Protein 4POW (pdb70)

Foldseek 3Di:
DAEWEEEEAQFFPQQWHADPVRDIHHLLVVLVVLLCVLLNYHYHYDHDFPVCPLVCQQVPVTFKYRYQAFPFDVCVVFFDWADFFFWWFKFKKFFPPDPLQVDDAPAQEQEDAPQDVVSLVNLVVVLVVQQVFEEEEAPPGVQVVCCVPRNVNHHYDYDRGVVVRVVCRVVVVGGMGMGTCLRVQQVCVDPVRVGMDIDYHGYHDDRSHTHRTMTGHHVPPVVSVSSNVSSVVCLVVCNSQVSSCVGRVGGRGD/DAEWEEEEAQFFPQQWHADPVRDIHHLLVVLVVLLCVLLNYHYHYDHDFPVCPLVCQQVPVTFKYRYQAFPFPVVVVFWPWAPFFFWWFKFKKFFPPDPLQVQDAPAQEAEDPDQDVVSLVQLVSSLVVQQVFAEEEAPPGVQVVCCVPSNVNRDYHYDRHVVVVVVCRVVVVGGMGMGTCLRVQQVCVDPVRVRMDTDYHGYDDDRSHTHGGMTGHPVPPVVSVSSNVSSVVCLVVCVSQVSSCVGRVGGRGD

Nearest PDB structures (foldseek):
  5ot8-assembly2_B  TM=1.002E+00  e=4.109E-59  Agrobacterium fabrum str. C58
  4pp0-assembly1_A  TM=9.990E-01  e=2.053E-58  Agrobacterium fabrum str. C58
  5ovz-assembly1_A  TM=9.983E-01  e=8.389E-58  Agrobacterium
  5org-assembly1_B  TM=9.313E-01  e=1.596E-36  Agrobacterium tumefaciens str. B6
  8hqr-assembly2_B  TM=9.471E-01  e=3.245E-32  Candidatus Pelagibacter ubique HTCC1062

Structure (mmCIF, N/CA/C/O backbone):
data_4POW
#
_entry.id   4POW
#
_cell.length_a   114.550
_cell.length_b   114.550
_cell.length_c   37.770
_cell.angle_alpha   90.00
_cell.angle_beta   90.00
_cell.angle_gamma   120.00
#
_symmetry.space_group_name_H-M   'P 32'
#
loop_
_entity.id
_entity.type
_entity.pdbx_description
1 polymer 'Nopaline-binding periplasmic protein'
2 non-polymer 1,2-ETHANEDIOL
3 non-polymer 1-[(1S)-4-carbamimidamido-1-carboxybutyl]-5-oxo-D-proline
4 water water
#
loop_
_atom_site.group_PDB
_atom_site.id
_atom_site.type_symbol
_atom_site.label_atom_id
_atom_site.label_alt_id
_atom_site.label_comp_id
_atom_site.label_asym_id
_atom_site.label_entity_id
_atom_site.label_seq_id
_atom_site.pdbx_PDB_ins_code
_atom_site.Cartn_x
_atom_site.Cartn_y
_atom_site.Cartn_z
_atom_site.occupancy
_atom_site.B_iso_or_equiv
_atom_site.auth_seq_id
_atom_site.auth_comp_id
_atom_site.auth_asym_id
_atom_site.auth_atom_id
_atom_site.pdbx_PDB_model_num
ATOM 1 N N . TYR A 1 4 ? -21.543 33.429 6.944 1.00 46.80 28 TYR A N 1
ATOM 2 C CA . TYR A 1 4 ? -20.367 33.481 7.813 1.00 45.26 28 TYR A CA 1
ATOM 3 C C . TYR A 1 4 ? -19.983 34.899 8.222 1.00 50.03 28 TYR A C 1
ATOM 4 O O . TYR A 1 4 ? -20.007 35.814 7.386 1.00 51.28 28 TYR A O 1
ATOM 13 N N . LYS A 1 5 ? -19.614 35.078 9.510 1.00 43.43 29 LYS A N 1
ATOM 14 C CA . LYS A 1 5 ? -19.194 36.382 10.016 1.00 42.48 29 LYS A CA 1
ATOM 15 C C . LYS A 1 5 ? -17.743 36.349 10.483 1.00 39.91 29 LYS A C 1
ATOM 16 O O . LYS A 1 5 ? -16.984 37.272 10.176 1.00 37.37 29 LYS A O 1
ATOM 22 N N . SER A 1 6 ? -17.365 35.296 11.247 1.00 34.48 30 SER A N 1
ATOM 23 C CA . SER A 1 6 ? -16.015 35.150 11.794 1.00 32.86 30 SER A CA 1
ATOM 24 C C . SER A 1 6 ? -15.587 33.696 11.829 1.00 33.36 30 SER A C 1
ATOM 25 O O . SER A 1 6 ? -16.386 32.809 12.140 1.00 33.72 30 SER A O 1
ATOM 28 N N . ILE A 1 7 ? -14.318 33.439 11.497 1.00 26.99 31 ILE A N 1
ATOM 29 C CA . ILE A 1 7 ? -13.817 32.074 11.559 1.00 25.10 31 ILE A CA 1
ATOM 30 C C . ILE A 1 7 ? -12.439 32.067 12.220 1.00 27.01 31 ILE A C 1
ATOM 31 O O . ILE A 1 7 ? -11.773 33.099 12.304 1.00 25.31 31 ILE A O 1
ATOM 36 N N . THR A 1 8 ? -12.006 30.891 12.636 1.00 23.02 32 THR A N 1
ATOM 37 C CA . THR A 1 8 ? -10.684 30.691 13.182 1.00 21.69 32 THR A CA 1
ATOM 38 C C . THR A 1 8 ? -9.960 29.757 12.193 1.00 22.33 32 THR A C 1
ATOM 39 O O . THR A 1 8 ? -10.529 28.743 11.773 1.00 20.94 32 THR A O 1
ATOM 43 N N . ILE A 1 9 ? -8.741 30.143 11.802 1.00 19.92 33 ILE A N 1
ATOM 44 C CA . ILE A 1 9 ? -7.916 29.359 10.885 1.00 18.12 33 ILE A CA 1
ATOM 45 C C . ILE A 1 9 ? -6.728 28.856 11.664 1.00 21.13 33 ILE A C 1
ATOM 46 O O . ILE A 1 9 ? -6.000 29.654 12.278 1.00 20.65 33 ILE A O 1
ATOM 51 N N . ALA A 1 10 ? -6.502 27.556 11.625 1.00 18.53 34 ALA A N 1
ATOM 52 C CA . ALA A 1 10 ? -5.340 26.988 12.288 1.00 18.84 34 ALA A CA 1
ATOM 53 C C . ALA A 1 10 ? -4.178 26.939 11.332 1.00 20.20 34 ALA A C 1
ATOM 54 O O . ALA A 1 10 ? -4.329 26.634 10.145 1.00 18.56 34 ALA A O 1
ATOM 56 N N . THR A 1 11 ? -3.003 27.172 11.872 1.00 18.31 35 THR A N 1
ATOM 57 C CA . THR A 1 11 ? -1.749 26.962 11.151 1.00 18.21 35 THR A CA 1
ATOM 58 C C . THR A 1 11 ? -0.769 26.321 12.110 1.00 21.79 35 THR A C 1
ATOM 59 O O . THR A 1 11 ? -1.001 26.297 13.315 1.00 22.81 35 THR A O 1
ATOM 63 N N . GLU A 1 12 ? 0.336 25.792 11.586 1.00 18.64 36 GLU A N 1
ATOM 64 C CA . GLU A 1 12 ? 1.298 25.128 12.462 1.00 18.65 36 GLU A CA 1
ATOM 65 C C . GLU A 1 12 ? 2.277 26.117 13.113 1.00 22.17 36 GLU A C 1
ATOM 66 O O . GLU A 1 12 ? 2.472 26.101 14.336 1.00 22.91 36 GLU A O 1
ATOM 72 N N . GLY A 1 13 ? 2.947 26.904 12.288 1.00 19.98 37 GLY A N 1
ATOM 73 C CA . GLY A 1 13 ? 3.918 27.862 12.800 1.00 19.27 37 GLY A CA 1
ATOM 74 C C . GLY A 1 13 ? 5.352 27.364 12.790 1.00 22.38 37 GLY A C 1
ATOM 75 O O . GLY A 1 13 ? 6.231 28.012 13.363 1.00 21.46 37 GLY A O 1
ATOM 76 N N . SER A 1 14 ? 5.606 26.216 12.149 1.00 19.74 38 SER A N 1
ATOM 77 C CA . SER A 1 14 ? 6.962 25.663 12.067 1.00 19.75 38 SER A CA 1
ATOM 78 C C . SER A 1 14 ? 7.305 25.224 10.652 1.00 21.63 38 SER A C 1
ATOM 79 O O . SER A 1 14 ? 7.995 24.217 10.469 1.00 20.61 38 SER A O 1
ATOM 82 N N . TYR A 1 15 ? 6.877 26.002 9.636 1.00 17.76 39 TYR A N 1
ATOM 83 C CA . TYR A 1 15 ? 7.121 25.605 8.255 1.00 17.16 39 TYR A CA 1
ATOM 84 C C . TYR A 1 15 ? 7.324 26.845 7.400 1.00 17.47 39 TYR A C 1
ATOM 85 O O . TYR A 1 15 ? 6.460 27.208 6.597 1.00 18.37 39 TYR A O 1
ATOM 94 N N . ALA A 1 16 ? 8.464 27.511 7.588 1.00 16.11 40 ALA A N 1
ATOM 95 C CA . ALA A 1 16 ? 8.758 28.701 6.795 1.00 16.75 40 ALA A CA 1
ATOM 96 C C . ALA A 1 16 ? 8.977 28.351 5.323 1.00 19.54 40 ALA A C 1
ATOM 97 O O . ALA A 1 16 ? 9.556 27.295 5.027 1.00 20.27 40 ALA A O 1
ATOM 99 N N . PRO A 1 17 ? 8.612 29.223 4.373 1.00 17.29 41 PRO A N 1
ATOM 100 C CA . PRO A 1 17 ? 8.013 30.561 4.567 1.00 16.76 41 PRO A CA 1
ATOM 101 C C . PRO A 1 17 ? 6.486 30.520 4.509 1.00 17.25 41 PRO A C 1
ATOM 102 O O . PRO A 1 17 ? 5.869 31.568 4.373 1.00 18.43 41 PRO A O 1
ATOM 106 N N . TYR A 1 18 ? 5.864 29.317 4.612 1.00 16.10 42 TYR A N 1
ATOM 107 C CA . TYR A 1 18 ? 4.401 29.263 4.602 1.00 15.53 42 TYR A CA 1
ATOM 108 C C . TYR A 1 18 ? 3.818 29.790 5.911 1.00 17.79 42 TYR A C 1
ATOM 109 O O . TYR A 1 18 ? 2.882 30.590 5.907 1.00 16.86 42 TYR A O 1
ATOM 118 N N . ASN A 1 19 ? 4.294 29.262 7.034 1.00 17.23 43 ASN A N 1
ATOM 119 C CA . ASN A 1 19 ? 3.765 29.662 8.335 1.00 17.06 43 ASN A CA 1
ATOM 120 C C . ASN A 1 19 ? 4.843 29.438 9.372 1.00 19.84 43 ASN A C 1
ATOM 121 O O . ASN A 1 19 ? 5.362 28.332 9.519 1.00 19.49 43 ASN A O 1
ATOM 126 N N . PHE A 1 20 ? 5.178 30.481 10.085 1.00 18.63 44 PHE A N 1
ATOM 127 C CA . PHE A 1 20 ? 6.228 30.409 11.087 1.00 18.60 44 PHE A CA 1
ATOM 128 C C . PHE A 1 20 ? 6.109 31.613 12.004 1.00 22.30 44 PHE A C 1
ATOM 129 O O . PHE A 1 20 ? 5.127 32.359 11.914 1.00 20.59 44 PHE A O 1
ATOM 137 N N . LYS A 1 21 ? 7.059 31.784 12.914 1.00 21.89 45 LYS A N 1
ATOM 138 C CA . LYS A 1 21 ? 6.938 32.879 13.875 1.00 21.79 45 LYS A CA 1
ATOM 139 C C . LYS A 1 21 ? 7.987 33.937 13.657 1.00 24.74 45 LYS A C 1
ATOM 140 O O . LYS A 1 21 ? 9.160 33.607 13.430 1.00 25.93 45 LYS A O 1
ATOM 146 N N . ASP A 1 22 ? 7.577 35.193 13.768 1.00 22.17 46 ASP A N 1
ATOM 147 C CA . ASP A 1 22 ? 8.527 36.303 13.656 1.00 21.64 46 ASP A CA 1
ATOM 148 C C . ASP A 1 22 ? 9.256 36.516 14.974 1.00 27.28 46 ASP A C 1
ATOM 149 O O . ASP A 1 22 ? 9.054 35.764 15.923 1.00 26.30 46 ASP A O 1
ATOM 154 N N . ALA A 1 23 ? 10.120 37.534 15.028 1.00 25.74 47 ALA A N 1
ATOM 155 C CA . ALA A 1 23 ? 10.913 37.824 16.234 1.00 27.61 47 ALA A CA 1
ATOM 156 C C . ALA A 1 23 ? 10.070 38.099 17.476 1.00 32.18 47 ALA A C 1
ATOM 157 O O . ALA A 1 23 ? 10.542 37.846 18.591 1.00 33.57 47 ALA A O 1
ATOM 159 N N . GLY A 1 24 ? 8.853 38.600 17.271 1.00 28.60 48 GLY A N 1
ATOM 160 C CA . GLY A 1 24 ? 7.915 38.918 18.351 1.00 29.45 48 GLY A CA 1
ATOM 161 C C . GLY A 1 24 ? 6.992 37.759 18.700 1.00 31.22 48 GLY A C 1
ATOM 162 O O . GLY A 1 24 ? 6.115 37.912 19.555 1.00 31.73 48 GLY A O 1
ATOM 163 N N . GLY A 1 25 ? 7.186 36.619 18.041 1.00 26.67 49 GLY A N 1
ATOM 164 C CA . GLY A 1 25 ? 6.381 35.416 18.263 1.00 26.29 49 GLY A CA 1
ATOM 165 C C . GLY A 1 25 ? 5.050 35.400 17.533 1.00 29.35 49 GLY A C 1
ATOM 166 O O . GLY A 1 25 ? 4.203 34.555 17.828 1.00 30.52 49 GLY A O 1
ATOM 167 N N . LYS A 1 26 ? 4.830 36.353 16.604 1.00 24.60 50 LYS A N 1
ATOM 168 C CA . LYS A 1 26 ? 3.583 36.455 15.841 1.00 23.00 50 LYS A CA 1
ATOM 169 C C . LYS A 1 26 ? 3.644 35.506 14.651 1.00 23.17 50 LYS A C 1
ATOM 170 O O . LYS A 1 26 ? 4.702 35.333 14.044 1.00 22.78 50 LYS A O 1
ATOM 176 N N . LEU A 1 27 ? 2.500 34.904 14.293 1.00 21.53 51 LEU A N 1
ATOM 177 C CA . LEU A 1 27 ? 2.445 34.022 13.133 1.00 19.89 51 LEU A CA 1
ATOM 178 C C . LEU A 1 27 ? 2.521 34.858 11.870 1.00 21.46 51 LEU A C 1
ATOM 179 O O . LEU A 1 27 ? 1.802 35.861 11.723 1.00 22.94 51 LEU A O 1
ATOM 184 N N . ILE A 1 28 ? 3.459 34.474 10.993 1.00 19.14 52 ILE A N 1
ATOM 185 C CA . ILE A 1 28 ? 3.720 35.162 9.723 1.00 18.56 52 ILE A CA 1
ATOM 186 C C . ILE A 1 28 ? 3.915 34.108 8.623 1.00 18.37 52 ILE A C 1
ATOM 187 O O . ILE A 1 28 ? 4.092 32.907 8.903 1.00 18.35 52 ILE A O 1
ATOM 192 N N . GLY A 1 29 ? 3.928 34.590 7.385 1.00 18.19 53 GLY A N 1
ATOM 193 C CA . GLY A 1 29 ? 4.221 33.729 6.250 1.00 17.14 53 GLY A CA 1
ATOM 194 C C . GLY A 1 29 ? 3.201 33.830 5.147 1.00 17.69 53 GLY A C 1
ATOM 195 O O . GLY A 1 29 ? 2.173 34.514 5.284 1.00 18.75 53 GLY A O 1
ATOM 196 N N . PHE A 1 30 ? 3.474 33.133 4.059 1.00 16.80 54 PHE A N 1
ATOM 197 C CA . PHE A 1 30 ? 2.583 33.123 2.906 1.00 17.06 54 PHE A CA 1
ATOM 198 C C . PHE A 1 30 ? 1.142 32.708 3.290 1.00 19.02 54 PHE A C 1
ATOM 199 O O . PHE A 1 30 ? 0.193 33.309 2.794 1.00 19.75 54 PHE A O 1
ATOM 207 N N . ASP A 1 31 ? 0.991 31.654 4.116 1.00 16.83 55 ASP A N 1
ATOM 208 C CA . ASP A 1 31 ? -0.364 31.197 4.485 1.00 15.73 55 ASP A CA 1
ATOM 209 C C . ASP A 1 31 ? -1.121 32.266 5.269 1.00 19.43 55 ASP A C 1
ATOM 210 O O . ASP A 1 31 ? -2.338 32.411 5.116 1.00 20.08 55 ASP A O 1
ATOM 215 N N . ILE A 1 32 ? -0.399 33.014 6.128 1.00 17.74 56 ILE A N 1
ATOM 216 C CA . ILE A 1 32 ? -1.020 34.067 6.944 1.00 17.91 56 ILE A CA 1
ATOM 217 C C . ILE A 1 32 ? -1.417 35.243 6.035 1.00 19.69 56 ILE A C 1
ATOM 218 O O . ILE A 1 32 ? -2.559 35.704 6.080 1.00 19.93 56 ILE A O 1
ATOM 223 N N . ASP A 1 33 ? -0.489 35.704 5.163 1.00 18.04 57 ASP A N 1
ATOM 224 C CA . ASP A 1 33 ? -0.812 36.805 4.256 1.00 18.80 57 ASP A CA 1
ATOM 225 C C . ASP A 1 33 ? -1.925 36.433 3.289 1.00 21.15 57 ASP A C 1
ATOM 226 O O . ASP A 1 33 ? -2.816 37.259 3.037 1.00 22.58 57 ASP A O 1
ATOM 231 N N . LEU A 1 34 ? -1.888 35.192 2.761 1.00 19.25 58 LEU A N 1
ATOM 232 C CA . LEU A 1 34 ? -2.934 34.786 1.839 1.00 18.22 58 LEU A CA 1
ATOM 233 C C . LEU A 1 34 ? -4.266 34.663 2.581 1.00 21.44 58 LEU A C 1
ATOM 234 O O . LEU A 1 34 ? -5.275 35.157 2.074 1.00 21.64 58 LEU A O 1
ATOM 239 N N . GLY A 1 35 ? -4.269 33.993 3.743 1.00 19.87 59 GLY A N 1
ATOM 240 C CA . GLY A 1 35 ? -5.489 33.849 4.535 1.00 19.53 59 GLY A CA 1
ATOM 241 C C . GLY A 1 35 ? -6.145 35.176 4.842 1.00 24.55 59 GLY A C 1
ATOM 242 O O . GLY A 1 35 ? -7.364 35.331 4.653 1.00 24.82 59 GLY A O 1
ATOM 243 N N . ASN A 1 36 ? -5.340 36.156 5.254 1.00 20.95 60 ASN A N 1
ATOM 244 C CA . ASN A 1 36 ? -5.887 37.481 5.536 1.00 20.97 60 ASN A CA 1
ATOM 245 C C . ASN A 1 36 ? -6.483 38.114 4.283 1.00 25.12 60 ASN A C 1
ATOM 246 O O . ASN A 1 36 ? -7.547 38.736 4.373 1.00 26.02 60 ASN A O 1
ATOM 251 N N . ASP A 1 37 ? -5.829 37.934 3.109 1.00 22.91 61 ASP A N 1
ATOM 252 C CA . ASP A 1 37 ? -6.352 38.471 1.846 1.00 23.14 61 ASP A CA 1
ATOM 253 C C . ASP A 1 37 ? -7.681 37.777 1.484 1.00 25.67 61 ASP A C 1
ATOM 254 O O . ASP A 1 37 ? -8.642 38.447 1.089 1.00 25.76 61 ASP A O 1
ATOM 259 N N . LEU A 1 38 ? -7.738 36.440 1.631 1.00 21.91 62 LEU A N 1
ATOM 260 C CA . LEU A 1 38 ? -8.966 35.689 1.307 1.00 21.12 62 LEU A CA 1
ATOM 261 C C . LEU A 1 38 ? -10.113 36.093 2.212 1.00 24.34 62 LEU A C 1
ATOM 262 O O . LEU A 1 38 ? -11.242 36.248 1.739 1.00 24.89 62 LEU A O 1
ATOM 267 N N . CYS A 1 39 ? -9.837 36.284 3.502 1.00 24.11 63 CYS A N 1
ATOM 268 C CA . CYS A 1 39 ? -10.900 36.657 4.442 1.00 25.11 63 CYS A CA 1
ATOM 269 C C . CYS A 1 39 ? -11.475 38.011 4.100 1.00 28.85 63 CYS A C 1
ATOM 270 O O . CYS A 1 39 ? -12.677 38.193 4.217 1.00 28.05 63 CYS A O 1
ATOM 273 N N . LYS A 1 40 ? -10.625 38.946 3.659 1.00 25.34 64 LYS A N 1
ATOM 274 C CA . LYS A 1 40 ? -11.072 40.283 3.240 1.00 24.93 64 LYS A CA 1
ATOM 275 C C . LYS A 1 40 ? -12.018 40.137 2.035 1.00 29.18 64 LYS A C 1
ATOM 276 O O . LYS A 1 40 ? -13.069 40.797 2.001 1.00 28.94 64 LYS A O 1
ATOM 282 N N . ARG A 1 41 ? -11.683 39.242 1.077 1.00 25.87 65 ARG A N 1
ATOM 283 C CA . ARG A 1 41 ? -12.494 38.976 -0.115 1.00 26.14 65 ARG A CA 1
ATOM 284 C C . ARG A 1 41 ? -13.824 38.328 0.233 1.00 31.24 65 ARG A C 1
ATOM 285 O O . ARG A 1 41 ? -14.844 38.628 -0.402 1.00 31.10 65 ARG A O 1
ATOM 293 N N . MET A 1 42 ? -13.818 37.462 1.252 1.00 27.57 66 MET A N 1
ATOM 294 C CA . MET A 1 42 ? -15.021 36.749 1.685 1.00 27.36 66 MET A CA 1
ATOM 295 C C . MET A 1 42 ? -15.903 37.584 2.611 1.00 32.31 66 MET A C 1
ATOM 296 O O . MET A 1 42 ? -17.039 37.181 2.873 1.00 32.69 66 MET A O 1
ATOM 301 N N . ASN A 1 43 ? -15.366 38.710 3.134 1.00 29.44 67 ASN A N 1
ATOM 302 C CA . ASN A 1 43 ? -16.010 39.591 4.119 1.00 30.79 67 ASN A CA 1
ATOM 303 C C . ASN A 1 43 ? -16.255 38.830 5.444 1.00 34.75 67 ASN A C 1
ATOM 304 O O . ASN A 1 43 ? -17.346 38.858 6.023 1.00 34.97 67 ASN A O 1
ATOM 309 N N . ILE A 1 44 ? -15.217 38.140 5.903 1.00 31.60 68 ILE A N 1
ATOM 310 C CA . ILE A 1 44 ? -15.234 37.353 7.127 1.00 31.70 68 ILE A CA 1
ATOM 311 C C . ILE A 1 44 ? -14.081 37.852 7.963 1.00 35.24 68 ILE A C 1
ATOM 312 O O . ILE A 1 44 ? -12.998 38.115 7.432 1.00 35.86 68 ILE A O 1
ATOM 317 N N . GLU A 1 45 ? -14.285 37.947 9.267 1.00 29.21 69 GLU A N 1
ATOM 318 C CA . GLU A 1 45 ? -13.213 38.284 10.178 1.00 29.31 69 GLU A CA 1
ATOM 319 C C . GLU A 1 45 ? -12.474 36.957 10.455 1.00 31.28 69 GLU A C 1
ATOM 320 O O . GLU A 1 45 ? -13.127 35.968 10.791 1.00 29.94 69 GLU A O 1
ATOM 326 N N . CYS A 1 46 ? -11.152 36.914 10.300 1.00 28.84 70 CYS A N 1
ATOM 327 C CA A CYS A 1 46 ? -10.441 35.673 10.650 0.50 27.93 70 CYS A CA 1
ATOM 328 C CA B CYS A 1 46 ? -10.429 35.692 10.647 0.50 28.95 70 CYS A CA 1
ATOM 329 C C . CYS A 1 46 ? -9.356 35.906 11.682 1.00 31.73 70 CYS A C 1
ATOM 330 O O . CYS A 1 46 ? -8.811 37.015 11.790 1.00 32.43 70 CYS A O 1
ATOM 335 N N . LYS A 1 47 ? -9.109 34.881 12.485 1.00 25.04 71 LYS A N 1
ATOM 336 C CA . LYS A 1 47 ? -8.115 34.859 13.534 1.00 25.49 71 LYS A CA 1
ATOM 337 C C . LYS A 1 47 ? -7.298 33.620 13.245 1.00 26.86 71 LYS A C 1
ATOM 338 O O . LYS A 1 47 ? -7.870 32.559 12.980 1.00 25.83 71 LYS A O 1
ATOM 344 N N . PHE A 1 48 ? -5.986 33.745 13.247 1.00 24.83 72 PHE A N 1
ATOM 345 C CA . PHE A 1 48 ? -5.113 32.593 13.062 1.00 23.68 72 PHE A CA 1
ATOM 346 C C . PHE A 1 48 ? -4.725 32.076 14.423 1.00 29.27 72 PHE A C 1
ATOM 347 O O . PHE A 1 48 ? -4.385 32.877 15.301 1.00 31.18 72 PHE A O 1
ATOM 355 N N . VAL A 1 49 ? -4.694 30.744 14.588 1.00 23.40 73 VAL A N 1
ATOM 356 C CA . VAL A 1 49 ? -4.287 30.120 15.832 1.00 22.81 73 VAL A CA 1
ATOM 357 C C . VAL A 1 49 ? -3.208 29.080 15.514 1.00 25.35 73 VAL A C 1
ATOM 358 O O . VAL A 1 49 ? -3.217 28.488 14.431 1.00 24.33 73 VAL A O 1
ATOM 362 N N . GLU A 1 50 ? -2.308 28.862 16.455 1.00 22.83 74 GLU A N 1
ATOM 363 C CA . GLU A 1 50 ? -1.239 27.887 16.287 1.00 21.41 74 GLU A CA 1
ATOM 364 C C . GLU A 1 50 ? -1.766 26.522 16.733 1.00 22.63 74 GLU A C 1
ATOM 365 O O . GLU A 1 50 ? -2.469 26.414 17.751 1.00 24.41 74 GLU A O 1
ATOM 371 N N . GLN A 1 51 ? -1.415 25.487 15.957 1.00 18.69 75 GLN A N 1
ATOM 372 C CA . GLN A 1 51 ? -1.777 24.115 16.262 1.00 19.01 75 GLN A CA 1
ATOM 373 C C . GLN A 1 51 ? -0.682 23.184 15.799 1.00 20.60 75 GLN A C 1
ATOM 374 O O . GLN A 1 51 ? -0.280 23.232 14.624 1.00 21.75 75 GLN A O 1
ATOM 380 N N . ALA A 1 52 ? -0.214 22.321 16.714 1.00 20.41 76 ALA A N 1
ATOM 381 C CA . ALA A 1 52 ? 0.798 21.334 16.337 1.00 20.04 76 ALA A CA 1
ATOM 382 C C . ALA A 1 52 ? 0.273 20.436 15.213 1.00 22.64 76 ALA A C 1
ATOM 383 O O . ALA A 1 52 ? -0.920 20.123 15.149 1.00 22.33 76 ALA A O 1
ATOM 385 N N . TRP A 1 53 ? 1.175 20.043 14.326 1.00 20.73 77 TRP A N 1
ATOM 386 C CA . TRP A 1 53 ? 0.827 19.241 13.161 1.00 19.07 77 TRP A CA 1
ATOM 387 C C . TRP A 1 53 ? 0.061 17.956 13.496 1.00 20.78 77 TRP A C 1
ATOM 388 O O . TRP A 1 53 ? -0.918 17.662 12.820 1.00 19.81 77 TRP A O 1
ATOM 399 N N . ASP A 1 54 ? 0.466 17.193 14.542 1.00 20.63 78 ASP A N 1
ATOM 400 C CA . ASP A 1 54 ? -0.217 15.922 14.808 1.00 22.86 78 ASP A CA 1
ATOM 401 C C . ASP A 1 54 ? -1.745 15.971 14.944 1.00 28.57 78 ASP A C 1
ATOM 402 O O . ASP A 1 54 ? -2.457 15.106 14.419 1.00 33.22 78 ASP A O 1
ATOM 407 N N . GLY A 1 55 ? -2.233 16.945 15.643 1.00 25.56 79 GLY A N 1
ATOM 408 C CA . GLY A 1 55 ? -3.672 17.027 15.878 1.00 24.14 79 GLY A CA 1
ATOM 409 C C . GLY A 1 55 ? -4.384 18.014 14.993 1.00 22.51 79 GLY A C 1
ATOM 410 O O . GLY A 1 55 ? -5.544 18.323 15.264 1.00 21.46 79 GLY A O 1
ATOM 411 N N . ILE A 1 56 ? -3.710 18.546 13.944 1.00 18.87 80 ILE A N 1
ATOM 412 C CA . ILE A 1 56 ? -4.323 19.625 13.169 1.00 16.98 80 ILE A CA 1
ATOM 413 C C . ILE A 1 56 ? -5.616 19.207 12.449 1.00 18.39 80 ILE A C 1
ATOM 414 O O . ILE A 1 56 ? -6.565 19.987 12.390 1.00 19.47 80 ILE A O 1
ATOM 419 N N . ILE A 1 57 ? -5.640 17.990 11.901 1.00 17.22 81 ILE A N 1
ATOM 420 C CA . ILE A 1 57 ? -6.844 17.534 11.224 1.00 16.62 81 ILE A CA 1
ATOM 421 C C . ILE A 1 57 ? -7.942 17.147 12.242 1.00 18.41 81 ILE A C 1
ATOM 422 O O . ILE A 1 57 ? -9.051 17.668 12.140 1.00 17.97 81 ILE A O 1
ATOM 427 N N . PRO A 1 58 ? -7.682 16.307 13.260 1.00 17.12 82 PRO A N 1
ATOM 428 C CA . PRO A 1 58 ? -8.762 15.988 14.228 1.00 18.30 82 PRO A CA 1
ATOM 429 C C . PRO A 1 58 ? -9.300 17.198 14.987 1.00 20.06 82 PRO A C 1
ATOM 430 O O . PRO A 1 58 ? -10.472 17.185 15.338 1.00 21.16 82 PRO A O 1
ATOM 434 N N . SER A 1 59 ? -8.488 18.264 15.222 1.00 18.53 83 SER A N 1
ATOM 435 C CA . SER A 1 59 ? -9.000 19.440 15.901 1.00 18.72 83 SER A CA 1
ATOM 436 C C . SER A 1 59 ? -9.922 20.216 14.969 1.00 20.38 83 SER A C 1
ATOM 437 O O . SER A 1 59 ? -10.871 20.819 15.442 1.00 21.28 83 SER A O 1
ATOM 440 N N . LEU A 1 60 ? -9.681 20.123 13.643 1.00 18.18 84 LEU A N 1
ATOM 441 C CA . LEU A 1 60 ? -10.604 20.764 12.696 1.00 17.95 84 LEU A CA 1
ATOM 442 C C . LEU A 1 60 ? -11.941 19.995 12.725 1.00 18.11 84 LEU A C 1
ATOM 443 O O . LEU A 1 60 ? -12.997 20.590 12.870 1.00 20.21 84 LEU A O 1
ATOM 448 N N . THR A 1 61 ? -11.894 18.654 12.556 1.00 17.37 85 THR A N 1
ATOM 449 C CA . THR A 1 61 ? -13.140 17.875 12.529 1.00 17.46 85 THR A CA 1
ATOM 450 C C . THR A 1 61 ? -13.877 17.891 13.872 1.00 19.89 85 THR A C 1
ATOM 451 O O . THR A 1 61 ? -15.105 17.747 13.893 1.00 22.54 85 THR A O 1
ATOM 455 N N . ALA A 1 62 ? -13.128 18.102 14.995 1.00 18.01 86 ALA A N 1
ATOM 456 C CA . ALA A 1 62 ? -13.742 18.242 16.331 1.00 19.41 86 ALA A CA 1
ATOM 457 C C . ALA A 1 62 ? -14.344 19.651 16.561 1.00 23.06 86 ALA A C 1
ATOM 458 O O . ALA A 1 62 ? -14.958 19.888 17.602 1.00 24.98 86 ALA A O 1
ATOM 460 N N . GLY A 1 63 ? -14.138 20.570 15.615 1.00 20.80 87 GLY A N 1
ATOM 461 C CA . GLY A 1 63 ? -14.710 21.914 15.667 1.00 21.97 87 GLY A CA 1
ATOM 462 C C . GLY A 1 63 ? -13.979 22.925 16.529 1.00 25.86 87 GLY A C 1
ATOM 463 O O . GLY A 1 63 ? -14.583 23.929 16.937 1.00 28.17 87 GLY A O 1
ATOM 464 N N . ARG A 1 64 ? -12.670 22.727 16.751 1.00 22.45 88 ARG A N 1
ATOM 465 C CA . ARG A 1 64 ? -11.849 23.663 17.534 1.00 22.83 88 ARG A CA 1
ATOM 466 C C . ARG A 1 64 ? -11.555 24.941 16.748 1.00 26.76 88 ARG A C 1
ATOM 467 O O . ARG A 1 64 ? -11.237 25.979 17.331 1.00 26.93 88 ARG A O 1
ATOM 475 N N . TYR A 1 65 ? -11.662 24.846 15.420 1.00 23.02 89 TYR A N 1
ATOM 476 C CA . TYR A 1 65 ? -11.476 25.953 14.474 1.00 22.69 89 TYR A CA 1
ATOM 477 C C . TYR A 1 65 ? -12.149 25.571 13.162 1.00 24.52 89 TYR A C 1
ATOM 478 O O . TYR A 1 65 ? -12.652 24.454 13.039 1.00 22.70 89 TYR A O 1
ATOM 487 N N . ASP A 1 66 ? -12.216 26.505 12.204 1.00 21.25 90 ASP A N 1
ATOM 488 C CA . ASP A 1 66 ? -12.988 26.319 10.976 1.00 21.75 90 ASP A CA 1
ATOM 489 C C . ASP A 1 66 ? -12.242 25.949 9.721 1.00 20.76 90 ASP A C 1
ATOM 490 O O . ASP A 1 66 ? -12.857 25.473 8.765 1.00 21.50 90 ASP A O 1
ATOM 495 N N . ALA A 1 67 ? -10.937 26.183 9.680 1.00 19.24 91 ALA A N 1
ATOM 496 C CA . ALA A 1 67 ? -10.159 25.881 8.478 1.00 19.24 91 ALA A CA 1
ATOM 497 C C . ALA A 1 67 ? -8.701 25.703 8.842 1.00 19.94 91 ALA A C 1
ATOM 498 O O . ALA A 1 67 ? -8.287 26.113 9.928 1.00 19.21 91 ALA A O 1
ATOM 500 N N . ILE A 1 68 ? -7.933 25.079 7.943 1.00 17.03 92 ILE A N 1
ATOM 501 C CA . ILE A 1 68 ? -6.503 24.889 8.128 1.00 16.18 92 ILE A CA 1
ATOM 502 C C . ILE A 1 68 ? -5.785 25.541 6.954 1.00 17.30 92 ILE A C 1
ATOM 503 O O . ILE A 1 68 ? -6.090 25.240 5.806 1.00 16.85 92 ILE A O 1
ATOM 508 N N . MET A 1 69 ? -4.798 26.406 7.239 1.00 16.42 93 MET A N 1
ATOM 509 C CA . MET A 1 69 ? -3.907 26.910 6.188 1.00 15.84 93 MET A CA 1
ATOM 510 C C . MET A 1 69 ? -2.534 26.706 6.763 1.00 18.94 93 MET A C 1
ATOM 511 O O . MET A 1 69 ? -2.097 27.483 7.627 1.00 18.62 93 MET A O 1
ATOM 516 N N . ALA A 1 70 ? -1.887 25.606 6.379 1.00 16.13 94 ALA A N 1
ATOM 517 C CA . ALA A 1 70 ? -0.640 25.199 7.030 1.00 17.14 94 ALA A CA 1
ATOM 518 C C . ALA A 1 70 ? 0.213 24.378 6.092 1.00 16.40 94 ALA A C 1
ATOM 519 O O . ALA A 1 70 ? 0.736 23.309 6.466 1.00 16.53 94 ALA A O 1
ATOM 521 N N . ALA A 1 71 ? 0.388 24.890 4.867 1.00 15.69 95 ALA A N 1
ATOM 522 C CA . ALA A 1 71 ? 1.186 24.205 3.819 1.00 15.38 95 ALA A CA 1
ATOM 523 C C . ALA A 1 71 ? 0.691 22.785 3.633 1.00 18.14 95 ALA A C 1
ATOM 524 O O . ALA A 1 71 ? 1.495 21.877 3.473 1.00 19.02 95 ALA A O 1
ATOM 526 N N . MET A 1 72 ? -0.625 22.579 3.694 1.00 14.47 96 MET A N 1
ATOM 527 C CA . MET A 1 72 ? -1.199 21.257 3.625 1.00 13.86 96 MET A CA 1
ATOM 528 C C . MET A 1 72 ? -1.489 20.797 2.204 1.00 15.97 96 MET A C 1
ATOM 529 O O . MET A 1 72 ? -2.334 21.366 1.500 1.00 15.69 96 MET A O 1
ATOM 534 N N . GLY A 1 73 ? -0.798 19.735 1.802 1.00 14.90 97 GLY A N 1
ATOM 535 C CA . GLY A 1 73 ? -1.043 19.169 0.478 1.00 14.33 97 GLY A CA 1
ATOM 536 C C . GLY A 1 73 ? -2.431 18.558 0.379 1.00 17.35 97 GLY A C 1
ATOM 537 O O . GLY A 1 73 ? -2.951 17.970 1.347 1.00 16.70 97 GLY A O 1
ATOM 538 N N . ILE A 1 74 ? -3.067 18.741 -0.803 1.00 16.31 98 ILE A N 1
ATOM 539 C CA . ILE A 1 74 ? -4.397 18.172 -1.044 1.00 16.53 98 ILE A CA 1
ATOM 540 C C . ILE A 1 74 ? -4.141 16.760 -1.481 1.00 23.14 98 ILE A C 1
ATOM 541 O O . ILE A 1 74 ? -3.805 16.521 -2.635 1.00 24.76 98 ILE A O 1
ATOM 546 N N . GLN A 1 75 ? -4.215 15.852 -0.574 1.00 22.59 99 GLN A N 1
ATOM 547 C CA . GLN A 1 75 ? -3.822 14.496 -0.882 1.00 23.69 99 GLN A CA 1
ATOM 548 C C . GLN A 1 75 ? -4.902 13.527 -0.629 1.00 21.48 99 GLN A C 1
ATOM 549 O O . GLN A 1 75 ? -5.753 13.741 0.235 1.00 19.44 99 GLN A O 1
ATOM 555 N N . PRO A 1 76 ? -4.891 12.417 -1.376 1.00 18.84 100 PRO A N 1
ATOM 556 C CA . PRO A 1 76 ? -6.005 11.479 -1.266 1.00 18.53 100 PRO A CA 1
ATOM 557 C C . PRO A 1 76 ? -6.279 10.968 0.138 1.00 19.79 100 PRO A C 1
ATOM 558 O O . PRO A 1 76 ? -7.436 10.815 0.519 1.00 19.57 100 PRO A O 1
ATOM 562 N N . ALA A 1 77 ? -5.223 10.722 0.929 1.00 17.32 101 ALA A N 1
ATOM 563 C CA . ALA A 1 77 ? -5.465 10.172 2.278 1.00 18.48 101 ALA A CA 1
ATOM 564 C C . ALA A 1 77 ? -6.219 11.188 3.148 1.00 19.02 101 ALA A C 1
ATOM 565 O O . ALA A 1 77 ? -7.173 10.828 3.846 1.00 19.24 101 ALA A O 1
ATOM 567 N N . ARG A 1 78 ? -5.831 12.465 3.056 1.00 16.02 102 ARG A N 1
ATOM 568 C CA . ARG A 1 78 ? -6.529 13.480 3.841 1.00 15.74 102 ARG A CA 1
ATOM 569 C C . ARG A 1 78 ? -7.923 13.739 3.325 1.00 16.60 102 ARG A C 1
ATOM 570 O O . ARG A 1 78 ? -8.794 14.116 4.110 1.00 16.63 102 ARG A O 1
ATOM 578 N N . GLU A 1 79 ? -8.150 13.552 2.000 1.00 16.41 103 GLU A N 1
ATOM 579 C CA . GLU A 1 79 ? -9.487 13.745 1.423 1.00 17.08 103 GLU A CA 1
ATOM 580 C C . GLU A 1 79 ? -10.506 12.733 1.966 1.00 19.38 103 GLU A C 1
ATOM 581 O O . GLU A 1 79 ? -11.714 12.938 1.826 1.00 21.79 103 GLU A O 1
ATOM 587 N N . LYS A 1 80 ? -10.038 11.638 2.602 1.00 17.75 104 LYS A N 1
ATOM 588 C CA . LYS A 1 80 ? -10.962 10.687 3.222 1.00 18.30 104 LYS A CA 1
ATOM 589 C C . LYS A 1 80 ? -11.549 11.287 4.510 1.00 19.89 104 LYS A C 1
ATOM 590 O O . LYS A 1 80 ? -12.603 10.844 4.957 1.00 20.86 104 LYS A O 1
ATOM 596 N N . VAL A 1 81 ? -10.863 12.307 5.083 1.00 17.23 105 VAL A N 1
ATOM 597 C CA . VAL A 1 81 ? -11.212 12.873 6.398 1.00 16.42 105 VAL A CA 1
ATOM 598 C C . VAL A 1 81 ? -11.808 14.273 6.294 1.00 18.33 105 VAL A C 1
ATOM 599 O O . VAL A 1 81 ? -12.758 14.596 7.029 1.00 20.17 105 VAL A O 1
ATOM 603 N N . ILE A 1 82 ? -11.221 15.121 5.444 1.00 15.54 106 ILE A N 1
ATOM 604 C CA . ILE A 1 82 ? -11.684 16.505 5.330 1.00 14.71 106 ILE A CA 1
ATOM 605 C C . ILE A 1 82 ? -11.804 16.893 3.863 1.00 18.92 106 ILE A C 1
ATOM 606 O O . ILE A 1 82 ? -11.369 16.141 2.970 1.00 18.68 106 ILE A O 1
ATOM 611 N N . ALA A 1 83 ? -12.362 18.089 3.634 1.00 18.05 107 ALA A N 1
ATOM 612 C CA . ALA A 1 83 ? -12.450 18.659 2.299 1.00 18.57 107 ALA A CA 1
ATOM 613 C C . ALA A 1 83 ? -11.324 19.670 2.122 1.00 18.64 107 ALA A C 1
ATOM 614 O O . ALA A 1 83 ? -10.697 20.103 3.101 1.00 17.82 107 ALA A O 1
ATOM 616 N N . PHE A 1 84 ? -11.079 20.067 0.865 1.00 17.46 108 PHE A N 1
ATOM 617 C CA . PHE A 1 84 ? -10.103 21.097 0.599 1.00 15.56 108 PHE A CA 1
ATOM 618 C C . PHE A 1 84 ? -10.674 22.099 -0.350 1.00 19.45 108 PHE A C 1
ATOM 619 O O . PHE A 1 84 ? -11.468 21.757 -1.241 1.00 19.98 108 PHE A O 1
ATOM 627 N N . SER A 1 85 ? -10.167 23.321 -0.234 1.00 18.06 109 SER A N 1
ATOM 628 C CA . SER A 1 85 ? -10.430 24.319 -1.237 1.00 19.01 109 SER A CA 1
ATOM 629 C C . SER A 1 85 ? -9.677 23.875 -2.518 1.00 19.76 109 SER A C 1
ATOM 630 O O . SER A 1 85 ? -8.848 22.954 -2.509 1.00 19.63 109 SER A O 1
ATOM 633 N N . ARG A 1 86 ? -9.943 24.586 -3.615 1.00 21.30 110 ARG A N 1
ATOM 634 C CA . ARG A 1 86 ? -9.136 24.361 -4.797 1.00 21.00 110 ARG A CA 1
ATOM 635 C C . ARG A 1 86 ? -7.676 24.823 -4.410 1.00 21.11 110 ARG A C 1
ATOM 636 O O . ARG A 1 86 ? -7.482 25.583 -3.451 1.00 21.23 110 ARG A O 1
ATOM 644 N N . PRO A 1 87 ? -6.660 24.346 -5.120 1.00 19.59 111 PRO A N 1
ATOM 645 C CA . PRO A 1 87 ? -5.283 24.708 -4.732 1.00 17.82 111 PRO A CA 1
ATOM 646 C C . PRO A 1 87 ? -4.997 26.200 -4.757 1.00 19.11 111 PRO A C 1
ATOM 647 O O . PRO A 1 87 ? -5.425 26.885 -5.674 1.00 20.06 111 PRO A O 1
ATOM 651 N N . TYR A 1 88 ? -4.170 26.667 -3.808 1.00 17.85 112 TYR A N 1
ATOM 652 C CA . TYR A 1 88 ? -3.701 28.040 -3.852 1.00 17.97 112 TYR A CA 1
ATOM 653 C C . TYR A 1 88 ? -2.210 28.108 -4.192 1.00 19.30 112 TYR A C 1
ATOM 654 O O . TYR A 1 88 ? -1.660 29.200 -4.370 1.00 20.06 112 TYR A O 1
ATOM 663 N N . LEU A 1 89 ? -1.550 26.946 -4.264 1.00 17.44 113 LEU A N 1
ATOM 664 C CA . LEU A 1 89 ? -0.145 26.872 -4.661 1.00 16.55 113 LEU A CA 1
ATOM 665 C C . LEU A 1 89 ? 0.077 25.496 -5.261 1.00 20.06 113 LEU A C 1
ATOM 666 O O . LEU A 1 89 ? -0.648 24.556 -4.913 1.00 18.35 113 LEU A O 1
ATOM 671 N N . LEU A 1 90 ? 1.037 25.390 -6.195 1.00 17.88 114 LEU A N 1
ATOM 672 C CA . LEU A 1 90 ? 1.380 24.090 -6.793 1.00 18.26 114 LEU A CA 1
ATOM 673 C C . LEU A 1 90 ? 2.871 23.899 -6.592 1.00 19.65 114 LEU A C 1
ATOM 674 O O . LEU A 1 90 ? 3.649 24.850 -6.758 1.00 20.04 114 LEU A O 1
ATOM 679 N N . THR A 1 91 ? 3.274 22.672 -6.240 1.00 17.94 115 THR A N 1
ATOM 680 C CA . THR A 1 91 ? 4.702 22.422 -6.077 1.00 17.48 115 THR A CA 1
ATOM 681 C C . THR A 1 91 ? 5.015 20.946 -6.250 1.00 18.42 115 THR A C 1
ATOM 682 O O . THR A 1 91 ? 4.289 20.098 -5.719 1.00 20.90 115 THR A O 1
ATOM 686 N N . PRO A 1 92 ? 6.143 20.640 -6.910 1.00 17.35 116 PRO A N 1
ATOM 687 C CA . PRO A 1 92 ? 6.617 19.264 -6.894 1.00 17.12 116 PRO A CA 1
ATOM 688 C C . PRO A 1 92 ? 7.396 19.002 -5.597 1.00 18.90 116 PRO A C 1
ATOM 689 O O . PRO A 1 92 ? 7.703 19.928 -4.803 1.00 17.62 116 PRO A O 1
ATOM 693 N N . MET A 1 93 ? 7.790 17.750 -5.426 1.00 15.30 117 MET A N 1
ATOM 694 C CA . MET A 1 93 ? 8.521 17.279 -4.255 1.00 15.52 117 MET A CA 1
ATOM 695 C C . MET A 1 93 ? 9.891 16.835 -4.685 1.00 18.29 117 MET A C 1
ATOM 696 O O . MET A 1 93 ? 10.041 16.260 -5.766 1.00 19.34 117 MET A O 1
ATOM 701 N N . THR A 1 94 ? 10.906 17.096 -3.861 1.00 14.40 118 THR A N 1
ATOM 702 C CA . THR A 1 94 ? 12.249 16.675 -4.246 1.00 13.65 118 THR A CA 1
ATOM 703 C C . THR A 1 94 ? 13.088 16.394 -2.996 1.00 16.32 118 THR A C 1
ATOM 704 O O . THR A 1 94 ? 12.614 16.577 -1.872 1.00 16.75 118 THR A O 1
ATOM 708 N N . PHE A 1 95 ? 14.325 15.957 -3.208 1.00 15.58 119 PHE A N 1
ATOM 709 C CA . PHE A 1 95 ? 15.171 15.566 -2.086 1.00 14.51 119 PHE A CA 1
ATOM 710 C C . PHE A 1 95 ? 16.117 16.656 -1.645 1.00 16.27 119 PHE A C 1
ATOM 711 O O . PHE A 1 95 ? 16.393 17.624 -2.375 1.00 16.28 119 PHE A O 1
ATOM 719 N N . LEU A 1 96 ? 16.655 16.492 -0.414 1.00 15.11 120 LEU A N 1
ATOM 720 C CA . LEU A 1 96 ? 17.561 17.479 0.182 1.00 15.78 120 LEU A CA 1
ATOM 721 C C . LEU A 1 96 ? 18.737 16.740 0.789 1.00 17.57 120 LEU A C 1
ATOM 722 O O . LEU A 1 96 ? 18.547 15.752 1.474 1.00 16.01 120 LEU A O 1
ATOM 727 N N . THR A 1 97 ? 19.957 17.262 0.595 1.00 16.30 121 THR A N 1
ATOM 728 C CA . THR A 1 97 ? 21.125 16.682 1.254 1.00 16.46 121 THR A CA 1
ATOM 729 C C . THR A 1 97 ? 22.113 17.818 1.539 1.00 19.07 121 THR A C 1
ATOM 730 O O . THR A 1 97 ? 21.765 18.985 1.389 1.00 18.27 121 THR A O 1
ATOM 734 N N . THR A 1 98 ? 23.336 17.454 1.931 1.00 18.17 122 THR A N 1
ATOM 735 C CA . THR A 1 98 ? 24.383 18.435 2.183 1.00 18.85 122 THR A CA 1
ATOM 736 C C . THR A 1 98 ? 25.155 18.669 0.897 1.00 23.11 122 THR A C 1
ATOM 737 O O . THR A 1 98 ? 25.214 17.804 0.025 1.00 22.58 122 THR A O 1
ATOM 741 N N . ALA A 1 99 ? 25.757 19.856 0.776 1.00 23.18 123 ALA A N 1
ATOM 742 C CA . ALA A 1 99 ? 26.467 20.247 -0.441 1.00 25.08 123 ALA A CA 1
ATOM 743 C C . ALA A 1 99 ? 27.692 19.375 -0.745 1.00 29.35 123 ALA A C 1
ATOM 744 O O . ALA A 1 99 ? 28.107 19.311 -1.904 1.00 31.17 123 ALA A O 1
ATOM 746 N N . ASP A 1 100 ? 28.245 18.695 0.269 1.00 26.67 124 ASP A N 1
ATOM 747 C CA . ASP A 1 100 ? 29.392 17.804 0.076 1.00 28.33 124 ASP A CA 1
ATOM 748 C C . ASP A 1 100 ? 28.964 16.332 -0.101 1.00 30.35 124 ASP A C 1
ATOM 749 O O . ASP A 1 100 ? 29.807 15.432 -0.118 1.00 31.38 124 ASP A O 1
ATOM 754 N N . SER A 1 101 ? 27.655 16.071 -0.199 1.00 24.89 125 SER A N 1
ATOM 755 C CA . SER A 1 101 ? 27.218 14.693 -0.292 1.00 23.74 125 SER A CA 1
ATOM 756 C C . SER A 1 101 ? 27.547 14.016 -1.628 1.00 25.94 125 SER A C 1
ATOM 757 O O . SER A 1 101 ? 27.213 14.562 -2.685 1.00 25.18 125 SER A O 1
ATOM 760 N N . PRO A 1 102 ? 28.003 12.743 -1.580 1.00 26.03 126 PRO A N 1
ATOM 761 C CA . PRO A 1 102 ? 28.185 11.975 -2.828 1.00 26.86 126 PRO A CA 1
ATOM 762 C C . PRO A 1 102 ? 26.850 11.732 -3.534 1.00 29.45 126 PRO A C 1
ATOM 763 O O . PRO A 1 102 ? 26.848 11.401 -4.708 1.00 30.73 126 PRO A O 1
ATOM 767 N N . LEU A 1 103 ? 25.708 11.929 -2.825 1.00 24.10 127 LEU A N 1
ATOM 768 C CA . LEU A 1 103 ? 24.390 11.736 -3.428 1.00 23.66 127 LEU A CA 1
ATOM 769 C C . LEU A 1 103 ? 24.181 12.718 -4.579 1.00 27.03 127 LEU A C 1
ATOM 770 O O . LEU A 1 103 ? 23.422 12.419 -5.498 1.00 28.60 127 LEU A O 1
ATOM 775 N N . LEU A 1 104 ? 24.825 13.901 -4.515 1.00 24.63 128 LEU A N 1
ATOM 776 C CA . LEU A 1 104 ? 24.705 14.947 -5.545 1.00 24.57 128 LEU A CA 1
ATOM 777 C C . LEU A 1 104 ? 25.199 14.555 -6.930 1.00 31.11 128 LEU A C 1
ATOM 778 O O . LEU A 1 104 ? 24.772 15.163 -7.921 1.00 33.54 128 LEU A O 1
ATOM 783 N N . LYS A 1 105 ? 26.078 13.560 -6.992 1.00 28.39 129 LYS A N 1
ATOM 784 C CA . LYS A 1 105 ? 26.644 13.132 -8.268 1.00 30.09 129 LYS A CA 1
ATOM 785 C C . LYS A 1 105 ? 25.708 12.188 -9.023 1.00 32.61 129 LYS A C 1
ATOM 786 O O . LYS A 1 105 ? 25.997 11.851 -10.163 1.00 32.37 129 LYS A O 1
ATOM 792 N N . THR A 1 106 ? 24.603 11.736 -8.378 1.00 27.95 130 THR A N 1
ATOM 793 C CA . THR A 1 106 ? 23.676 10.786 -8.992 1.00 27.62 130 THR A CA 1
ATOM 794 C C . THR A 1 106 ? 23.022 11.418 -10.166 1.00 27.63 130 THR A C 1
ATOM 795 O O . THR A 1 106 ? 22.487 12.526 -10.090 1.00 27.70 130 THR A O 1
ATOM 799 N N . GLN A 1 107 ? 23.046 10.677 -11.281 1.00 24.07 131 GLN A N 1
ATOM 800 C CA . GLN A 1 107 ? 22.382 11.126 -12.493 1.00 23.53 131 GLN A CA 1
ATOM 801 C C . GLN A 1 107 ? 20.869 11.087 -12.258 1.00 23.30 131 GLN A C 1
ATOM 802 O O . GLN A 1 107 ? 20.340 10.115 -11.706 1.00 24.74 131 GLN A O 1
ATOM 808 N N . VAL A 1 108 ? 20.178 12.127 -12.700 1.00 20.44 132 VAL A N 1
ATOM 809 C CA . VAL A 1 108 ? 18.722 12.167 -12.642 1.00 20.14 132 VAL A CA 1
ATOM 810 C C . VAL A 1 108 ? 18.257 11.876 -14.065 1.00 23.50 132 VAL A C 1
ATOM 811 O O . VAL A 1 108 ? 18.506 12.694 -14.955 1.00 25.82 132 VAL A O 1
ATOM 815 N N . ALA A 1 109 ? 17.642 10.725 -14.294 1.00 20.30 133 ALA A N 1
ATOM 816 C CA . ALA A 1 109 ? 17.197 10.351 -15.639 1.00 20.98 133 ALA A CA 1
ATOM 817 C C . ALA A 1 109 ? 15.842 10.982 -15.977 1.00 22.86 133 ALA A C 1
ATOM 818 O O . ALA A 1 109 ? 15.549 11.216 -17.161 1.00 25.20 133 ALA A O 1
ATOM 820 N N . ILE A 1 110 ? 15.004 11.217 -14.945 1.00 19.73 134 ILE A N 1
ATOM 821 C CA . ILE A 1 110 ? 13.674 11.784 -15.126 1.00 19.37 134 ILE A CA 1
ATOM 822 C C . ILE A 1 110 ? 13.590 13.024 -14.256 1.00 20.80 134 ILE A C 1
ATOM 823 O O . ILE A 1 110 ? 13.420 12.913 -13.037 1.00 20.74 134 ILE A O 1
ATOM 828 N N . GLU A 1 111 ? 13.688 14.207 -14.891 1.00 19.34 135 GLU A N 1
ATOM 829 C CA . GLU A 1 111 ? 13.686 15.477 -14.137 1.00 18.70 135 GLU A CA 1
ATOM 830 C C . GLU A 1 111 ? 12.340 15.720 -13.463 1.00 19.51 135 GLU A C 1
ATOM 831 O O . GLU A 1 111 ? 12.320 16.151 -12.307 1.00 19.50 135 GLU A O 1
ATOM 837 N N . ASN A 1 112 ? 11.241 15.493 -14.196 1.00 17.53 136 ASN A N 1
ATOM 838 C CA . ASN A 1 112 ? 9.883 15.701 -13.687 1.00 17.12 136 ASN A CA 1
ATOM 839 C C . ASN A 1 112 ? 9.192 14.351 -13.712 1.00 20.88 136 ASN A C 1
ATOM 840 O O . ASN A 1 112 ? 8.932 13.791 -14.791 1.00 21.42 136 ASN A O 1
ATOM 845 N N . LEU A 1 113 ? 8.953 13.814 -12.521 1.00 18.82 137 LEU A N 1
ATOM 846 C CA . LEU A 1 113 ? 8.473 12.456 -12.337 1.00 19.39 137 LEU A CA 1
ATOM 847 C C . LEU A 1 113 ? 7.043 12.397 -11.793 1.00 19.95 137 LEU A C 1
ATOM 848 O O . LEU A 1 113 ? 6.855 12.500 -10.590 1.00 19.05 137 LEU A O 1
ATOM 853 N N . PRO A 1 114 ? 6.024 12.259 -12.666 1.00 19.21 138 PRO A N 1
ATOM 854 C CA . PRO A 1 114 ? 4.633 12.185 -12.176 1.00 19.88 138 PRO A CA 1
ATOM 855 C C . PRO A 1 114 ? 4.346 10.777 -11.656 1.00 24.95 138 PRO A C 1
ATOM 856 O O . PRO A 1 114 ? 4.758 9.782 -12.266 1.00 26.13 138 PRO A O 1
ATOM 860 N N . LEU A 1 115 ? 3.623 10.676 -10.541 1.00 19.01 139 LEU A N 1
ATOM 861 C CA . LEU A 1 115 ? 3.414 9.407 -9.900 1.00 19.11 139 LEU A CA 1
ATOM 862 C C . LEU A 1 115 ? 1.987 8.879 -10.021 1.00 23.14 139 LEU A C 1
ATOM 863 O O . LEU A 1 115 ? 1.704 7.829 -9.452 1.00 24.23 139 LEU A O 1
ATOM 868 N N . ASP A 1 116 ? 1.103 9.596 -10.728 1.00 22.37 140 ASP A N 1
ATOM 869 C CA . ASP A 1 116 ? -0.287 9.090 -10.851 1.00 24.49 140 ASP A CA 1
ATOM 870 C C . ASP A 1 116 ? -0.401 7.708 -11.504 1.00 29.17 140 ASP A C 1
ATOM 871 O O . ASP A 1 116 ? -1.227 6.911 -11.025 1.00 28.31 140 ASP A O 1
ATOM 876 N N . ASN A 1 117 ? 0.455 7.376 -12.531 1.00 26.41 141 ASN A N 1
ATOM 877 C CA . ASN A 1 117 ? 0.428 6.102 -13.286 1.00 28.09 141 ASN A CA 1
ATOM 878 C C . ASN A 1 117 ? 1.854 5.609 -13.605 1.00 31.89 141 ASN A C 1
ATOM 879 O O . ASN A 1 117 ? 2.330 5.709 -14.755 1.00 31.73 141 ASN A O 1
ATOM 884 N N . ILE A 1 118 ? 2.530 5.075 -12.584 1.00 25.38 142 ILE A N 1
ATOM 885 C CA . ILE A 1 118 ? 3.962 4.734 -12.679 1.00 24.63 142 ILE A CA 1
ATOM 886 C C . ILE A 1 118 ? 4.287 3.710 -13.752 1.00 26.75 142 ILE A C 1
ATOM 887 O O . ILE A 1 118 ? 3.864 2.565 -13.660 1.00 27.97 142 ILE A O 1
ATOM 892 N N . THR A 1 119 ? 5.034 4.133 -14.778 1.00 24.22 143 THR A N 1
ATOM 893 C CA . THR A 1 119 ? 5.452 3.280 -15.883 1.00 23.34 143 THR A CA 1
ATOM 894 C C . THR A 1 119 ? 6.679 2.435 -15.476 1.00 27.12 143 THR A C 1
ATOM 895 O O . THR A 1 119 ? 7.347 2.849 -14.515 1.00 23.96 143 THR A O 1
ATOM 899 N N . PRO A 1 120 ? 7.079 1.365 -16.207 1.00 24.73 144 PRO A N 1
ATOM 900 C CA . PRO A 1 120 ? 8.308 0.641 -15.843 1.00 24.29 144 PRO A CA 1
ATOM 901 C C . PRO A 1 120 ? 9.516 1.582 -15.842 1.00 24.88 144 PRO A C 1
ATOM 902 O O . PRO A 1 120 ? 10.369 1.460 -14.976 1.00 25.18 144 PRO A O 1
ATOM 906 N N . GLU A 1 121 ? 9.559 2.562 -16.764 1.00 21.58 145 GLU A N 1
ATOM 907 C CA . GLU A 1 121 ? 10.676 3.509 -16.814 1.00 20.32 145 GLU A CA 1
ATOM 908 C C . GLU A 1 121 ? 10.742 4.359 -15.525 1.00 23.04 145 GLU A C 1
ATOM 909 O O . GLU A 1 121 ? 11.823 4.576 -14.964 1.00 21.93 145 GLU A O 1
ATOM 915 N N . GLN A 1 122 ? 9.584 4.869 -15.084 1.00 21.14 146 GLN A N 1
ATOM 916 C CA . GLN A 1 122 ? 9.491 5.683 -13.869 1.00 19.68 146 GLN A CA 1
ATOM 917 C C . GLN A 1 122 ? 9.789 4.830 -12.639 1.00 21.07 146 GLN A C 1
ATOM 918 O O . GLN A 1 122 ? 10.484 5.303 -11.741 1.00 19.24 146 GLN A O 1
ATOM 924 N N . LYS A 1 123 ? 9.325 3.569 -12.621 1.00 18.64 147 LYS A N 1
ATOM 925 C CA . LYS A 1 123 ? 9.614 2.666 -11.505 1.00 18.52 147 LYS A CA 1
ATOM 926 C C . LYS A 1 123 ? 11.125 2.412 -11.471 1.00 20.16 147 LYS A C 1
ATOM 927 O O . LYS A 1 123 ? 11.696 2.362 -10.388 1.00 21.39 147 LYS A O 1
ATOM 933 N N . ALA A 1 124 ? 11.767 2.268 -12.627 1.00 19.28 148 ALA A N 1
ATOM 934 C CA . ALA A 1 124 ? 13.216 2.019 -12.667 1.00 18.37 148 ALA A CA 1
ATOM 935 C C . ALA A 1 124 ? 13.967 3.200 -12.031 1.00 20.16 148 ALA A C 1
ATOM 936 O O . ALA A 1 124 ? 14.962 2.985 -11.329 1.00 19.53 148 ALA A O 1
ATOM 938 N N . GLU A 1 125 ? 13.504 4.442 -12.295 1.00 18.11 149 GLU A N 1
ATOM 939 C CA . GLU A 1 125 ? 14.129 5.633 -11.717 1.00 18.25 149 GLU A CA 1
ATOM 940 C C . GLU A 1 125 ? 13.902 5.661 -10.203 1.00 19.81 149 GLU A C 1
ATOM 941 O O . GLU A 1 125 ? 14.865 5.900 -9.457 1.00 20.45 149 GLU A O 1
ATOM 947 N N . LEU A 1 126 ? 12.675 5.352 -9.740 1.00 18.68 150 LEU A N 1
ATOM 948 C CA . LEU A 1 126 ? 12.443 5.314 -8.291 1.00 18.83 150 LEU A CA 1
ATOM 949 C C . LEU A 1 126 ? 13.265 4.222 -7.642 1.00 21.89 150 LEU A C 1
ATOM 950 O O . LEU A 1 126 ? 13.835 4.442 -6.575 1.00 20.39 150 LEU A O 1
ATOM 955 N N . ASP A 1 127 ? 13.400 3.068 -8.315 1.00 19.52 151 ASP A N 1
ATOM 956 C CA . ASP A 1 127 ? 14.163 1.958 -7.747 1.00 18.38 151 ASP A CA 1
ATOM 957 C C . ASP A 1 127 ? 15.656 2.297 -7.681 1.00 20.82 151 ASP A C 1
ATOM 958 O O . ASP A 1 127 ? 16.346 1.847 -6.766 1.00 21.50 151 ASP A O 1
ATOM 963 N N . LYS A 1 128 ? 16.156 3.043 -8.672 1.00 18.18 152 LYS A N 1
ATOM 964 C CA . LYS A 1 128 ? 17.563 3.458 -8.680 1.00 17.37 152 LYS A CA 1
ATOM 965 C C . LYS A 1 128 ? 17.819 4.333 -7.451 1.00 19.75 152 LYS A C 1
ATOM 966 O O . LYS A 1 128 ? 18.773 4.068 -6.705 1.00 20.44 152 LYS A O 1
ATOM 972 N N . PHE A 1 129 ? 16.953 5.333 -7.222 1.00 17.89 153 PHE A N 1
ATOM 973 C CA . PHE A 1 129 ? 17.151 6.185 -6.048 1.00 17.13 153 PHE A CA 1
ATOM 974 C C . PHE A 1 129 ? 16.966 5.409 -4.760 1.00 19.11 153 PHE A C 1
ATOM 975 O O . PHE A 1 129 ? 17.736 5.640 -3.827 1.00 19.38 153 PHE A O 1
ATOM 983 N N . THR A 1 130 ? 16.032 4.443 -4.716 1.00 17.97 154 THR A N 1
ATOM 984 C CA . THR A 1 130 ? 15.881 3.617 -3.506 1.00 17.63 154 THR A CA 1
ATOM 985 C C . THR A 1 130 ? 17.199 2.894 -3.210 1.00 21.56 154 THR A C 1
ATOM 986 O O . THR A 1 130 ? 17.623 2.844 -2.063 1.00 20.88 154 THR A O 1
ATOM 990 N N . LYS A 1 131 ? 17.853 2.329 -4.229 1.00 19.12 155 LYS A N 1
ATOM 991 C CA . LYS A 1 131 ? 19.099 1.584 -4.046 1.00 19.49 155 LYS A CA 1
ATOM 992 C C . LYS A 1 131 ? 20.242 2.476 -3.586 1.00 23.46 155 LYS A C 1
ATOM 993 O O . LYS A 1 131 ? 21.011 2.092 -2.703 1.00 24.09 155 LYS A O 1
ATOM 999 N N . ILE A 1 132 ? 20.329 3.686 -4.160 1.00 20.58 156 ILE A N 1
ATOM 1000 C CA . ILE A 1 132 ? 21.351 4.647 -3.757 1.00 20.44 156 ILE A CA 1
ATOM 1001 C C . ILE A 1 132 ? 21.095 5.056 -2.284 1.00 23.43 156 ILE A C 1
ATOM 1002 O O . ILE A 1 132 ? 22.064 5.252 -1.535 1.00 26.10 156 ILE A O 1
ATOM 1007 N N . PHE A 1 133 ? 19.821 5.211 -1.897 1.00 20.50 157 PHE A N 1
ATOM 1008 C CA . PHE A 1 133 ? 19.413 5.625 -0.533 1.00 20.56 157 PHE A CA 1
ATOM 1009 C C . PHE A 1 133 ? 19.506 4.526 0.516 1.00 26.86 157 PHE A C 1
ATOM 1010 O O . PHE A 1 133 ? 19.467 4.816 1.709 1.00 25.83 157 PHE A O 1
ATOM 1018 N N . GLU A 1 134 ? 19.521 3.270 0.096 1.00 27.24 158 GLU A N 1
ATOM 1019 C CA . GLU A 1 134 ? 19.670 2.183 1.075 1.00 27.98 158 GLU A CA 1
ATOM 1020 C C . GLU A 1 134 ? 21.051 2.415 1.778 1.00 35.73 158 GLU A C 1
ATOM 1021 O O . GLU A 1 134 ? 22.023 2.770 1.121 1.00 38.66 158 GLU A O 1
ATOM 1027 N N . GLY A 1 135 ? 21.080 2.438 3.103 1.00 34.71 159 GLY A N 1
ATOM 1028 C CA . GLY A 1 135 ? 22.317 2.801 3.809 1.00 35.45 159 GLY A CA 1
ATOM 1029 C C . GLY A 1 135 ? 22.412 4.272 4.217 1.00 39.14 159 GLY A C 1
ATOM 1030 O O . GLY A 1 135 ? 23.091 4.605 5.206 1.00 42.11 159 GLY A O 1
ATOM 1031 N N . VAL A 1 136 ? 21.762 5.178 3.447 1.00 27.94 160 VAL A N 1
ATOM 1032 C CA . VAL A 1 136 ? 21.699 6.618 3.756 1.00 26.12 160 VAL A CA 1
ATOM 1033 C C . VAL A 1 136 ? 20.595 6.806 4.825 1.00 27.46 160 VAL A C 1
ATOM 1034 O O . VAL A 1 136 ? 19.527 6.209 4.699 1.00 27.83 160 VAL A O 1
ATOM 1038 N N . LYS A 1 137 ? 20.837 7.653 5.848 1.00 20.75 161 LYS A N 1
ATOM 1039 C CA . LYS A 1 137 ? 19.847 7.850 6.890 1.00 19.43 161 LYS A CA 1
ATOM 1040 C C . LYS A 1 137 ? 18.954 9.015 6.490 1.00 22.20 161 LYS A C 1
ATOM 1041 O O . LYS A 1 137 ? 19.429 10.155 6.349 1.00 22.44 161 LYS A O 1
ATOM 1047 N N . PHE A 1 138 ? 17.660 8.766 6.340 1.00 19.80 162 PHE A N 1
ATOM 1048 C CA . PHE A 1 138 ? 16.742 9.856 6.001 1.00 18.65 162 PHE A CA 1
ATOM 1049 C C . PHE A 1 138 ? 16.034 10.336 7.220 1.00 19.62 162 PHE A C 1
ATOM 1050 O O . PHE A 1 138 ? 15.788 9.557 8.148 1.00 19.90 162 PHE A O 1
ATOM 1058 N N . GLY A 1 139 ? 15.644 11.606 7.190 1.00 17.46 163 GLY A N 1
ATOM 1059 C CA . GLY A 1 139 ? 14.811 12.188 8.229 1.00 18.00 163 GLY A CA 1
ATOM 1060 C C . GLY A 1 139 ? 13.652 12.888 7.547 1.00 20.47 163 GLY A C 1
ATOM 1061 O O . GLY A 1 139 ? 13.835 13.485 6.485 1.00 20.78 163 GLY A O 1
ATOM 1062 N N . VAL A 1 140 ? 12.447 12.727 8.087 1.00 16.96 164 VAL A N 1
ATOM 1063 C CA . VAL A 1 140 ? 11.281 13.421 7.543 1.00 17.26 164 VAL A CA 1
ATOM 1064 C C . VAL A 1 140 ? 10.414 13.925 8.682 1.00 18.35 164 VAL A C 1
ATOM 1065 O O . VAL A 1 140 ? 10.452 13.381 9.780 1.00 18.99 164 VAL A O 1
ATOM 1069 N N . GLN A 1 141 ? 9.576 14.923 8.398 1.00 16.18 165 GLN A N 1
ATOM 1070 C CA . GLN A 1 141 ? 8.610 15.357 9.389 1.00 15.54 165 GLN A CA 1
ATOM 1071 C C . GLN A 1 141 ? 7.515 14.289 9.482 1.00 19.16 165 GLN A C 1
ATOM 1072 O O . GLN A 1 141 ? 6.969 13.838 8.466 1.00 17.21 165 GLN A O 1
ATOM 1078 N N . ALA A 1 142 ? 7.184 13.886 10.710 1.00 17.90 166 ALA A N 1
ATOM 1079 C CA . ALA A 1 142 ? 6.115 12.898 10.947 1.00 17.88 166 ALA A CA 1
ATOM 1080 C C . ALA A 1 142 ? 4.755 13.405 10.473 1.00 18.32 166 ALA A C 1
ATOM 1081 O O . ALA A 1 142 ? 4.467 14.603 10.552 1.00 18.41 166 ALA A O 1
ATOM 1083 N N . GLY A 1 143 ? 3.923 12.490 9.970 1.00 18.77 167 GLY A N 1
ATOM 1084 C CA . GLY A 1 143 ? 2.564 12.848 9.580 1.00 17.92 167 GLY A CA 1
ATOM 1085 C C . GLY A 1 143 ? 2.418 13.622 8.291 1.00 19.65 167 GLY A C 1
ATOM 1086 O O . GLY A 1 143 ? 1.384 14.246 8.038 1.00 20.00 167 GLY A O 1
ATOM 1087 N N . THR A 1 144 ? 3.451 13.567 7.442 1.00 17.08 168 THR A N 1
ATOM 1088 C CA . THR A 1 144 ? 3.434 14.301 6.175 1.00 15.20 168 THR A CA 1
ATOM 1089 C C . THR A 1 144 ? 3.452 13.346 4.987 1.00 17.73 168 THR A C 1
ATOM 1090 O O . THR A 1 144 ? 3.745 12.138 5.135 1.00 17.26 168 THR A O 1
ATOM 1094 N N . SER A 1 145 ? 3.262 13.923 3.785 1.00 15.70 169 SER A N 1
ATOM 1095 C CA . SER A 1 145 ? 3.390 13.151 2.552 1.00 15.31 169 SER A CA 1
ATOM 1096 C C . SER A 1 145 ? 4.848 12.701 2.357 1.00 16.59 169 SER A C 1
ATOM 1097 O O . SER A 1 145 ? 5.102 11.707 1.671 1.00 18.06 169 SER A O 1
ATOM 1100 N N . HIS A 1 146 ? 5.795 13.425 2.983 1.00 16.99 170 HIS A N 1
ATOM 1101 C CA . HIS A 1 146 ? 7.223 13.079 2.910 1.00 15.77 170 HIS A CA 1
ATOM 1102 C C . HIS A 1 146 ? 7.400 11.715 3.571 1.00 17.95 170 HIS A C 1
ATOM 1103 O O . HIS A 1 146 ? 8.023 10.808 2.984 1.00 18.66 170 HIS A O 1
ATOM 1110 N N . GLU A 1 147 ? 6.823 11.556 4.789 1.00 15.94 171 GLU A N 1
ATOM 1111 C CA . GLU A 1 147 ? 6.894 10.265 5.497 1.00 14.67 171 GLU A CA 1
ATOM 1112 C C . GLU A 1 147 ? 6.157 9.182 4.693 1.00 18.63 171 GLU A C 1
ATOM 1113 O O . GLU A 1 147 ? 6.664 8.055 4.554 1.00 17.67 171 GLU A O 1
ATOM 1119 N N . ALA A 1 148 ? 4.948 9.512 4.184 1.00 17.18 172 ALA A N 1
ATOM 1120 C CA . ALA A 1 148 ? 4.136 8.543 3.457 1.00 17.29 172 ALA A CA 1
ATOM 1121 C C . ALA A 1 148 ? 4.868 8.039 2.222 1.00 18.62 172 ALA A C 1
ATOM 1122 O O . ALA A 1 148 ? 4.887 6.838 1.972 1.00 19.33 172 ALA A O 1
ATOM 1124 N N . PHE A 1 149 ? 5.525 8.953 1.481 1.00 16.06 173 PHE A N 1
ATOM 1125 C CA . PHE A 1 149 ? 6.259 8.558 0.295 1.00 15.83 173 PHE A CA 1
ATOM 1126 C C . PHE A 1 149 ? 7.385 7.587 0.670 1.00 19.16 173 PHE A C 1
ATOM 1127 O O . PHE A 1 149 ? 7.548 6.559 0.020 1.00 18.23 173 PHE A O 1
ATOM 1135 N N . MET A 1 150 ? 8.180 7.918 1.698 1.00 15.83 174 MET A N 1
ATOM 1136 C CA . MET A 1 150 ? 9.289 7.021 2.060 1.00 15.93 174 MET A CA 1
ATOM 1137 C C . MET A 1 150 ? 8.786 5.668 2.513 1.00 19.53 174 MET A C 1
ATOM 1138 O O . MET A 1 150 ? 9.323 4.645 2.078 1.00 19.87 174 MET A O 1
ATOM 1143 N N . LYS A 1 151 ? 7.720 5.648 3.335 1.00 18.25 175 LYS A N 1
ATOM 1144 C CA . LYS A 1 151 ? 7.190 4.370 3.846 1.00 20.12 175 LYS A CA 1
ATOM 1145 C C . LYS A 1 151 ? 6.566 3.529 2.759 1.00 22.97 175 LYS A C 1
ATOM 1146 O O . LYS A 1 151 ? 6.727 2.304 2.785 1.00 24.75 175 LYS A O 1
ATOM 1152 N N . GLN A 1 152 ? 5.862 4.155 1.798 1.00 19.70 176 GLN A N 1
ATOM 1153 C CA . GLN A 1 152 ? 5.161 3.436 0.738 1.00 20.84 176 GLN A CA 1
ATOM 1154 C C . GLN A 1 152 ? 6.009 3.122 -0.479 1.00 23.93 176 GLN A C 1
ATOM 1155 O O . GLN A 1 152 ? 5.895 2.021 -1.052 1.00 25.50 176 GLN A O 1
ATOM 1161 N N . MET A 1 153 ? 6.859 4.081 -0.889 1.00 19.85 177 MET A N 1
ATOM 1162 C CA . MET A 1 153 ? 7.645 3.935 -2.104 1.00 20.35 177 MET A CA 1
ATOM 1163 C C . MET A 1 153 ? 9.088 3.525 -1.901 1.00 21.53 177 MET A C 1
ATOM 1164 O O . MET A 1 153 ? 9.699 3.033 -2.835 1.00 22.41 177 MET A O 1
ATOM 1169 N N . MET A 1 154 ? 9.668 3.795 -0.714 1.00 18.51 178 MET A N 1
ATOM 1170 C CA . MET A 1 154 ? 11.073 3.455 -0.429 1.00 16.84 178 MET A CA 1
ATOM 1171 C C . MET A 1 154 ? 11.182 2.796 0.950 1.00 18.38 178 MET A C 1
ATOM 1172 O O . MET A 1 154 ? 11.982 3.225 1.805 1.00 18.63 178 MET A O 1
ATOM 1177 N N . PRO A 1 155 ? 10.387 1.719 1.186 1.00 18.73 179 PRO A N 1
ATOM 1178 C CA . PRO A 1 155 ? 10.377 1.097 2.507 1.00 19.86 179 PRO A CA 1
ATOM 1179 C C . PRO A 1 155 ? 11.710 0.578 3.004 1.00 22.38 179 PRO A C 1
ATOM 1180 O O . PRO A 1 155 ? 11.921 0.538 4.217 1.00 23.49 179 PRO A O 1
ATOM 1184 N N . SER A 1 156 ? 12.620 0.206 2.089 1.00 19.24 180 SER A N 1
ATOM 1185 C CA . SER A 1 156 ? 13.920 -0.328 2.480 1.00 19.16 180 SER A CA 1
ATOM 1186 C C . SER A 1 156 ? 14.888 0.751 2.997 1.00 21.29 180 SER A C 1
ATOM 1187 O O . SER A 1 156 ? 15.978 0.401 3.450 1.00 24.11 180 SER A O 1
ATOM 1190 N N . VAL A 1 157 ? 14.544 2.055 2.835 1.00 17.08 181 VAL A N 1
ATOM 1191 C CA . VAL A 1 157 ? 15.433 3.126 3.270 1.00 16.51 181 VAL A CA 1
ATOM 1192 C C . VAL A 1 157 ? 15.183 3.420 4.751 1.00 19.96 181 VAL A C 1
ATOM 1193 O O . VAL A 1 157 ? 14.023 3.518 5.163 1.00 20.20 181 VAL A O 1
ATOM 1197 N N . GLN A 1 158 ? 16.273 3.551 5.532 1.00 19.44 182 GLN A N 1
ATOM 1198 C CA . GLN A 1 158 ? 16.145 3.855 6.957 1.00 20.55 182 GLN A CA 1
ATOM 1199 C C . GLN A 1 158 ? 15.599 5.276 7.106 1.00 23.17 182 GLN A C 1
ATOM 1200 O O . GLN A 1 158 ? 16.111 6.236 6.478 1.00 22.41 182 GLN A O 1
ATOM 1206 N N . ILE A 1 159 ? 14.515 5.405 7.895 1.00 22.21 183 ILE A N 1
ATOM 1207 C CA . ILE A 1 159 ? 13.904 6.707 8.112 1.00 22.89 183 ILE A CA 1
ATOM 1208 C C . ILE A 1 159 ? 13.706 7.006 9.580 1.00 23.99 183 ILE A C 1
ATOM 1209 O O . ILE A 1 159 ? 13.431 6.096 10.373 1.00 24.70 183 ILE A O 1
ATOM 1214 N N . SER A 1 160 ? 13.901 8.261 9.925 1.00 19.32 184 SER A N 1
ATOM 1215 C CA . SER A 1 160 ? 13.639 8.769 11.263 1.00 19.66 184 SER A CA 1
ATOM 1216 C C . SER A 1 160 ? 12.583 9.843 11.077 1.00 22.44 184 SER A C 1
ATOM 1217 O O . SER A 1 160 ? 12.705 10.663 10.149 1.00 22.28 184 SER A O 1
ATOM 1220 N N . THR A 1 161 ? 11.566 9.873 11.962 1.00 19.59 185 THR A N 1
ATOM 1221 C CA . THR A 1 161 ? 10.525 10.901 11.864 1.00 18.53 185 THR A CA 1
ATOM 1222 C C . THR A 1 161 ? 10.682 11.925 12.977 1.00 20.20 185 THR A C 1
ATOM 1223 O O . THR A 1 161 ? 11.133 11.619 14.084 1.00 21.13 185 THR A O 1
ATOM 1227 N N . TYR A 1 162 ? 10.337 13.172 12.635 1.00 18.27 186 TYR A N 1
ATOM 1228 C CA . TYR A 1 162 ? 10.518 14.318 13.501 1.00 18.69 186 TYR A CA 1
ATOM 1229 C C . TYR A 1 162 ? 9.243 15.092 13.714 1.00 19.92 186 TYR A C 1
ATOM 1230 O O . TYR A 1 162 ? 8.362 15.135 12.845 1.00 19.58 186 TYR A O 1
ATOM 1239 N N . ASP A 1 163 ? 9.173 15.774 14.872 1.00 18.57 187 ASP A N 1
ATOM 1240 C CA A ASP A 1 163 ? 7.989 16.564 15.180 0.50 19.39 187 ASP A CA 1
ATOM 1241 C CA B ASP A 1 163 ? 7.992 16.565 15.181 0.50 18.71 187 ASP A CA 1
ATOM 1242 C C . ASP A 1 163 ? 7.816 17.720 14.177 1.00 20.60 187 ASP A C 1
ATOM 1243 O O . ASP A 1 163 ? 6.702 17.966 13.708 1.00 20.90 187 ASP A O 1
ATOM 1252 N N . THR A 1 164 ? 8.924 18.390 13.817 1.00 18.48 188 THR A N 1
ATOM 1253 C CA . THR A 1 164 ? 8.850 19.519 12.881 1.00 17.26 188 THR A CA 1
ATOM 1254 C C . THR A 1 164 ? 9.903 19.409 11.802 1.00 19.29 188 THR A C 1
ATOM 1255 O O . THR A 1 164 ? 10.950 18.787 12.018 1.00 19.44 188 THR A O 1
ATOM 1259 N N . ILE A 1 165 ? 9.684 20.096 10.683 1.00 18.56 189 ILE A N 1
ATOM 1260 C CA . ILE A 1 165 ? 10.701 20.135 9.628 1.00 18.17 189 ILE A CA 1
ATOM 1261 C C . ILE A 1 165 ? 11.950 20.884 10.128 1.00 18.51 189 ILE A C 1
ATOM 1262 O O . ILE A 1 165 ? 13.057 20.624 9.659 1.00 18.37 189 ILE A O 1
ATOM 1267 N N . ASP A 1 166 ? 11.775 21.804 11.093 1.00 18.81 190 ASP A N 1
ATOM 1268 C CA . ASP A 1 166 ? 12.918 22.535 11.632 1.00 18.18 190 ASP A CA 1
ATOM 1269 C C . ASP A 1 166 ? 13.893 21.577 12.301 1.00 20.13 190 ASP A C 1
ATOM 1270 O O . ASP A 1 166 ? 15.106 21.713 12.133 1.00 21.40 190 ASP A O 1
ATOM 1275 N N . ASN A 1 167 ? 13.359 20.560 12.980 1.00 18.78 191 ASN A N 1
ATOM 1276 C CA . ASN A 1 167 ? 14.232 19.563 13.617 1.00 19.33 191 ASN A CA 1
ATOM 1277 C C . ASN A 1 167 ? 14.914 18.656 12.582 1.00 20.12 191 ASN A C 1
ATOM 1278 O O . ASN A 1 167 ? 16.068 18.240 12.787 1.00 21.31 191 ASN A O 1
ATOM 1283 N N . VAL A 1 168 ? 14.230 18.396 11.450 1.00 17.14 192 VAL A N 1
ATOM 1284 C CA . VAL A 1 168 ? 14.839 17.638 10.365 1.00 16.74 192 VAL A CA 1
ATOM 1285 C C . VAL A 1 168 ? 16.063 18.425 9.847 1.00 18.61 192 VAL A C 1
ATOM 1286 O O . VAL A 1 168 ? 17.145 17.865 9.722 1.00 18.83 192 VAL A O 1
ATOM 1290 N N . VAL A 1 169 ? 15.883 19.721 9.526 1.00 17.24 193 VAL A N 1
ATOM 1291 C CA . VAL A 1 169 ? 16.988 20.516 9.001 1.00 17.83 193 VAL A CA 1
ATOM 1292 C C . VAL A 1 169 ? 18.137 20.614 10.006 1.00 21.11 193 VAL A C 1
ATOM 1293 O O . VAL A 1 169 ? 19.293 20.479 9.599 1.00 21.70 193 VAL A O 1
ATOM 1297 N N . MET A 1 170 ? 17.812 20.784 11.306 1.00 18.75 194 MET A N 1
ATOM 1298 C CA A MET A 1 170 ? 18.803 20.817 12.399 0.50 20.11 194 MET A CA 1
ATOM 1299 C CA B MET A 1 170 ? 18.835 20.833 12.358 0.50 20.54 194 MET A CA 1
ATOM 1300 C C . MET A 1 170 ? 19.668 19.540 12.350 1.00 24.70 194 MET A C 1
ATOM 1301 O O . MET A 1 170 ? 20.901 19.605 12.365 1.00 25.35 194 MET A O 1
ATOM 1310 N N . ASP A 1 171 ? 19.002 18.363 12.279 1.00 21.70 195 ASP A N 1
ATOM 1311 C CA . ASP A 1 171 ? 19.730 17.098 12.260 1.00 21.83 195 ASP A CA 1
ATOM 1312 C C . ASP A 1 171 ? 20.518 16.847 10.954 1.00 22.94 195 ASP A C 1
ATOM 1313 O O . ASP A 1 171 ? 21.559 16.201 10.994 1.00 23.62 195 ASP A O 1
ATOM 1318 N N . LEU A 1 172 ? 20.059 17.382 9.818 1.00 18.75 196 LEU A N 1
ATOM 1319 C CA . LEU A 1 172 ? 20.799 17.255 8.573 1.00 19.12 196 LEU A CA 1
ATOM 1320 C C . LEU A 1 172 ? 22.067 18.116 8.665 1.00 23.96 196 LEU A C 1
ATOM 1321 O O . LEU A 1 172 ? 23.150 17.649 8.319 1.00 24.08 196 LEU A O 1
ATOM 1326 N N . LYS A 1 173 ? 21.923 19.359 9.178 1.00 22.13 197 LYS A N 1
ATOM 1327 C CA . LYS A 1 173 ? 23.066 20.261 9.356 1.00 23.89 197 LYS A CA 1
ATOM 1328 C C . LYS A 1 173 ? 24.083 19.635 10.307 1.00 30.02 197 LYS A C 1
ATOM 1329 O O . LYS A 1 173 ? 25.292 19.736 10.055 1.00 31.00 197 LYS A O 1
ATOM 1335 N N . ALA A 1 174 ? 23.598 18.947 11.383 1.00 26.74 198 ALA A N 1
ATOM 1336 C CA . ALA A 1 174 ? 24.438 18.305 12.413 1.00 28.25 198 ALA A CA 1
ATOM 1337 C C . ALA A 1 174 ? 25.065 16.972 11.997 1.00 31.43 198 ALA A C 1
ATOM 1338 O O . ALA A 1 174 ? 25.951 16.460 12.708 1.00 33.17 198 ALA A O 1
ATOM 1340 N N . GLY A 1 175 ? 24.605 16.419 10.877 1.00 26.92 199 GLY A N 1
ATOM 1341 C CA . GLY A 1 175 ? 25.082 15.145 10.355 1.00 27.16 199 GLY A CA 1
ATOM 1342 C C . GLY A 1 175 ? 24.463 13.920 11.009 1.00 28.02 199 GLY A C 1
ATOM 1343 O O . GLY A 1 175 ? 24.984 12.815 10.833 1.00 28.06 199 GLY A O 1
ATOM 1344 N N . ARG A 1 176 ? 23.325 14.100 11.740 1.00 24.14 200 ARG A N 1
ATOM 1345 C CA . ARG A 1 176 ? 22.611 12.970 12.391 1.00 23.24 200 ARG A CA 1
ATOM 1346 C C . ARG A 1 176 ? 21.765 12.207 11.383 1.00 26.11 200 ARG A C 1
ATOM 1347 O O . ARG A 1 176 ? 21.452 11.023 11.588 1.00 26.29 200 ARG A O 1
ATOM 1355 N N . ILE A 1 177 ? 21.363 12.902 10.296 1.00 20.79 201 ILE A N 1
ATOM 1356 C CA . ILE A 1 177 ? 20.714 12.292 9.133 1.00 18.80 201 ILE A CA 1
ATOM 1357 C C . ILE A 1 177 ? 21.486 12.771 7.900 1.00 22.31 201 ILE A C 1
ATOM 1358 O O . ILE A 1 177 ? 22.238 13.755 7.994 1.00 22.10 201 ILE A O 1
ATOM 1363 N N . ASP A 1 178 ? 21.308 12.061 6.761 1.00 19.08 202 ASP A N 1
ATOM 1364 C CA . ASP A 1 178 ? 22.034 12.338 5.522 1.00 19.47 202 ASP A CA 1
ATOM 1365 C C . ASP A 1 178 ? 21.206 13.003 4.452 1.00 21.04 202 ASP A C 1
ATOM 1366 O O . ASP A 1 178 ? 21.778 13.595 3.525 1.00 21.63 202 ASP A O 1
ATOM 1371 N N . ALA A 1 179 ? 19.879 12.851 4.530 1.00 17.68 203 ALA A N 1
ATOM 1372 C CA . ALA A 1 179 ? 19.013 13.424 3.490 1.00 16.49 203 ALA A CA 1
ATOM 1373 C C . ALA A 1 179 ? 17.594 13.537 3.996 1.00 19.20 203 ALA A C 1
ATOM 1374 O O . ALA A 1 179 ? 17.246 12.984 5.045 1.00 18.75 203 ALA A O 1
ATOM 1376 N N . SER A 1 180 ? 16.788 14.297 3.271 1.00 15.20 204 SER A N 1
ATOM 1377 C CA . SER A 1 180 ? 15.355 14.430 3.555 1.00 14.67 204 SER A CA 1
ATOM 1378 C C . SER A 1 180 ? 14.611 14.601 2.213 1.00 15.85 204 SER A C 1
ATOM 1379 O O . SER A 1 180 ? 15.205 14.520 1.120 1.00 15.81 204 SER A O 1
ATOM 1382 N N . LEU A 1 181 ? 13.306 14.870 2.328 1.00 15.91 205 LEU A N 1
ATOM 1383 C CA . LEU A 1 181 ? 12.403 15.021 1.194 1.00 16.13 205 LEU A CA 1
ATOM 1384 C C . LEU A 1 181 ? 11.398 16.070 1.628 1.00 17.10 205 LEU A C 1
ATOM 1385 O O . LEU A 1 181 ? 10.930 16.030 2.770 1.00 17.90 205 LEU A O 1
ATOM 1390 N N . ALA A 1 182 ? 11.080 16.999 0.741 1.00 14.75 206 ALA A N 1
ATOM 1391 C CA . ALA A 1 182 ? 10.054 18.011 0.983 1.00 15.05 206 ALA A CA 1
ATOM 1392 C C . ALA A 1 182 ? 9.672 18.688 -0.322 1.00 18.10 206 ALA A C 1
ATOM 1393 O O . ALA A 1 182 ? 10.249 18.392 -1.373 1.00 18.41 206 ALA A O 1
ATOM 1395 N N . SER A 1 183 ? 8.708 19.625 -0.287 1.00 15.43 207 SER A N 1
ATOM 1396 C CA . SER A 1 183 ? 8.396 20.275 -1.546 1.00 15.86 207 SER A CA 1
ATOM 1397 C C . SER A 1 183 ? 9.487 21.235 -1.994 1.00 17.46 207 SER A C 1
ATOM 1398 O O . SER A 1 183 ? 10.242 21.794 -1.163 1.00 16.54 207 SER A O 1
ATOM 1401 N N . VAL A 1 184 ? 9.541 21.493 -3.320 1.00 15.17 208 VAL A N 1
ATOM 1402 C CA . VAL A 1 184 ? 10.428 22.522 -3.837 1.00 15.90 208 VAL A CA 1
ATOM 1403 C C . VAL A 1 184 ? 10.039 23.868 -3.192 1.00 17.08 208 VAL A C 1
ATOM 1404 O O . VAL A 1 184 ? 10.913 24.696 -2.929 1.00 16.72 208 VAL A O 1
ATOM 1408 N N . SER A 1 185 ? 8.721 24.096 -2.930 1.00 16.04 209 SER A N 1
ATOM 1409 C CA . SER A 1 185 ? 8.322 25.369 -2.332 1.00 16.89 209 SER A CA 1
ATOM 1410 C C . SER A 1 185 ? 8.945 25.584 -0.938 1.00 17.75 209 SER A C 1
ATOM 1411 O O . SER A 1 185 ? 9.233 26.724 -0.565 1.00 19.49 209 SER A O 1
ATOM 1414 N N . PHE A 1 186 ? 9.233 24.496 -0.208 1.00 15.56 210 PHE A N 1
ATOM 1415 C CA . PHE A 1 186 ? 9.922 24.645 1.086 1.00 15.14 210 PHE A CA 1
ATOM 1416 C C . PHE A 1 186 ? 11.461 24.677 0.857 1.00 16.60 210 PHE A C 1
ATOM 1417 O O . PHE A 1 186 ? 12.190 25.457 1.479 1.00 16.79 210 PHE A O 1
ATOM 1425 N N . LEU A 1 187 ? 11.972 23.784 -0.008 1.00 15.24 211 LEU A N 1
ATOM 1426 C CA . LEU A 1 187 ? 13.405 23.626 -0.179 1.00 15.12 211 LEU A CA 1
ATOM 1427 C C . LEU A 1 187 ? 14.113 24.715 -0.945 1.00 18.18 211 LEU A C 1
ATOM 1428 O O . LEU A 1 187 ? 15.297 24.963 -0.669 1.00 17.24 211 LEU A O 1
ATOM 1433 N N . LYS A 1 188 ? 13.428 25.344 -1.921 1.00 16.27 212 LYS A N 1
ATOM 1434 C CA . LYS A 1 188 ? 14.081 26.421 -2.688 1.00 16.59 212 LYS A CA 1
ATOM 1435 C C . LYS A 1 188 ? 14.384 27.609 -1.774 1.00 18.53 212 LYS A C 1
ATOM 1436 O O . LYS A 1 188 ? 15.551 28.005 -1.664 1.00 19.45 212 LYS A O 1
ATOM 1442 N N . PRO A 1 189 ? 13.406 28.177 -1.035 1.00 16.35 213 PRO A N 1
ATOM 1443 C CA . PRO A 1 189 ? 13.766 29.284 -0.135 1.00 17.01 213 PRO A CA 1
ATOM 1444 C C . PRO A 1 189 ? 14.756 28.858 0.937 1.00 20.37 213 PRO A C 1
ATOM 1445 O O . PRO A 1 189 ? 15.637 29.651 1.265 1.00 20.82 213 PRO A O 1
ATOM 1449 N N . LEU A 1 190 ? 14.680 27.607 1.423 1.00 18.00 214 LEU A N 1
ATOM 1450 C CA . LEU A 1 190 ? 15.646 27.140 2.438 1.00 17.02 214 LEU A CA 1
ATOM 1451 C C . LEU A 1 190 ? 17.078 27.171 1.864 1.00 18.53 214 LEU A C 1
ATOM 1452 O O . LEU A 1 190 ? 17.986 27.708 2.492 1.00 19.83 214 LEU A O 1
ATOM 1457 N N . THR A 1 191 ? 17.268 26.582 0.680 1.00 17.40 215 THR A N 1
ATOM 1458 C CA . THR A 1 191 ? 18.600 26.493 0.086 1.00 17.97 215 THR A CA 1
ATOM 1459 C C . THR A 1 191 ? 19.081 27.772 -0.538 1.00 21.52 215 THR A C 1
ATOM 1460 O O . THR A 1 191 ? 20.287 27.908 -0.770 1.00 22.72 215 THR A O 1
ATOM 1464 N N . ASP A 1 192 ? 18.167 28.722 -0.818 1.00 20.22 216 ASP A N 1
ATOM 1465 C CA . ASP A 1 192 ? 18.586 30.019 -1.374 1.00 20.81 216 ASP A CA 1
ATOM 1466 C C . ASP A 1 192 ? 19.210 30.903 -0.303 1.00 24.66 216 ASP A C 1
ATOM 1467 O O . ASP A 1 192 ? 19.898 31.878 -0.639 1.00 25.58 216 ASP A O 1
ATOM 1472 N N . LYS A 1 193 ? 18.942 30.610 0.992 1.00 22.18 217 LYS A N 1
ATOM 1473 C CA . LYS A 1 193 ? 19.522 31.441 2.052 1.00 22.85 217 LYS A CA 1
ATOM 1474 C C . LYS A 1 193 ? 21.027 31.238 2.071 1.00 23.76 217 LYS A C 1
ATOM 1475 O O . LYS A 1 193 ? 21.493 30.098 2.024 1.00 22.96 217 LYS A O 1
ATOM 1481 N N . PRO A 1 194 ? 21.827 32.320 2.206 1.00 22.90 218 PRO A N 1
ATOM 1482 C CA . PRO A 1 194 ? 23.287 32.133 2.324 1.00 22.59 218 PRO A CA 1
ATOM 1483 C C . PRO A 1 194 ? 23.643 31.314 3.565 1.00 25.68 218 PRO A C 1
ATOM 1484 O O . PRO A 1 194 ? 24.652 30.626 3.566 1.00 25.73 218 PRO A O 1
ATOM 1488 N N . ASP A 1 195 ? 22.739 31.303 4.568 1.00 23.39 219 ASP A N 1
ATOM 1489 C CA . ASP A 1 195 ? 22.862 30.509 5.795 1.00 24.44 219 ASP A CA 1
ATOM 1490 C C . ASP A 1 195 ? 22.997 29.007 5.450 1.00 24.96 219 ASP A C 1
ATOM 1491 O O . ASP A 1 195 ? 23.599 28.236 6.213 1.00 25.83 219 ASP A O 1
ATOM 1496 N N . ASN A 1 196 ? 22.376 28.603 4.342 1.00 21.97 220 ASN A N 1
ATOM 1497 C CA . ASN A 1 196 ? 22.276 27.201 3.922 1.00 20.86 220 ASN A CA 1
ATOM 1498 C C . ASN A 1 196 ? 23.021 26.851 2.656 1.00 23.84 220 ASN A C 1
ATOM 1499 O O . ASN A 1 196 ? 22.599 25.944 1.931 1.00 23.80 220 ASN A O 1
ATOM 1504 N N . LYS A 1 197 ? 24.180 27.521 2.407 1.00 24.13 221 LYS A N 1
ATOM 1505 C CA . LYS A 1 197 ? 25.002 27.216 1.236 1.00 25.57 221 LYS A CA 1
ATOM 1506 C C . LYS A 1 197 ? 25.522 25.768 1.296 1.00 27.94 221 LYS A C 1
ATOM 1507 O O . LYS A 1 197 ? 25.883 25.206 0.271 1.00 30.07 221 LYS A O 1
ATOM 1513 N N . ASP A 1 198 ? 25.496 25.169 2.496 1.00 24.16 222 ASP A N 1
ATOM 1514 C CA . ASP A 1 198 ? 25.928 23.799 2.761 1.00 25.07 222 ASP A CA 1
ATOM 1515 C C . ASP A 1 198 ? 24.805 22.777 2.535 1.00 25.56 222 ASP A C 1
ATOM 1516 O O . ASP A 1 198 ? 25.024 21.588 2.771 1.00 24.54 222 ASP A O 1
ATOM 1521 N N . LEU A 1 199 ? 23.613 23.234 2.090 1.00 20.00 223 LEU A N 1
ATOM 1522 C CA . LEU A 1 199 ? 22.487 22.334 1.777 1.00 19.51 223 LEU A CA 1
ATOM 1523 C C . LEU A 1 199 ? 22.155 22.418 0.303 1.00 22.68 223 LEU A C 1
ATOM 1524 O O . LEU A 1 199 ? 22.252 23.491 -0.287 1.00 23.32 22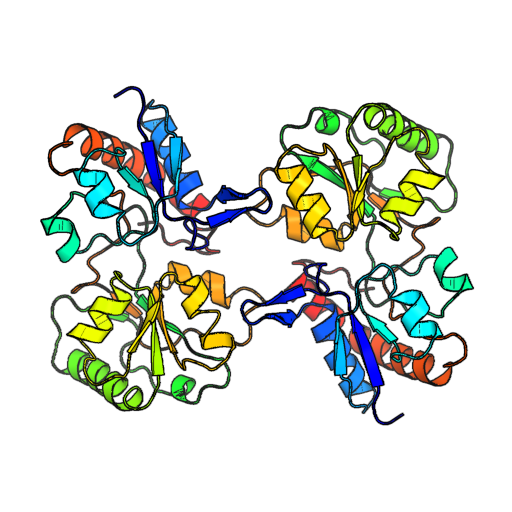3 LEU A O 1
ATOM 1529 N N . LYS A 1 200 ? 21.718 21.307 -0.296 1.00 19.69 224 LYS A N 1
ATOM 1530 C CA . LYS A 1 200 ? 21.394 21.329 -1.720 1.00 19.57 224 LYS A CA 1
ATOM 1531 C C . LYS A 1 200 ? 20.218 20.414 -2.043 1.00 20.05 224 LYS A C 1
ATOM 1532 O O . LYS A 1 200 ? 20.137 19.318 -1.477 1.00 20.07 224 LYS A O 1
ATOM 1538 N N . MET A 1 201 ? 19.329 20.881 -2.934 1.00 17.66 225 MET A N 1
ATOM 1539 C CA A MET A 1 201 ? 18.198 20.102 -3.474 0.50 17.02 225 MET A CA 1
ATOM 1540 C CA B MET A 1 201 ? 18.207 20.075 -3.430 0.50 16.60 225 MET A CA 1
ATOM 1541 C C . MET A 1 201 ? 18.753 19.168 -4.512 1.00 20.15 225 MET A C 1
ATOM 1542 O O . MET A 1 201 ? 19.705 19.539 -5.216 1.00 21.24 225 MET A O 1
ATOM 1551 N N . PHE A 1 202 ? 18.147 17.972 -4.681 1.00 16.95 226 PHE A N 1
ATOM 1552 C CA . PHE A 1 202 ? 18.637 17.089 -5.748 1.00 16.66 226 PHE A CA 1
ATOM 1553 C C . PHE A 1 202 ? 17.580 16.043 -6.048 1.00 18.74 226 PHE A C 1
ATOM 1554 O O . PHE A 1 202 ? 16.669 15.822 -5.250 1.00 16.35 226 PHE A O 1
ATOM 1562 N N . GLY A 1 203 ? 17.780 15.351 -7.160 1.00 18.51 227 GLY A N 1
ATOM 1563 C CA . GLY A 1 203 ? 16.904 14.243 -7.532 1.00 17.88 227 GLY A CA 1
ATOM 1564 C C . GLY A 1 203 ? 15.748 14.647 -8.411 1.00 19.17 227 GLY A C 1
ATOM 1565 O O . GLY A 1 203 ? 15.612 15.797 -8.824 1.00 19.03 227 GLY A O 1
ATOM 1566 N N . PRO A 1 204 ? 14.891 13.660 -8.742 1.00 17.37 228 PRO A N 1
ATOM 1567 C CA . PRO A 1 204 ? 13.694 13.968 -9.528 1.00 17.72 228 PRO A CA 1
ATOM 1568 C C . PRO A 1 204 ? 12.762 14.925 -8.783 1.00 19.31 228 PRO A C 1
ATOM 1569 O O . PRO A 1 204 ? 12.794 14.968 -7.544 1.00 18.62 228 PRO A O 1
ATOM 1573 N N . ARG A 1 205 ? 11.968 15.698 -9.538 1.00 17.11 229 ARG A N 1
ATOM 1574 C CA . ARG A 1 205 ? 10.932 16.575 -8.983 1.00 15.76 229 ARG A CA 1
ATOM 1575 C C . ARG A 1 205 ? 9.640 15.781 -9.196 1.00 17.91 229 ARG A C 1
ATOM 1576 O O . ARG A 1 205 ? 9.194 15.586 -10.338 1.00 20.26 229 ARG A O 1
ATOM 1584 N N . MET A 1 206 ? 9.042 15.315 -8.112 1.00 15.86 230 MET A N 1
ATOM 1585 C CA . MET A 1 206 ? 7.899 14.407 -8.212 1.00 14.74 230 MET A CA 1
ATOM 1586 C C . MET A 1 206 ? 6.569 15.093 -7.970 1.00 17.10 230 MET A C 1
ATOM 1587 O O . MET A 1 206 ? 6.495 16.032 -7.191 1.00 17.49 230 MET A O 1
ATOM 1592 N N . THR A 1 207 ? 5.526 14.607 -8.638 1.00 17.53 231 THR A N 1
ATOM 1593 C CA . THR A 1 207 ? 4.177 15.135 -8.453 1.00 16.70 231 THR A CA 1
ATOM 1594 C C . THR A 1 207 ? 3.190 13.981 -8.441 1.00 19.53 231 THR A C 1
ATOM 1595 O O . THR A 1 207 ? 3.496 12.893 -8.920 1.00 18.64 231 THR A O 1
ATOM 1599 N N . GLY A 1 208 ? 2.006 14.220 -7.893 1.00 17.42 232 GLY A N 1
ATOM 1600 C CA . 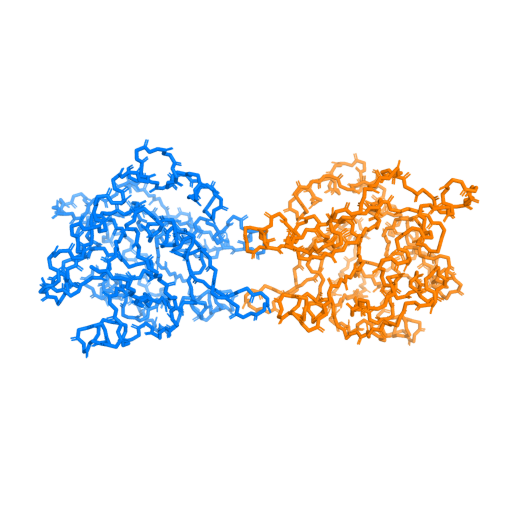GLY A 1 208 ? 0.932 13.230 -7.981 1.00 17.58 232 GLY A CA 1
ATOM 1601 C C . GLY A 1 208 ? 1.077 12.021 -7.079 1.00 19.31 232 GLY A C 1
ATOM 1602 O O . GLY A 1 208 ? 1.815 12.034 -6.079 1.00 18.34 232 GLY A O 1
ATOM 1603 N N . GLY A 1 209 ? 0.325 10.990 -7.419 1.00 19.07 233 GLY A N 1
ATOM 1604 C CA . GLY A 1 209 ? 0.328 9.812 -6.569 1.00 19.66 233 GLY A CA 1
ATOM 1605 C C . GLY A 1 209 ? -0.183 10.195 -5.198 1.00 19.94 233 GLY A C 1
ATOM 1606 O O . GLY A 1 209 ? -1.092 11.027 -5.068 1.00 20.23 233 GLY A O 1
ATOM 1607 N N . LEU A 1 210 ? 0.475 9.664 -4.168 1.00 17.76 234 LEU A N 1
ATOM 1608 C CA . LEU A 1 210 ? 0.059 9.939 -2.796 1.00 18.40 234 LEU A CA 1
ATOM 1609 C C . LEU A 1 210 ? 0.201 11.412 -2.418 1.00 20.83 234 LEU A C 1
ATOM 1610 O O . LEU A 1 210 ? -0.451 11.845 -1.462 1.00 20.87 234 LEU A O 1
ATOM 1615 N N . PHE A 1 211 ? 1.012 12.191 -3.179 1.00 17.27 235 PHE A N 1
ATOM 1616 C CA . PHE A 1 211 ? 1.172 13.608 -2.894 1.00 16.92 235 PHE A CA 1
ATOM 1617 C C . PHE A 1 211 ? -0.053 14.411 -3.247 1.00 21.52 235 PHE A C 1
ATOM 1618 O O . PHE A 1 211 ? -0.223 15.521 -2.702 1.00 22.79 235 PHE A O 1
ATOM 1626 N N . GLY A 1 212 ? -0.891 13.877 -4.136 1.00 18.31 236 GLY A N 1
ATOM 1627 C CA . GLY A 1 212 ? -2.051 14.615 -4.613 1.00 19.50 236 GLY A CA 1
ATOM 1628 C C . GLY A 1 212 ? -1.589 15.769 -5.487 1.00 22.93 236 GLY A C 1
ATOM 1629 O O . GLY A 1 212 ? -0.560 15.668 -6.161 1.00 21.59 236 GLY A O 1
ATOM 1630 N N . LYS A 1 213 ? -2.334 16.874 -5.474 1.00 19.72 237 LYS A N 1
ATOM 1631 C CA . LYS A 1 213 ? -1.982 18.019 -6.300 1.00 19.03 237 LYS A CA 1
ATOM 1632 C C . LYS A 1 213 ? -2.387 19.276 -5.588 1.00 19.87 237 LYS A C 1
ATOM 1633 O O . LYS A 1 213 ? -3.567 19.458 -5.279 1.00 20.46 237 LYS A O 1
ATOM 1639 N N . GLY A 1 214 ? -1.402 20.130 -5.381 1.00 19.23 238 GLY A N 1
ATOM 1640 C CA . GLY A 1 214 ? -1.627 21.454 -4.817 1.00 18.51 238 GLY A CA 1
ATOM 1641 C C . GLY A 1 214 ? -1.621 21.503 -3.303 1.00 17.56 238 GLY A C 1
ATOM 1642 O O . GLY A 1 214 ? -1.641 20.474 -2.620 1.00 17.75 238 GLY A O 1
ATOM 1643 N N . VAL A 1 215 ? -1.605 22.731 -2.799 1.00 15.71 239 VAL A N 1
ATOM 1644 C CA . VAL A 1 215 ? -1.713 23.043 -1.390 1.00 15.33 239 VAL A CA 1
ATOM 1645 C C . VAL A 1 215 ? -3.065 23.731 -1.254 1.00 17.47 239 VAL A C 1
ATOM 1646 O O . VAL A 1 215 ? -3.393 24.597 -2.077 1.00 18.01 239 VAL A O 1
ATOM 1650 N N . GLY A 1 216 ? -3.852 23.331 -0.257 1.00 16.03 240 GLY A N 1
ATOM 1651 C CA . GLY A 1 216 ? -5.195 23.881 -0.129 1.00 16.05 240 GLY A CA 1
ATOM 1652 C C . GLY A 1 216 ? -5.597 24.178 1.290 1.00 17.83 240 GLY A C 1
ATOM 1653 O O . GLY A 1 216 ? -4.901 23.780 2.240 1.00 17.69 240 GLY A O 1
ATOM 1654 N N . VAL A 1 217 ? -6.741 24.881 1.427 1.00 15.73 241 VAL A N 1
ATOM 1655 C CA . VAL A 1 217 ? -7.304 25.162 2.746 1.00 16.34 241 VAL A CA 1
ATOM 1656 C C . VAL A 1 217 ? -8.090 23.908 3.163 1.00 18.29 241 VAL A C 1
ATOM 1657 O O . VAL A 1 217 ? -8.979 23.453 2.424 1.00 17.79 241 VAL A O 1
ATOM 1661 N N . GLY A 1 218 ? -7.797 23.372 4.340 1.00 17.19 242 GLY A N 1
ATOM 1662 C CA . GLY A 1 218 ? -8.529 22.212 4.861 1.00 16.30 242 GLY A CA 1
ATOM 1663 C C . GLY A 1 218 ? -9.806 22.700 5.527 1.00 18.16 242 GLY A C 1
ATOM 1664 O O . GLY A 1 218 ? -9.769 23.661 6.301 1.00 18.54 242 GLY A O 1
ATOM 1665 N N . ILE A 1 219 ? -10.945 22.075 5.186 1.00 16.78 243 ILE A N 1
ATOM 1666 C CA . ILE A 1 219 ? -12.261 22.488 5.698 1.00 17.54 243 ILE A CA 1
ATOM 1667 C C . ILE A 1 219 ? -13.066 21.234 6.025 1.00 18.53 243 ILE A C 1
ATOM 1668 O O . ILE A 1 219 ? -12.870 20.212 5.364 1.00 18.44 243 ILE A O 1
ATOM 1673 N N . ARG A 1 220 ? -13.971 21.296 7.025 1.00 18.47 244 ARG A N 1
ATOM 1674 C CA . ARG A 1 220 ? -14.778 20.099 7.308 1.00 18.11 244 ARG A CA 1
ATOM 1675 C C . ARG A 1 220 ? -15.622 19.772 6.084 1.00 20.25 244 ARG A C 1
ATOM 1676 O O . ARG A 1 220 ? -16.111 20.686 5.409 1.00 19.59 244 ARG A O 1
ATOM 1684 N N . LYS A 1 221 ? -15.861 18.472 5.832 1.00 18.88 245 LYS A N 1
ATOM 1685 C CA . LYS A 1 221 ? -16.653 18.051 4.678 1.00 18.93 245 LYS A CA 1
ATOM 1686 C C . LYS A 1 221 ? -18.065 18.632 4.660 1.00 24.52 245 LYS A C 1
ATOM 1687 O O . LYS A 1 221 ? -18.585 18.931 3.578 1.00 25.80 245 LYS A O 1
ATOM 1693 N N . GLU A 1 222 ? -18.683 18.782 5.836 1.00 22.40 246 GLU A N 1
ATOM 1694 C CA . GLU A 1 222 ? -20.060 19.286 5.929 1.00 24.56 246 GLU A CA 1
ATOM 1695 C C . GLU A 1 222 ? -20.164 20.788 5.618 1.00 30.28 246 GLU A C 1
ATOM 1696 O O . GLU A 1 222 ? -21.260 21.274 5.318 1.00 32.86 246 GLU A O 1
ATOM 1702 N N . ASP A 1 223 ? -19.037 21.519 5.699 1.00 24.90 247 ASP A N 1
ATOM 1703 C CA . ASP A 1 223 ? -19.012 22.968 5.470 1.00 24.59 247 ASP A CA 1
ATOM 1704 C C . ASP A 1 223 ? -18.859 23.319 3.986 1.00 27.86 247 ASP A C 1
ATOM 1705 O O . ASP A 1 223 ? -17.894 23.977 3.576 1.00 26.49 247 ASP A O 1
ATOM 1710 N N . ALA A 1 224 ? -19.845 22.892 3.178 1.00 27.78 248 ALA A N 1
ATOM 1711 C CA . ALA A 1 224 ? -19.823 23.125 1.734 1.00 28.30 248 ALA A CA 1
ATOM 1712 C C . ALA A 1 224 ? -19.845 24.610 1.378 1.00 29.27 248 ALA A C 1
ATOM 1713 O O . ALA A 1 224 ? -19.138 25.007 0.451 1.00 27.71 248 ALA A O 1
ATOM 1715 N N . ASP A 1 225 ? -20.617 25.425 2.132 1.00 28.17 249 ASP A N 1
ATOM 1716 C CA . ASP A 1 225 ? -20.713 26.866 1.881 1.00 28.96 249 ASP A CA 1
ATOM 1717 C C . ASP A 1 225 ? -19.375 27.553 2.159 1.00 29.86 249 ASP A C 1
ATOM 1718 O O . ASP A 1 225 ? -18.974 28.427 1.377 1.00 29.71 249 ASP A O 1
ATOM 1723 N N . LEU A 1 226 ? -18.677 27.153 3.249 1.00 25.05 250 LEU A N 1
ATOM 1724 C CA . LEU A 1 226 ? -17.371 27.741 3.553 1.00 23.48 250 LEU A CA 1
ATOM 1725 C C . LEU A 1 226 ? -16.353 27.394 2.467 1.00 24.81 250 LEU A C 1
ATOM 1726 O O . LEU A 1 226 ? -15.581 28.266 2.062 1.00 24.49 250 LEU A O 1
ATOM 1731 N N . LYS A 1 227 ? -16.378 26.141 1.953 1.00 20.89 251 LYS A N 1
ATOM 1732 C CA . LYS A 1 227 ? -15.494 25.752 0.846 1.00 20.16 251 LYS A CA 1
ATOM 1733 C C . LYS A 1 227 ? -15.797 26.604 -0.403 1.00 24.79 251 LYS A C 1
ATOM 1734 O O . LYS A 1 227 ? -14.870 27.055 -1.075 1.00 23.75 251 LYS A O 1
ATOM 1740 N N . ALA A 1 228 ? -17.090 26.827 -0.702 1.00 25.09 252 ALA A N 1
ATOM 1741 C CA . ALA A 1 228 ? -17.460 27.629 -1.869 1.00 25.01 252 ALA A CA 1
ATOM 1742 C C . ALA A 1 228 ? -16.963 29.077 -1.724 1.00 27.39 252 ALA A C 1
ATOM 1743 O O . ALA A 1 228 ? -16.482 29.659 -2.706 1.00 26.90 252 ALA A O 1
ATOM 1745 N N . LEU A 1 229 ? -17.014 29.626 -0.488 1.00 24.55 253 LEU A N 1
ATOM 1746 C CA . LEU A 1 229 ? -16.541 30.980 -0.212 1.00 25.27 253 LEU A CA 1
ATOM 1747 C C . LEU A 1 229 ? -15.028 31.045 -0.420 1.00 26.52 253 LEU A C 1
ATOM 1748 O O . LEU A 1 229 ? -14.546 31.978 -1.062 1.00 26.55 253 LEU A O 1
ATOM 1753 N N . PHE A 1 230 ? -14.282 30.056 0.109 1.00 22.01 254 PHE A N 1
ATOM 1754 C CA . PHE A 1 230 ? -12.828 30.038 -0.084 1.00 19.88 254 PHE A CA 1
ATOM 1755 C C . PHE A 1 230 ? -12.463 29.869 -1.564 1.00 23.15 254 PHE A C 1
ATOM 1756 O O . PHE A 1 230 ? -11.546 30.534 -2.038 1.00 23.71 254 PHE A O 1
ATOM 1764 N N . ASP A 1 231 ? -13.149 28.951 -2.290 1.00 22.91 255 ASP A N 1
ATOM 1765 C CA . ASP A 1 231 ? -12.859 28.691 -3.707 1.00 23.15 255 ASP A CA 1
ATOM 1766 C C . ASP A 1 231 ? -13.040 29.940 -4.552 1.00 25.56 255 ASP A C 1
ATOM 1767 O O . ASP A 1 231 ? -12.207 30.213 -5.407 1.00 25.87 255 ASP A O 1
ATOM 1772 N N . LYS A 1 232 ? -14.103 30.709 -4.289 1.00 24.25 256 LYS A N 1
ATOM 1773 C CA . LYS A 1 232 ? -14.369 31.951 -5.024 1.00 25.08 256 LYS A CA 1
ATOM 1774 C C . LYS A 1 232 ? -13.236 32.971 -4.751 1.00 27.76 256 LYS A C 1
ATOM 1775 O O . LYS A 1 232 ? -12.719 33.600 -5.695 1.00 26.53 256 LYS A O 1
ATOM 1781 N N . ALA A 1 233 ? -12.851 33.113 -3.467 1.00 23.36 257 ALA A N 1
ATOM 1782 C CA . ALA A 1 233 ? -11.807 34.059 -3.048 1.00 22.51 257 ALA A CA 1
ATOM 1783 C C . ALA A 1 233 ? -10.451 33.666 -3.623 1.00 23.65 257 ALA A C 1
ATOM 1784 O O . ALA A 1 233 ? -9.713 34.537 -4.095 1.00 23.19 257 ALA A O 1
ATOM 1786 N N . ILE A 1 234 ? -10.123 32.361 -3.600 1.00 20.89 258 ILE A N 1
ATOM 1787 C CA . ILE A 1 234 ? -8.842 31.891 -4.145 1.00 19.25 258 ILE A CA 1
ATOM 1788 C C . ILE A 1 234 ? -8.814 32.129 -5.660 1.00 23.29 258 ILE A C 1
ATOM 1789 O O . ILE A 1 234 ? -7.806 32.611 -6.177 1.00 21.83 258 ILE A O 1
ATOM 1794 N N . ASP A 1 235 ? -9.908 31.789 -6.374 1.00 22.42 259 ASP A N 1
ATOM 1795 C CA . ASP A 1 235 ? -9.958 32.035 -7.818 1.00 22.68 259 ASP A CA 1
ATOM 1796 C C . ASP A 1 235 ? -9.673 33.518 -8.111 1.00 25.23 259 ASP A C 1
ATOM 1797 O O . ASP A 1 235 ? -8.903 33.828 -9.019 1.00 24.78 259 ASP A O 1
ATOM 1802 N N . ALA A 1 236 ? -10.270 34.428 -7.313 1.00 23.79 260 ALA A N 1
ATOM 1803 C CA . ALA A 1 236 ? -10.089 35.879 -7.508 1.00 23.08 260 ALA A CA 1
ATOM 1804 C C . ALA A 1 236 ? -8.654 36.326 -7.191 1.00 25.38 260 ALA A C 1
ATOM 1805 O O . ALA A 1 236 ? -8.100 37.172 -7.907 1.00 25.77 260 ALA A O 1
ATOM 1807 N N . ALA A 1 237 ? -8.047 35.744 -6.134 1.00 22.07 261 ALA A N 1
ATOM 1808 C CA . ALA A 1 237 ? -6.680 36.091 -5.738 1.00 21.19 261 ALA A CA 1
ATOM 1809 C C . ALA A 1 237 ? -5.667 35.568 -6.746 1.00 23.62 261 ALA A C 1
ATOM 1810 O O . ALA A 1 237 ? -4.619 36.193 -6.932 1.00 22.90 261 ALA A O 1
ATOM 1812 N N . ILE A 1 238 ? -5.978 34.439 -7.410 1.00 21.40 262 ILE A N 1
ATOM 1813 C CA . ILE A 1 238 ? -5.072 33.939 -8.456 1.00 21.88 262 ILE A CA 1
ATOM 1814 C C . ILE A 1 238 ? -5.214 34.869 -9.680 1.00 25.03 262 ILE A C 1
ATOM 1815 O O . ILE A 1 238 ? -4.213 35.350 -10.226 1.00 23.47 262 ILE A O 1
ATOM 1820 N N . ALA A 1 239 ? -6.468 35.113 -10.100 1.00 23.57 263 ALA A N 1
ATOM 1821 C CA . ALA A 1 239 ? -6.775 35.903 -11.291 1.00 24.79 263 ALA A CA 1
ATOM 1822 C C . ALA A 1 239 ? -6.156 37.291 -11.274 1.00 28.31 263 ALA A C 1
ATOM 1823 O O . ALA A 1 239 ? -5.658 37.737 -12.302 1.00 28.24 263 ALA A O 1
ATOM 1825 N N . ASP A 1 240 ? -6.182 37.971 -10.111 1.00 24.02 264 ASP A N 1
ATOM 1826 C CA . ASP A 1 240 ? -5.670 39.335 -10.051 1.00 24.51 264 ASP A CA 1
ATOM 1827 C C . ASP A 1 240 ? -4.171 39.460 -9.785 1.00 24.78 264 ASP A C 1
ATOM 1828 O O . ASP A 1 240 ? -3.686 40.580 -9.637 1.00 25.60 264 ASP A O 1
ATOM 1833 N N . GLY A 1 241 ? -3.470 38.315 -9.705 1.00 23.03 265 GLY A N 1
ATOM 1834 C CA . GLY A 1 241 ? -2.033 38.304 -9.475 1.00 22.87 265 GLY A CA 1
ATOM 1835 C C . GLY A 1 241 ? -1.589 38.367 -8.023 1.00 23.94 265 GLY A C 1
ATOM 1836 O O . GLY A 1 241 ? -0.375 38.434 -7.768 1.00 24.20 265 GLY A O 1
ATOM 1837 N N . THR A 1 242 ? -2.551 38.358 -7.056 1.00 21.45 266 THR A N 1
ATOM 1838 C CA . THR A 1 242 ? -2.234 38.393 -5.617 1.00 20.98 266 THR A CA 1
ATOM 1839 C C . THR A 1 242 ? -1.425 37.171 -5.198 1.00 22.98 266 THR A C 1
ATOM 1840 O O . THR A 1 242 ? -0.421 37.312 -4.498 1.00 22.47 266 THR A O 1
ATOM 1844 N N . VAL A 1 243 ? -1.871 35.963 -5.593 1.00 19.85 267 VAL A N 1
ATOM 1845 C CA . VAL A 1 243 ? -1.123 34.757 -5.209 1.00 18.29 267 VAL A CA 1
ATOM 1846 C C . VAL A 1 243 ? 0.302 34.806 -5.776 1.00 22.48 267 VAL A C 1
ATOM 1847 O O . VAL A 1 243 ? 1.254 34.525 -5.051 1.00 21.89 267 VAL A O 1
ATOM 1851 N N . GLN A 1 244 ? 0.453 35.214 -7.039 1.00 20.42 268 GLN A N 1
ATOM 1852 C CA . GLN A 1 244 ? 1.776 35.335 -7.653 1.00 21.21 268 GLN A CA 1
ATOM 1853 C C . GLN A 1 244 ? 2.654 36.327 -6.867 1.00 22.69 268 GLN A C 1
ATOM 1854 O O . GLN A 1 244 ? 3.815 36.034 -6.580 1.00 21.85 268 GLN A O 1
ATOM 1860 N N . LYS A 1 245 ? 2.092 37.481 -6.503 1.00 21.22 269 LYS A N 1
ATOM 1861 C CA . LYS A 1 245 ? 2.804 38.519 -5.746 1.00 21.71 269 LYS A CA 1
ATOM 1862 C C . LYS A 1 245 ? 3.280 37.953 -4.395 1.00 22.35 269 LYS A C 1
ATOM 1863 O O . LYS A 1 245 ? 4.457 38.084 -4.050 1.00 22.72 269 LYS A O 1
ATOM 1869 N N . LEU A 1 246 ? 2.369 37.324 -3.642 1.00 19.97 270 LEU A N 1
ATOM 1870 C CA . LEU A 1 246 ? 2.738 36.746 -2.340 1.00 19.99 270 LEU A CA 1
ATOM 1871 C C . LEU A 1 246 ? 3.725 35.602 -2.485 1.00 22.47 270 LEU A C 1
ATOM 1872 O O . LEU A 1 246 ? 4.627 35.456 -1.644 1.00 21.49 270 LEU A O 1
ATOM 1877 N N . SER A 1 247 ? 3.577 34.800 -3.554 1.00 18.73 271 SER A N 1
ATOM 1878 C CA . SER A 1 247 ? 4.504 33.686 -3.781 1.00 17.91 271 SER A CA 1
ATOM 1879 C C . SER A 1 247 ? 5.910 34.248 -4.005 1.00 20.65 271 SER A C 1
ATOM 1880 O O . SER A 1 247 ? 6.864 33.766 -3.405 1.00 19.16 271 SER A O 1
ATOM 1883 N N . GLN A 1 248 ? 6.039 35.289 -4.837 1.00 19.52 272 GLN A N 1
ATOM 1884 C CA A GLN A 1 248 ? 7.361 35.850 -5.070 0.50 19.96 272 GLN A CA 1
ATOM 1885 C CA B GLN A 1 248 ? 7.341 35.907 -5.081 0.50 19.65 272 GLN A CA 1
ATOM 1886 C C . GLN A 1 248 ? 7.938 36.448 -3.788 1.00 22.42 272 GLN A C 1
ATOM 1887 O O . GLN A 1 248 ? 9.134 36.288 -3.530 1.00 22.71 272 GLN A O 1
ATOM 1898 N N . GLN A 1 249 ? 7.095 37.092 -2.973 1.00 20.63 273 GLN A N 1
ATOM 1899 C CA . GLN A 1 249 ? 7.555 37.707 -1.726 1.00 21.78 273 GLN A CA 1
ATOM 1900 C C . GLN A 1 249 ? 8.131 36.697 -0.761 1.00 23.90 273 GLN A C 1
ATOM 1901 O O . GLN A 1 249 ? 9.182 36.940 -0.163 1.00 25.28 273 GLN A O 1
ATOM 1907 N N . TRP A 1 250 ? 7.415 35.586 -0.565 1.00 19.81 274 TRP A N 1
ATOM 1908 C CA . TRP A 1 250 ? 7.786 34.615 0.438 1.00 18.53 274 TRP A CA 1
ATOM 1909 C C . TRP A 1 250 ? 8.706 33.523 -0.053 1.00 21.63 274 TRP A C 1
ATOM 1910 O O . TRP A 1 250 ? 9.564 33.049 0.715 1.00 21.29 274 TRP A O 1
ATOM 1921 N N . PHE A 1 251 ? 8.475 33.035 -1.303 1.00 18.08 275 PHE A N 1
ATOM 1922 C CA . PHE A 1 251 ? 9.254 31.908 -1.840 1.00 16.88 275 PHE A CA 1
ATOM 1923 C C . PHE A 1 251 ? 10.394 32.324 -2.765 1.00 21.96 275 PHE A C 1
ATOM 1924 O O . PHE A 1 251 ? 11.270 31.498 -3.015 1.00 22.55 275 PHE A O 1
ATOM 1932 N N . GLY A 1 252 ? 10.352 33.532 -3.302 1.00 19.95 276 GLY A N 1
ATOM 1933 C CA . GLY A 1 252 ? 11.393 33.996 -4.228 1.00 20.22 276 GLY A CA 1
ATOM 1934 C C . GLY A 1 252 ? 11.156 33.529 -5.655 1.00 23.88 276 GLY A C 1
ATOM 1935 O O . GLY A 1 252 ? 12.035 33.651 -6.513 1.00 24.04 276 GLY A O 1
ATOM 1936 N N . TYR A 1 253 ? 9.985 32.915 -5.903 1.00 20.71 277 TYR A N 1
ATOM 1937 C CA . TYR A 1 253 ? 9.569 32.468 -7.228 1.00 19.79 277 TYR A CA 1
ATOM 1938 C C . TYR A 1 253 ? 8.065 32.329 -7.260 1.00 21.75 277 TYR A C 1
ATOM 1939 O O . TYR A 1 253 ? 7.406 32.419 -6.217 1.00 20.99 277 TYR A O 1
ATOM 1948 N N . ASP A 1 254 ? 7.517 32.111 -8.457 1.00 21.62 278 ASP A N 1
ATOM 1949 C CA . ASP A 1 254 ? 6.087 32.017 -8.634 1.00 21.22 278 ASP A CA 1
ATOM 1950 C C . ASP A 1 254 ? 5.614 30.582 -8.649 1.00 22.90 278 ASP A C 1
ATOM 1951 O O . ASP A 1 254 ? 5.825 29.857 -9.642 1.00 22.39 278 ASP A O 1
ATOM 1956 N N . ALA A 1 255 ? 4.945 30.173 -7.552 1.00 19.81 279 ALA A N 1
ATOM 1957 C CA . ALA A 1 255 ? 4.394 28.820 -7.459 1.00 19.50 279 ALA A CA 1
ATOM 1958 C C . ALA A 1 255 ? 2.843 28.852 -7.536 1.00 20.96 279 ALA A C 1
ATOM 1959 O O . ALA A 1 255 ? 2.163 27.860 -7.250 1.00 20.31 279 ALA A O 1
ATOM 1961 N N . SER A 1 256 ? 2.271 30.000 -7.974 1.00 20.52 280 SER A N 1
ATOM 1962 C CA . SER A 1 256 ? 0.828 30.117 -8.065 1.00 20.45 280 SER A CA 1
ATOM 1963 C C . SER A 1 256 ? 0.247 29.203 -9.140 1.00 23.54 280 SER A C 1
ATOM 1964 O O . SER A 1 256 ? 0.909 28.955 -10.161 1.00 25.95 280 SER A O 1
ATOM 1967 N N . PRO A 1 257 ? -0.985 28.693 -8.930 1.00 22.16 281 PRO A N 1
ATOM 1968 C CA . PRO A 1 257 ? -1.618 27.810 -9.932 1.00 28.31 281 PRO A CA 1
ATOM 1969 C C . PRO A 1 257 ? -1.972 28.552 -11.212 1.00 40.29 281 PRO A C 1
ATOM 1970 O O . PRO A 1 257 ? -2.124 29.757 -11.149 1.00 30.96 281 PRO A O 1
ATOM 1974 N N . TYR B 1 4 ? 53.257 34.835 11.997 1.00 53.95 28 TYR B N 1
ATOM 1975 C CA . TYR B 1 4 ? 52.013 34.241 12.477 1.00 52.26 28 TYR B CA 1
ATOM 1976 C C . TYR B 1 4 ? 51.707 32.897 11.816 1.00 56.04 28 TYR B C 1
ATOM 1977 O O . TYR B 1 4 ? 51.909 32.737 10.609 1.00 55.57 28 TYR B O 1
ATOM 1986 N N . LYS B 1 5 ? 51.217 31.934 12.609 1.00 52.36 29 LYS B N 1
ATOM 1987 C CA . LYS B 1 5 ? 50.840 30.611 12.110 1.00 52.61 29 LYS B CA 1
ATOM 1988 C C . LYS B 1 5 ? 49.341 30.346 12.300 1.00 53.79 29 LYS B C 1
ATOM 1989 O O . LYS B 1 5 ? 48.685 29.850 11.383 1.00 52.24 29 LYS B O 1
ATOM 1995 N N . SER B 1 6 ? 48.810 30.681 13.491 1.00 49.58 30 SER B N 1
ATOM 1996 C CA . SER B 1 6 ? 47.416 30.456 13.853 1.00 48.30 30 SER B CA 1
ATOM 1997 C C . SER B 1 6 ? 46.889 31.546 14.774 1.00 49.31 30 SER B C 1
ATOM 1998 O O . SER B 1 6 ? 47.591 31.984 15.689 1.00 49.55 30 SER B O 1
ATOM 2001 N N . ILE B 1 7 ? 45.655 31.989 14.534 1.00 42.61 31 ILE B N 1
ATOM 2002 C CA . ILE B 1 7 ? 45.043 33.003 15.396 1.00 40.95 31 ILE B CA 1
ATOM 2003 C C . ILE B 1 7 ? 43.623 32.600 15.746 1.00 41.65 31 ILE B C 1
ATOM 2004 O O . ILE B 1 7 ? 43.015 31.763 15.068 1.00 40.69 31 ILE B O 1
ATOM 2009 N N . THR B 1 8 ? 43.079 33.236 16.778 1.00 35.33 32 THR B N 1
ATOM 2010 C CA . THR B 1 8 ? 41.703 33.051 17.176 1.00 33.98 32 THR B CA 1
ATOM 2011 C C . THR B 1 8 ? 41.007 34.392 16.939 1.00 35.17 32 THR B C 1
ATOM 2012 O O . THR B 1 8 ? 41.540 35.439 17.317 1.00 34.85 32 THR B O 1
ATOM 2016 N N . ILE B 1 9 ? 39.854 34.351 16.260 1.00 30.52 33 ILE B N 1
ATOM 2017 C CA . ILE B 1 9 ? 39.059 35.542 15.970 1.00 28.41 33 ILE B CA 1
ATOM 2018 C C . ILE B 1 9 ? 37.773 35.428 16.740 1.00 31.97 33 ILE B C 1
ATOM 2019 O O . ILE B 1 9 ? 37.061 34.434 16.600 1.00 32.16 33 ILE B O 1
ATOM 2024 N N . ALA B 1 10 ? 37.456 36.449 17.533 1.00 27.50 34 ALA B N 1
ATOM 2025 C CA . ALA B 1 10 ? 36.205 36.432 18.263 1.00 26.84 34 ALA B CA 1
ATOM 2026 C C . ALA B 1 10 ? 35.124 37.080 17.447 1.00 28.96 34 ALA B C 1
ATOM 2027 O O . ALA B 1 10 ? 35.352 38.096 16.771 1.00 27.89 34 ALA B O 1
ATOM 2029 N N . THR B 1 11 ? 33.922 36.515 17.553 1.00 25.65 35 THR B N 1
ATOM 2030 C CA . THR B 1 11 ? 32.727 37.113 16.969 1.00 24.42 35 THR B CA 1
ATOM 2031 C C . THR B 1 11 ? 31.611 36.969 17.990 1.00 29.19 35 THR B C 1
ATOM 2032 O O . THR B 1 11 ? 31.740 36.188 18.939 1.00 30.73 35 THR B O 1
ATOM 2036 N N . GLU B 1 12 ? 30.518 37.690 17.801 1.00 26.20 36 GLU B N 1
ATOM 2037 C CA . GLU B 1 12 ? 29.428 37.627 18.765 1.00 26.95 36 GLU B CA 1
ATOM 2038 C C . GLU B 1 12 ? 28.459 36.474 18.481 1.00 31.08 36 GLU B C 1
ATOM 2039 O O . GLU B 1 12 ? 28.152 35.684 19.381 1.00 32.84 36 GLU B O 1
ATOM 2045 N N . GLY B 1 13 ? 27.927 36.430 17.268 1.00 26.89 37 GLY B N 1
ATOM 2046 C CA . GLY B 1 13 ? 26.975 35.395 16.877 1.00 27.12 37 GLY B CA 1
ATOM 2047 C C . GLY B 1 13 ? 25.521 35.796 17.032 1.00 31.08 37 GLY B C 1
ATOM 2048 O O . GLY B 1 13 ? 24.630 34.948 16.914 1.00 31.04 37 GLY B O 1
ATOM 2049 N N . SER B 1 14 ? 25.255 37.090 17.279 1.00 25.94 38 SER B N 1
ATOM 2050 C CA . SER B 1 14 ? 23.886 37.582 17.447 1.00 24.39 38 SER B CA 1
ATOM 2051 C C . SER B 1 14 ? 23.660 38.859 16.648 1.00 27.55 38 SER B C 1
ATOM 2052 O O . SER B 1 14 ? 22.930 39.744 17.096 1.00 26.73 38 SER B O 1
ATOM 2055 N N . TYR B 1 15 ? 24.238 38.949 15.446 1.00 24.09 39 TYR B N 1
ATOM 2056 C CA . TYR B 1 15 ? 24.115 40.164 14.657 1.00 22.46 39 TYR B CA 1
ATOM 2057 C C . TYR B 1 15 ? 24.062 39.823 13.174 1.00 26.01 39 TYR B C 1
ATOM 2058 O O . TYR B 1 15 ? 25.021 40.059 12.438 1.00 23.57 39 TYR B O 1
ATOM 2067 N N . ALA B 1 16 ? 22.946 39.240 12.740 1.00 24.44 40 ALA B N 1
ATOM 2068 C CA . ALA B 1 16 ? 22.792 38.886 11.333 1.00 23.15 40 ALA B CA 1
ATOM 2069 C C . ALA B 1 16 ? 22.718 40.130 10.452 1.00 24.08 40 ALA B C 1
ATOM 2070 O O . ALA B 1 16 ? 22.151 41.137 10.876 1.00 24.11 40 ALA B O 1
ATOM 2072 N N . PRO B 1 17 ? 23.220 40.073 9.205 1.00 21.23 41 PRO B N 1
ATOM 2073 C CA . PRO B 1 17 ? 23.878 38.926 8.541 1.00 21.88 41 PRO B CA 1
ATOM 2074 C C . PRO B 1 17 ? 25.395 38.955 8.696 1.00 24.98 41 PRO B C 1
ATOM 2075 O O . PRO B 1 17 ? 26.078 38.229 7.974 1.00 25.16 41 PRO B O 1
ATOM 2079 N N . TYR B 1 18 ? 25.932 39.763 9.648 1.00 22.36 42 TYR B N 1
ATOM 2080 C CA . TYR B 1 18 ? 27.382 39.790 9.845 1.00 21.92 42 TYR B CA 1
ATOM 2081 C C . TYR B 1 18 ? 27.853 38.504 10.536 1.00 24.84 42 TYR B C 1
ATOM 2082 O O . TYR B 1 18 ? 28.822 37.885 10.115 1.00 22.85 42 TYR B O 1
ATOM 2091 N N . ASN B 1 19 ? 27.240 38.177 11.673 1.00 23.74 43 ASN B N 1
ATOM 2092 C CA . ASN B 1 19 ? 27.662 37.005 12.434 1.00 24.31 43 ASN B CA 1
ATOM 2093 C C . ASN B 1 19 ? 26.477 36.511 13.218 1.00 26.78 43 ASN B C 1
ATOM 2094 O O . ASN B 1 19 ? 25.887 37.246 14.000 1.00 26.18 43 ASN B O 1
ATOM 2099 N N . PHE B 1 20 ? 26.099 35.268 12.978 1.00 23.88 44 PHE B N 1
ATOM 2100 C CA . PHE B 1 20 ? 24.943 34.692 13.641 1.00 24.35 44 PHE B CA 1
ATOM 2101 C C . PHE B 1 20 ? 25.030 33.186 13.547 1.00 27.08 44 PHE B C 1
ATOM 2102 O O . PHE B 1 20 ? 26.059 32.679 13.128 1.00 25.97 44 PHE B O 1
ATOM 2110 N N . LYS B 1 21 ? 23.987 32.475 13.971 1.00 25.48 45 LYS B N 1
ATOM 2111 C CA . LYS B 1 21 ? 24.027 31.029 13.994 1.00 26.98 45 LYS B CA 1
ATOM 2112 C C . LYS B 1 21 ? 23.065 30.414 13.012 1.00 29.97 45 LYS B C 1
ATOM 2113 O O . LYS B 1 21 ? 21.914 30.857 12.909 1.00 30.68 45 LYS B O 1
ATOM 2119 N N . ASP B 1 22 ? 23.518 29.364 12.313 1.00 25.91 46 ASP B N 1
ATOM 2120 C CA . ASP B 1 22 ? 22.647 28.629 11.398 1.00 24.98 46 ASP B CA 1
ATOM 2121 C C . ASP B 1 22 ? 21.777 27.634 12.169 1.00 30.40 46 ASP B C 1
ATOM 2122 O O . ASP B 1 22 ? 21.831 27.592 13.402 1.00 30.52 46 ASP B O 1
ATOM 2127 N N . ALA B 1 23 ? 20.973 26.832 11.450 1.00 27.68 47 ALA B N 1
ATOM 2128 C CA . ALA B 1 23 ? 20.068 25.858 12.071 1.00 30.61 47 ALA B CA 1
ATOM 2129 C C . ALA B 1 23 ? 20.796 24.806 12.923 1.00 37.68 47 ALA B C 1
ATOM 2130 O O . ALA B 1 23 ? 20.195 24.225 13.837 1.00 40.26 47 ALA B O 1
ATOM 2132 N N . GLY B 1 24 ? 22.055 24.537 12.590 1.00 33.24 48 GLY B N 1
ATOM 2133 C CA . GLY B 1 24 ? 22.877 23.578 13.324 1.00 34.72 48 GLY B CA 1
ATOM 2134 C C . GLY B 1 24 ? 23.680 24.212 14.453 1.00 37.01 48 GLY B C 1
ATOM 2135 O O . GLY B 1 24 ? 24.436 23.520 15.139 1.00 37.87 48 GLY B O 1
ATOM 2136 N N . GLY B 1 25 ? 23.515 25.514 14.649 1.00 32.40 49 GLY B N 1
ATOM 2137 C CA . GLY B 1 25 ? 24.215 26.264 15.689 1.00 31.79 49 GLY B CA 1
ATOM 2138 C C . GLY B 1 25 ? 25.624 26.691 15.309 1.00 34.79 49 GLY B C 1
ATOM 2139 O O . GLY B 1 25 ? 26.382 27.144 16.175 1.00 34.16 49 GLY B O 1
ATOM 2140 N N . LYS B 1 26 ? 25.986 26.560 14.019 1.00 28.97 50 LYS B N 1
ATOM 2141 C CA . LYS B 1 26 ? 27.309 26.941 13.514 1.00 27.65 50 LYS B CA 1
ATOM 2142 C C . LYS B 1 26 ? 27.356 28.438 13.255 1.00 31.18 50 LYS B C 1
ATOM 2143 O O . LYS B 1 26 ? 26.368 29.009 12.771 1.00 29.82 50 LYS B O 1
ATOM 2149 N N . LEU B 1 27 ? 28.513 29.087 13.539 1.00 27.49 51 LEU B N 1
ATOM 2150 C CA . LEU B 1 27 ? 28.665 30.517 13.253 1.00 26.87 51 LEU B CA 1
ATOM 2151 C C . LEU B 1 27 ? 28.766 30.720 11.759 1.00 27.07 51 LEU B C 1
ATOM 2152 O O . LEU B 1 27 ? 29.553 30.052 11.077 1.00 27.14 51 LEU B O 1
ATOM 2157 N N . ILE B 1 28 ? 27.925 31.607 11.241 1.00 24.16 52 ILE B N 1
ATOM 2158 C CA . ILE B 1 28 ? 27.848 31.949 9.828 1.00 22.83 52 ILE B CA 1
ATOM 2159 C C . ILE B 1 28 ? 27.719 33.466 9.680 1.00 26.77 52 ILE B C 1
ATOM 2160 O O . ILE B 1 28 ? 27.430 34.193 10.645 1.00 26.16 52 ILE B O 1
ATOM 2165 N N . GLY B 1 29 ? 27.862 33.916 8.445 1.00 23.83 53 GLY B N 1
ATOM 2166 C CA . GLY B 1 29 ? 27.644 35.317 8.145 1.00 21.20 53 GLY B CA 1
ATOM 2167 C C . GLY B 1 29 ? 28.779 35.949 7.384 1.00 25.62 53 GLY B C 1
ATOM 2168 O O . GLY B 1 29 ? 29.819 35.331 7.152 1.00 26.50 53 GLY B O 1
ATOM 2169 N N . PHE B 1 30 ? 28.572 37.200 7.010 1.00 21.77 54 PHE B N 1
ATOM 2170 C CA . PHE B 1 30 ? 29.580 37.960 6.270 1.00 21.63 54 PHE B CA 1
ATOM 2171 C C . PHE B 1 30 ? 30.939 37.996 6.993 1.00 23.53 54 PHE B C 1
ATOM 2172 O O . PHE B 1 30 ? 31.971 37.839 6.336 1.00 23.84 54 PHE B O 1
ATOM 2180 N N . ASP B 1 31 ? 30.955 38.255 8.322 1.00 21.42 55 ASP B N 1
ATOM 2181 C CA . ASP B 1 31 ? 32.223 38.320 9.065 1.00 21.71 55 ASP B CA 1
ATOM 2182 C C . ASP B 1 31 ? 32.955 36.981 9.042 1.00 26.94 55 ASP B C 1
ATOM 2183 O O . ASP B 1 31 ? 34.184 36.954 8.982 1.00 27.11 55 ASP B O 1
ATOM 2188 N N . ILE B 1 32 ? 32.201 35.867 9.093 1.00 24.56 56 ILE B N 1
ATOM 2189 C CA . ILE B 1 32 ? 32.791 34.518 9.083 1.00 24.62 56 ILE B CA 1
ATOM 2190 C C . ILE B 1 32 ? 33.364 34.22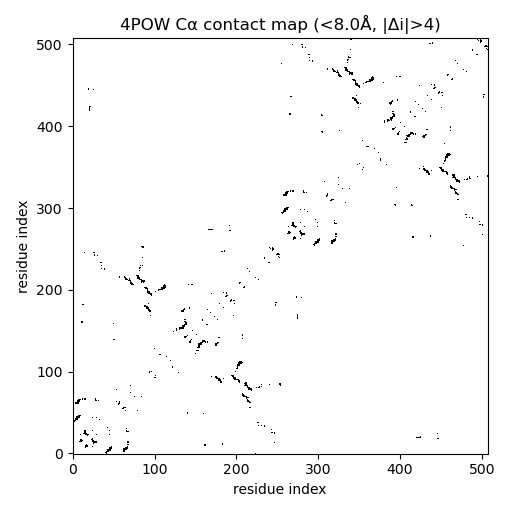8 7.683 1.00 27.64 56 ILE B C 1
ATOM 2191 O O . ILE B 1 32 ? 34.525 33.830 7.570 1.00 28.12 56 ILE B O 1
ATOM 2196 N N . ASP B 1 33 ? 32.573 34.475 6.617 1.00 24.33 57 ASP B N 1
ATOM 2197 C CA . ASP B 1 33 ? 33.051 34.232 5.258 1.00 25.86 57 ASP B CA 1
ATOM 2198 C C . ASP B 1 33 ? 34.226 35.140 4.918 1.00 29.83 57 ASP B C 1
ATOM 2199 O O . ASP B 1 33 ? 35.190 34.677 4.305 1.00 29.68 57 ASP B O 1
ATOM 2204 N N . LEU B 1 34 ? 34.158 36.419 5.331 1.00 27.42 58 LEU B N 1
ATOM 2205 C CA . LEU B 1 34 ? 35.268 37.315 5.054 1.00 26.84 58 LEU B CA 1
ATOM 2206 C C . LEU B 1 34 ? 36.504 36.916 5.849 1.00 29.22 58 LEU B C 1
ATOM 2207 O O . LEU B 1 34 ? 37.589 36.864 5.270 1.00 28.06 58 LEU B O 1
ATOM 2212 N N . GLY B 1 35 ? 36.344 36.637 7.147 1.00 27.17 59 GLY B N 1
ATOM 2213 C CA . GLY B 1 35 ? 37.460 36.222 7.984 1.00 27.43 59 GLY B CA 1
ATOM 2214 C C . GLY B 1 35 ? 38.176 35.008 7.437 1.00 31.64 59 GLY B C 1
ATOM 2215 O O . GLY B 1 35 ? 39.406 34.999 7.343 1.00 31.23 59 GLY B O 1
ATOM 2216 N N . ASN B 1 36 ? 37.400 34.000 6.990 1.00 28.98 60 ASN B N 1
ATOM 2217 C CA . ASN B 1 36 ? 38.005 32.807 6.405 1.00 30.45 60 ASN B CA 1
ATOM 2218 C C . ASN B 1 36 ? 38.767 33.147 5.130 1.00 34.41 60 ASN B C 1
ATOM 2219 O O . ASN B 1 36 ? 39.857 32.613 4.927 1.00 36.91 60 ASN B O 1
ATOM 2224 N N . ASP B 1 37 ? 38.227 34.059 4.301 1.00 30.00 61 ASP B N 1
ATOM 2225 C CA . ASP B 1 37 ? 38.901 34.491 3.071 1.00 29.67 61 ASP B CA 1
ATOM 2226 C C . ASP B 1 37 ? 40.208 35.241 3.408 1.00 33.76 61 ASP B C 1
ATOM 2227 O O . ASP B 1 37 ? 41.241 34.986 2.784 1.00 34.45 61 ASP B O 1
ATOM 2232 N N . LEU B 1 38 ? 40.167 36.145 4.406 1.00 29.50 62 LEU B N 1
ATOM 2233 C CA . LEU B 1 38 ? 41.355 36.908 4.806 1.00 29.34 62 LEU B CA 1
ATOM 2234 C C . LEU B 1 38 ? 42.437 35.995 5.344 1.00 35.40 62 LEU B C 1
ATOM 2235 O O . LEU B 1 38 ? 43.609 36.170 5.007 1.00 33.76 62 LEU B O 1
ATOM 2240 N N . CYS B 1 39 ? 42.056 35.007 6.161 1.00 34.34 63 CYS B N 1
ATOM 2241 C CA . CYS B 1 39 ? 43.037 34.087 6.719 1.00 36.44 63 CYS B CA 1
ATOM 2242 C C . CYS B 1 39 ? 43.736 33.285 5.646 1.00 39.00 63 CYS B C 1
ATOM 2243 O O . CYS B 1 39 ? 44.935 33.052 5.762 1.00 39.12 63 CYS B O 1
ATOM 2246 N N . LYS B 1 40 ? 42.999 32.886 4.604 1.00 35.44 64 LYS B N 1
ATOM 2247 C CA . LYS B 1 40 ? 43.565 32.153 3.467 1.00 36.90 64 LYS B CA 1
ATOM 2248 C C . LYS B 1 40 ? 44.630 33.043 2.781 1.00 40.89 64 LYS B C 1
ATOM 2249 O O . LYS B 1 40 ? 45.710 32.555 2.442 1.00 41.94 64 LYS B O 1
ATOM 2255 N N . ARG B 1 41 ? 44.338 34.348 2.623 1.00 35.28 65 ARG B N 1
ATOM 2256 C CA . ARG B 1 41 ? 45.252 35.319 2.005 1.00 35.08 65 ARG B CA 1
ATOM 2257 C C . ARG B 1 41 ? 46.486 35.562 2.856 1.00 39.40 65 ARG B C 1
ATOM 2258 O O . ARG B 1 41 ? 47.575 35.768 2.319 1.00 41.12 65 ARG B O 1
ATOM 2266 N N . MET B 1 42 ? 46.315 35.544 4.187 1.00 35.90 66 MET B N 1
ATOM 2267 C CA . MET B 1 42 ? 47.407 35.772 5.127 1.00 36.47 66 MET B CA 1
ATOM 2268 C C . MET B 1 42 ? 48.257 34.511 5.359 1.00 42.19 66 MET B C 1
ATOM 2269 O O . MET B 1 42 ? 49.289 34.601 6.023 1.00 43.74 66 MET B O 1
ATOM 2274 N N . ASN B 1 43 ? 47.819 33.347 4.821 1.00 39.55 67 ASN B N 1
ATOM 2275 C CA . ASN B 1 43 ? 48.453 32.025 4.963 1.00 41.31 67 ASN B CA 1
ATOM 2276 C C . ASN B 1 43 ? 48.511 31.602 6.433 1.00 46.44 67 ASN B C 1
ATOM 2277 O O . ASN B 1 43 ? 49.515 31.055 6.900 1.00 47.70 67 ASN B O 1
ATOM 2282 N N . ILE B 1 44 ? 47.427 31.898 7.174 1.00 41.80 68 ILE B N 1
ATOM 2283 C CA . ILE B 1 44 ? 47.320 31.553 8.587 1.00 41.54 68 ILE B CA 1
ATOM 2284 C C . ILE B 1 44 ? 46.075 30.724 8.848 1.00 44.27 68 ILE B C 1
ATOM 2285 O O . ILE B 1 44 ? 45.096 30.797 8.094 1.00 42.25 68 ILE B O 1
ATOM 2290 N N . GLU B 1 45 ? 46.114 29.934 9.915 1.00 42.14 69 GLU B N 1
ATOM 2291 C CA . GLU B 1 45 ? 44.971 29.138 10.310 1.00 42.14 69 GLU B CA 1
ATOM 2292 C C . GLU B 1 45 ? 44.146 29.994 11.277 1.00 44.37 69 GLU B C 1
ATOM 2293 O O . GLU B 1 45 ? 44.719 30.557 12.210 1.00 44.21 69 GLU B O 1
ATOM 2299 N N . CYS B 1 46 ? 42.831 30.121 11.064 1.00 40.96 70 CYS B N 1
ATOM 2300 C CA A CYS B 1 46 ? 42.006 30.845 12.024 0.50 40.12 70 CYS B CA 1
ATOM 2301 C CA B CYS B 1 46 ? 42.010 30.855 12.035 0.50 39.82 70 CYS B CA 1
ATOM 2302 C C . CYS B 1 46 ? 40.852 30.028 12.534 1.00 43.73 70 CYS B C 1
ATOM 2303 O O . CYS B 1 46 ? 40.331 29.176 11.810 1.00 44.91 70 CYS B O 1
ATOM 2308 N N . LYS B 1 47 ? 40.496 30.262 13.788 1.00 38.12 71 LYS B N 1
ATOM 2309 C CA . LYS B 1 47 ? 39.415 29.611 14.483 1.00 37.56 71 LYS B CA 1
ATOM 2310 C C . LYS B 1 47 ? 38.538 30.742 14.981 1.00 39.05 71 LYS B C 1
ATOM 2311 O O . LYS B 1 47 ? 39.052 31.715 15.544 1.00 38.85 71 LYS B O 1
ATOM 2317 N N . PHE B 1 48 ? 37.232 30.622 14.754 1.00 34.73 72 PHE B N 1
ATOM 2318 C CA . PHE B 1 48 ? 36.290 31.624 15.252 1.00 33.83 72 PHE B CA 1
ATOM 2319 C C . PHE B 1 48 ? 35.802 31.172 16.608 1.00 39.65 72 PHE B C 1
ATOM 2320 O O . PHE B 1 48 ? 35.557 29.978 16.810 1.00 41.14 72 PHE B O 1
ATOM 2328 N N . VAL B 1 49 ? 35.701 32.109 17.551 1.00 35.40 73 VAL B N 1
ATOM 2329 C CA . VAL B 1 49 ? 35.170 31.810 18.885 1.00 35.95 73 VAL B CA 1
ATOM 2330 C C . VAL B 1 49 ? 34.005 32.747 19.171 1.00 39.17 73 VAL B C 1
ATOM 2331 O O . VAL B 1 49 ? 34.060 33.916 18.790 1.00 37.86 73 VAL B O 1
ATOM 2335 N N . GLU B 1 50 ? 32.941 32.231 19.798 1.00 35.05 74 GLU B N 1
ATOM 2336 C CA . GLU B 1 50 ? 31.799 33.045 20.176 1.00 33.96 74 GLU B CA 1
ATOM 2337 C C . GLU B 1 50 ? 32.148 33.803 21.485 1.00 35.46 74 GLU B C 1
ATOM 2338 O O . GLU B 1 50 ? 32.700 33.225 22.440 1.00 33.64 74 GLU B O 1
ATOM 2344 N N . GLN B 1 51 ? 31.838 35.105 21.507 1.00 31.42 75 GLN B N 1
ATOM 2345 C CA . GLN B 1 51 ? 32.091 35.964 22.657 1.00 31.43 75 GLN B CA 1
ATOM 2346 C C . GLN B 1 51 ? 30.978 36.986 22.756 1.00 33.49 75 GLN B C 1
ATOM 2347 O O . GLN B 1 51 ? 30.706 37.700 21.785 1.00 31.35 75 GLN B O 1
ATOM 2353 N N . ALA B 1 52 ? 30.350 37.084 23.929 1.00 32.42 76 ALA B N 1
ATOM 2354 C CA . ALA B 1 52 ? 29.307 38.082 24.150 1.00 31.82 76 ALA B CA 1
ATOM 2355 C C . ALA B 1 52 ? 29.869 39.482 23.944 1.00 34.64 76 ALA B C 1
ATOM 2356 O O . ALA B 1 52 ? 31.035 39.752 24.242 1.00 33.94 76 ALA B O 1
ATOM 2358 N N . TRP B 1 53 ? 29.054 40.363 23.378 1.00 31.28 77 TRP B N 1
ATOM 2359 C CA . TRP B 1 53 ? 29.454 41.714 23.052 1.00 30.63 77 TRP B CA 1
ATOM 2360 C C . TRP B 1 53 ? 30.047 42.498 24.226 1.00 35.55 77 TRP B C 1
ATOM 2361 O O . TRP B 1 53 ? 31.064 43.175 24.023 1.00 33.23 77 TRP B O 1
ATOM 2372 N N . ASP B 1 54 ? 29.430 42.431 25.427 1.00 35.45 78 ASP B N 1
ATOM 2373 C CA . ASP B 1 54 ? 29.924 43.189 26.583 1.00 38.23 78 ASP B CA 1
ATOM 2374 C C . ASP B 1 54 ? 31.428 43.082 26.864 1.00 42.12 78 ASP B C 1
ATOM 2375 O O . ASP B 1 54 ? 32.083 44.100 27.111 1.00 42.93 78 ASP B O 1
ATOM 2380 N N . GLY B 1 55 ? 31.956 41.873 26.828 1.00 37.47 79 GLY B N 1
ATOM 2381 C CA . GLY B 1 55 ? 33.361 41.666 27.141 1.00 36.85 79 GLY B CA 1
ATOM 2382 C C . GLY B 1 55 ? 34.252 41.473 25.943 1.00 35.04 79 GLY B C 1
ATOM 2383 O O . GLY B 1 55 ? 35.404 41.087 26.115 1.00 35.24 79 GLY B O 1
ATOM 2384 N N . ILE B 1 56 ? 33.748 41.740 24.716 1.00 29.19 80 ILE B N 1
ATOM 2385 C CA . ILE B 1 56 ? 34.544 41.463 23.528 1.00 27.63 80 ILE B CA 1
ATOM 2386 C C . ILE B 1 56 ? 35.842 42.267 23.433 1.00 30.96 80 ILE B C 1
ATOM 2387 O O . ILE B 1 56 ? 36.859 41.717 23.022 1.00 31.24 80 ILE B O 1
ATOM 2392 N N . ILE B 1 57 ? 35.808 43.556 23.787 1.00 27.23 81 ILE B N 1
ATOM 2393 C CA . ILE B 1 57 ? 37.023 44.367 23.744 1.00 28.01 81 ILE B CA 1
ATOM 2394 C C . ILE B 1 57 ? 37.978 43.987 24.899 1.00 31.29 81 ILE B C 1
ATOM 2395 O O . ILE B 1 57 ? 39.137 43.660 24.639 1.00 31.28 81 ILE B O 1
ATOM 2400 N N . PRO B 1 58 ? 37.532 43.959 26.173 1.00 29.51 82 PRO B N 1
ATOM 2401 C CA . PRO B 1 58 ? 38.458 43.568 27.251 1.00 30.22 82 PRO B CA 1
ATOM 2402 C C . PRO B 1 58 ? 39.065 42.170 27.098 1.00 34.73 82 PRO B C 1
ATOM 2403 O O . PRO B 1 58 ? 40.200 41.984 27.496 1.00 34.66 82 PRO B O 1
ATOM 2407 N N . SER B 1 59 ? 38.337 41.206 26.497 1.00 33.04 83 SER B N 1
ATOM 2408 C CA . SER B 1 59 ? 38.889 39.862 26.290 1.00 34.14 83 SER B CA 1
ATOM 2409 C C . SER B 1 59 ? 39.954 39.892 25.192 1.00 36.81 83 SER B C 1
ATOM 2410 O O . SER B 1 59 ? 40.904 39.118 25.259 1.00 36.13 83 SER B O 1
ATOM 2413 N N . LEU B 1 60 ? 39.837 40.824 24.229 1.00 31.73 84 LEU B N 1
ATOM 2414 C CA . LEU B 1 60 ? 40.885 40.974 23.222 1.00 30.10 84 LEU B CA 1
ATOM 2415 C C . LEU B 1 60 ? 42.142 41.552 23.889 1.00 35.18 84 LEU B C 1
ATOM 2416 O O . LEU B 1 60 ? 43.219 40.992 23.740 1.00 35.23 84 LEU B O 1
ATOM 2421 N N . THR B 1 61 ? 42.004 42.674 24.622 1.00 32.90 85 THR B N 1
ATOM 2422 C CA . THR B 1 61 ? 43.161 43.298 25.280 1.00 34.33 85 THR B CA 1
ATOM 2423 C C . THR B 1 61 ? 43.773 42.409 26.348 1.00 39.61 85 THR B C 1
ATOM 2424 O O . THR B 1 61 ? 44.981 42.512 26.592 1.00 40.89 85 THR B O 1
ATOM 2428 N N . ALA B 1 62 ? 42.960 41.501 26.953 1.00 36.56 86 ALA B N 1
ATOM 2429 C CA . ALA B 1 62 ? 43.462 40.534 27.954 1.00 38.60 86 ALA B CA 1
ATOM 2430 C C . ALA B 1 62 ? 44.157 39.319 27.295 1.00 42.45 86 ALA B C 1
ATOM 2431 O O . ALA B 1 62 ? 44.723 38.481 27.997 1.00 42.99 86 ALA B O 1
ATOM 2433 N N . GLY B 1 63 ? 44.088 39.223 25.965 1.00 38.31 87 GLY B N 1
ATOM 2434 C CA . GLY B 1 63 ? 44.753 38.166 25.211 1.00 38.96 87 GLY B CA 1
ATOM 2435 C C . GLY B 1 63 ? 44.045 36.834 25.108 1.00 42.64 87 GLY B C 1
ATOM 2436 O O . GLY B 1 63 ? 44.692 35.812 24.858 1.00 42.78 87 GLY B O 1
ATOM 2437 N 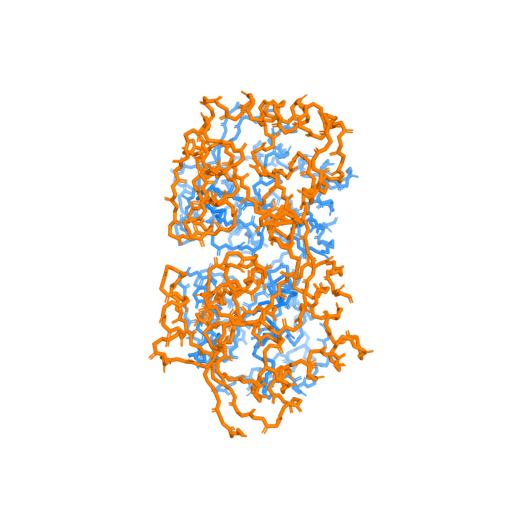N . ARG B 1 64 ? 42.711 36.833 25.246 1.00 38.16 88 ARG B N 1
ATOM 2438 C CA . ARG B 1 64 ? 41.921 35.600 25.137 1.00 38.27 88 ARG B CA 1
ATOM 2439 C C . ARG B 1 64 ? 41.804 35.127 23.682 1.00 39.99 88 ARG B C 1
ATOM 2440 O O . ARG B 1 64 ? 41.527 33.956 23.414 1.00 39.86 88 ARG B O 1
ATOM 2448 N N . TYR B 1 65 ? 42.018 36.053 22.748 1.00 35.98 89 TYR B N 1
ATOM 2449 C CA . TYR B 1 65 ? 42.018 35.814 21.305 1.00 34.66 89 TYR B CA 1
ATOM 2450 C C . TYR B 1 65 ? 42.778 36.956 20.635 1.00 37.28 89 TYR B C 1
ATOM 2451 O O . TYR B 1 65 ? 43.181 37.905 21.314 1.00 36.49 89 TYR B O 1
ATOM 2460 N N . ASP B 1 66 ? 43.016 36.846 19.325 1.00 33.93 90 ASP B N 1
ATOM 2461 C CA . ASP B 1 66 ? 43.866 37.788 18.600 1.00 33.87 90 ASP B CA 1
ATOM 2462 C C . ASP B 1 66 ? 43.202 38.900 17.820 1.00 33.80 90 ASP B C 1
ATOM 2463 O O . ASP B 1 66 ? 43.860 39.888 17.507 1.00 32.77 90 ASP B O 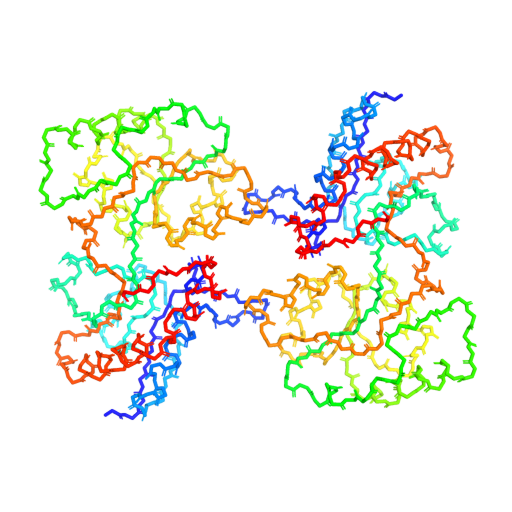1
ATOM 2468 N N . ALA B 1 67 ? 41.934 38.745 17.482 1.00 30.98 91 ALA B N 1
ATOM 2469 C CA . ALA B 1 67 ? 41.243 39.750 16.682 1.00 28.69 91 ALA B CA 1
ATOM 2470 C C . ALA B 1 67 ? 39.752 39.654 16.902 1.00 29.57 91 ALA B C 1
ATOM 2471 O O . ALA B 1 67 ? 39.274 38.632 17.395 1.00 29.42 91 ALA B O 1
ATOM 2473 N N . ILE B 1 68 ? 39.021 40.716 16.535 1.00 24.95 92 ILE B N 1
ATOM 2474 C CA . ILE B 1 68 ? 37.568 40.744 16.629 1.00 24.42 92 ILE B CA 1
ATOM 2475 C C . ILE B 1 68 ? 37.007 40.997 15.234 1.00 27.45 92 ILE B C 1
ATOM 2476 O O . ILE B 1 68 ? 37.394 41.974 14.597 1.00 27.29 92 ILE B O 1
ATOM 2481 N N . MET B 1 69 ? 36.057 40.160 14.786 1.00 25.57 93 MET B N 1
ATOM 2482 C CA . MET B 1 69 ? 35.315 40.438 13.543 1.00 22.83 93 MET B CA 1
ATOM 2483 C C . MET B 1 69 ? 33.888 40.207 13.940 1.00 26.13 93 MET B C 1
ATOM 2484 O O . MET B 1 69 ? 33.439 39.063 14.032 1.00 25.65 93 MET B O 1
ATOM 2489 N N . ALA B 1 70 ? 33.206 41.297 14.312 1.00 22.57 94 ALA B N 1
ATOM 2490 C CA . ALA B 1 70 ? 31.878 41.185 14.894 1.00 21.79 94 ALA B CA 1
ATOM 2491 C C . ALA B 1 70 ? 31.076 42.441 14.616 1.00 23.87 94 ALA B C 1
ATOM 2492 O O . ALA B 1 70 ? 30.448 42.990 15.517 1.00 25.46 94 ALA B O 1
ATOM 2494 N N . ALA B 1 71 ? 31.077 42.887 13.356 1.00 22.35 95 ALA B N 1
ATOM 2495 C CA . ALA B 1 71 ? 30.352 44.099 12.922 1.00 21.98 95 ALA B CA 1
ATOM 2496 C C . ALA B 1 71 ? 30.794 45.285 13.747 1.00 24.88 95 ALA B C 1
ATOM 2497 O O . ALA B 1 71 ? 29.960 46.098 14.104 1.00 26.00 95 ALA B O 1
ATOM 2499 N N . MET B 1 72 ? 32.084 45.372 14.075 1.00 21.61 96 MET B N 1
ATOM 2500 C CA . MET B 1 72 ? 32.568 46.433 14.942 1.00 21.45 96 MET B CA 1
ATOM 2501 C C . MET B 1 72 ? 32.907 47.738 14.219 1.00 24.34 96 MET B C 1
ATOM 2502 O O . MET B 1 72 ? 33.855 47.784 13.433 1.00 23.37 96 MET B O 1
ATOM 2507 N N . GLY B 1 73 ? 32.163 48.792 14.532 1.00 22.31 97 GLY B N 1
ATOM 2508 C CA . GLY B 1 73 ? 32.429 50.107 13.959 1.00 21.52 97 GLY B CA 1
ATOM 2509 C C . GLY B 1 73 ? 33.765 50.659 14.425 1.00 25.19 97 GLY B C 1
ATOM 2510 O O . GLY B 1 73 ? 34.163 50.460 15.576 1.00 26.29 97 GLY B O 1
ATOM 2511 N N . ILE B 1 74 ? 34.468 51.354 13.530 1.00 22.30 98 ILE B N 1
ATOM 2512 C CA . ILE B 1 74 ? 35.766 51.949 13.856 1.00 23.79 98 ILE B CA 1
ATOM 2513 C C . ILE B 1 74 ? 35.493 53.304 14.521 1.00 31.81 98 ILE B C 1
ATOM 2514 O O . ILE B 1 74 ? 35.572 54.346 13.879 1.00 33.74 98 ILE B O 1
ATOM 2519 N N . GLN B 1 75 ? 35.076 53.258 15.791 1.00 30.01 99 GLN B N 1
ATOM 2520 C CA . GLN B 1 75 ? 34.716 54.445 16.553 1.00 29.88 99 GLN B CA 1
ATOM 2521 C C . GLN B 1 75 ? 35.980 55.083 17.139 1.00 33.33 99 GLN B C 1
ATOM 2522 O O . GLN B 1 75 ? 36.798 54.358 17.723 1.00 30.89 99 GLN B O 1
ATOM 2528 N N . PRO B 1 76 ? 36.112 56.440 17.107 1.00 31.34 100 PRO B N 1
ATOM 2529 C CA . PRO B 1 76 ? 37.240 57.097 17.787 1.00 32.81 100 PRO B CA 1
ATOM 2530 C C . PRO B 1 76 ? 37.401 56.663 19.255 1.00 35.58 100 PRO B C 1
ATOM 2531 O O . PRO B 1 76 ? 38.542 56.552 19.724 1.00 35.44 100 PRO B O 1
ATOM 2535 N N . ALA B 1 77 ? 36.288 56.399 19.979 1.00 32.07 101 ALA B N 1
ATOM 2536 C CA . ALA B 1 77 ? 36.400 55.988 21.388 1.00 33.51 101 ALA B CA 1
ATOM 2537 C C . ALA B 1 77 ? 37.101 54.638 21.494 1.00 35.63 101 ALA B C 1
ATOM 2538 O O . ALA B 1 77 ? 37.962 54.469 22.354 1.00 34.27 101 ALA B O 1
ATOM 2540 N N . ARG B 1 78 ? 36.781 53.696 20.586 1.00 30.07 102 ARG B N 1
ATOM 2541 C CA . ARG B 1 78 ? 37.437 52.385 20.603 1.00 30.02 102 ARG B CA 1
ATOM 2542 C C . ARG B 1 78 ? 38.880 52.483 20.164 1.00 32.67 102 ARG B C 1
ATOM 2543 O O . ARG B 1 78 ? 39.698 51.698 20.635 1.00 31.85 102 ARG B O 1
ATOM 2551 N N . GLU B 1 79 ? 39.200 53.432 19.262 1.00 31.60 103 GLU B N 1
ATOM 2552 C CA . GLU B 1 79 ? 40.575 53.626 18.792 1.00 32.12 103 GLU B CA 1
ATOM 2553 C C . GLU B 1 79 ? 41.518 54.059 19.932 1.00 37.25 103 GLU B C 1
ATOM 2554 O O . GLU B 1 79 ? 42.731 53.939 19.789 1.00 37.91 103 GLU B O 1
ATOM 2560 N N . LYS B 1 80 ? 40.970 54.528 21.065 1.00 34.56 104 LYS B N 1
ATOM 2561 C CA . LYS B 1 80 ? 41.793 54.874 22.233 1.00 36.17 104 LYS B CA 1
ATOM 2562 C C . LYS B 1 80 ? 42.272 53.597 22.945 1.00 41.07 104 LYS B C 1
ATOM 2563 O O . LYS B 1 80 ? 43.260 53.643 23.688 1.00 41.89 104 LYS B O 1
ATOM 2569 N N . VAL B 1 81 ? 41.577 52.469 22.728 1.00 37.68 105 VAL B N 1
ATOM 2570 C CA . VAL B 1 81 ? 41.808 51.198 23.430 1.00 38.25 105 VAL B CA 1
ATOM 2571 C C . VAL B 1 81 ? 42.466 50.143 22.567 1.00 38.35 105 VAL B C 1
ATOM 2572 O O . VAL B 1 81 ? 43.351 49.420 23.039 1.00 37.71 105 VAL B O 1
ATOM 2576 N N . ILE B 1 82 ? 41.972 49.995 21.331 1.00 34.02 106 ILE B N 1
ATOM 2577 C CA . ILE B 1 82 ? 42.454 48.970 20.404 1.00 31.86 106 ILE B CA 1
ATOM 2578 C C . ILE B 1 82 ? 42.796 49.592 19.065 1.00 34.12 106 ILE B C 1
ATOM 2579 O O . ILE B 1 82 ? 42.504 50.767 18.822 1.00 33.40 106 ILE B O 1
ATOM 2584 N N . ALA B 1 83 ? 43.408 48.799 18.189 1.00 30.41 107 ALA B N 1
ATOM 2585 C CA . ALA B 1 83 ? 43.687 49.218 16.828 1.00 29.58 107 ALA B CA 1
ATOM 2586 C C . ALA B 1 83 ? 42.639 48.569 15.925 1.00 30.06 107 ALA B C 1
ATOM 2587 O O . ALA B 1 83 ? 41.920 47.658 16.344 1.00 27.83 107 ALA B O 1
ATOM 2589 N N . PHE B 1 84 ? 42.539 49.063 14.701 1.00 26.20 108 PHE B N 1
ATOM 2590 C CA . PHE B 1 84 ? 41.616 48.494 13.738 1.00 25.76 108 PHE B CA 1
ATOM 2591 C C . PHE B 1 84 ? 42.319 48.324 12.431 1.00 29.24 108 PHE B C 1
ATOM 2592 O O . PHE B 1 84 ? 43.155 49.146 12.066 1.00 30.62 108 PHE B O 1
ATOM 2600 N N . SER B 1 85 ? 41.923 47.287 11.688 1.00 26.34 109 SER B N 1
ATOM 2601 C CA . SER B 1 85 ? 42.386 47.101 10.325 1.00 25.95 109 SER B CA 1
ATOM 2602 C C . SER B 1 85 ? 41.764 48.255 9.507 1.00 29.32 109 SER B C 1
ATOM 2603 O O . SER B 1 85 ? 40.900 48.997 10.000 1.00 28.24 109 SER B O 1
ATOM 2606 N N . ARG B 1 86 ? 42.144 48.356 8.243 1.00 29.45 110 ARG B N 1
ATOM 2607 C CA . ARG B 1 86 ? 41.470 49.305 7.367 1.00 29.96 110 ARG B CA 1
ATOM 2608 C C . ARG B 1 86 ? 39.979 48.818 7.223 1.00 30.11 110 ARG B C 1
ATOM 2609 O O . ARG B 1 86 ? 39.705 47.638 7.484 1.00 27.51 110 ARG B O 1
ATOM 2617 N N . PRO B 1 87 ? 39.006 49.719 6.932 1.00 28.07 111 PRO B N 1
ATOM 2618 C CA . PRO B 1 87 ? 37.597 49.289 6.857 1.00 25.91 111 PRO B CA 1
ATOM 2619 C C . PRO B 1 87 ? 37.344 48.199 5.833 1.00 27.28 111 PRO B C 1
ATOM 2620 O O . PRO B 1 87 ? 37.890 48.266 4.706 1.00 27.33 111 PRO B O 1
ATOM 2624 N N . TYR B 1 88 ? 36.491 47.212 6.197 1.00 23.73 112 TYR B N 1
ATOM 2625 C CA . TYR B 1 88 ? 36.109 46.185 5.237 1.00 23.57 112 TYR B CA 1
ATOM 2626 C C . TYR B 1 88 ? 34.646 46.367 4.772 1.00 25.66 112 TYR B C 1
ATOM 2627 O O . TYR B 1 88 ? 34.191 45.672 3.878 1.00 25.45 112 TYR B O 1
ATOM 2636 N N . LEU B 1 89 ? 33.920 47.302 5.394 1.00 23.09 113 LEU B N 1
ATOM 2637 C CA . LEU B 1 89 ? 32.560 47.645 5.021 1.00 23.31 113 LEU B CA 1
ATOM 2638 C C . LEU B 1 89 ? 32.292 49.079 5.441 1.00 27.01 113 LEU B C 1
ATOM 2639 O O . LEU B 1 89 ? 32.912 49.555 6.395 1.00 25.59 113 LEU B O 1
ATOM 2644 N N . LEU B 1 90 ? 31.387 49.772 4.734 1.00 24.72 114 LEU B N 1
ATOM 2645 C CA . LEU B 1 90 ? 30.997 51.134 5.076 1.00 24.73 114 LEU B CA 1
ATOM 2646 C C . LEU B 1 90 ? 29.486 51.176 5.220 1.00 26.20 114 LEU B C 1
ATOM 2647 O O . LEU B 1 90 ? 28.777 50.556 4.413 1.00 27.01 114 LEU B O 1
ATOM 2652 N N . THR B 1 91 ? 28.984 51.894 6.235 1.00 23.97 115 THR B N 1
ATOM 2653 C CA . THR B 1 91 ? 27.534 52.001 6.416 1.00 22.90 115 THR B CA 1
ATOM 2654 C C . THR B 1 91 ? 27.121 53.239 7.192 1.00 25.46 115 THR B C 1
ATOM 2655 O O . THR B 1 91 ? 27.741 53.547 8.215 1.00 24.15 115 THR B O 1
ATOM 2659 N N . PRO B 1 92 ? 26.009 53.888 6.786 1.00 23.61 116 PRO B N 1
ATOM 2660 C CA . PRO B 1 92 ? 25.429 54.928 7.639 1.00 23.70 116 PRO B CA 1
ATOM 2661 C C . PRO B 1 92 ? 24.568 54.280 8.734 1.00 25.49 116 PRO B C 1
ATOM 2662 O O . PRO B 1 92 ? 24.298 53.060 8.717 1.00 23.85 116 PRO B O 1
ATOM 2666 N N . MET B 1 93 ? 24.098 55.110 9.652 1.00 23.22 117 MET B N 1
ATOM 2667 C CA . MET B 1 93 ? 23.267 54.689 10.774 1.00 22.06 117 MET B CA 1
ATOM 2668 C C . MET B 1 93 ? 21.900 55.309 10.632 1.00 25.58 117 MET B C 1
ATOM 2669 O O . MET B 1 93 ? 21.780 56.449 10.181 1.00 26.89 117 MET B O 1
ATOM 2674 N N . THR B 1 94 ? 20.857 54.587 11.022 1.00 22.11 118 THR B N 1
ATOM 2675 C CA . THR B 1 94 ? 19.517 55.156 10.932 1.00 22.65 118 THR B CA 1
ATOM 2676 C C . THR B 1 94 ? 18.588 54.552 11.980 1.00 25.12 118 THR B C 1
ATOM 2677 O O . THR B 1 94 ? 18.997 53.676 12.743 1.00 25.31 118 THR B O 1
ATOM 2681 N N . PHE B 1 95 ? 17.347 55.028 12.026 1.00 23.24 119 PHE B N 1
ATOM 2682 C CA . PHE B 1 95 ? 16.412 54.600 13.049 1.00 22.81 119 PHE B CA 1
ATOM 2683 C C . PHE B 1 95 ? 15.500 53.486 12.586 1.00 25.11 119 PHE B C 1
ATOM 2684 O O . PHE B 1 95 ? 15.338 53.256 11.378 1.00 25.63 119 PHE B O 1
ATOM 2692 N N . LEU B 1 96 ? 14.891 52.781 13.552 1.00 22.55 120 LEU B N 1
ATOM 2693 C CA . LEU B 1 96 ? 13.992 51.674 13.253 1.00 23.64 120 LEU B CA 1
ATOM 2694 C C . LEU B 1 96 ? 12.722 51.809 14.081 1.00 27.51 120 LEU B C 1
ATOM 2695 O O . LEU B 1 96 ? 12.811 52.063 15.277 1.00 25.78 120 LEU B O 1
ATOM 2700 N N . THR B 1 97 ? 11.554 51.577 13.466 1.00 24.87 121 THR B N 1
ATOM 2701 C CA . THR B 1 97 ? 10.296 51.557 14.216 1.00 24.66 121 THR B CA 1
ATOM 2702 C C . THR B 1 97 ? 9.345 50.588 13.539 1.00 28.32 121 THR B C 1
ATOM 2703 O O . THR B 1 97 ? 9.763 49.849 12.640 1.00 27.50 121 THR B O 1
ATOM 2707 N N . THR B 1 98 ? 8.076 50.589 13.951 1.00 27.90 122 THR B N 1
ATOM 2708 C CA . THR B 1 98 ? 7.053 49.749 13.339 1.00 27.79 122 THR B CA 1
ATOM 2709 C C . THR B 1 98 ? 6.399 50.509 12.198 1.00 33.29 122 THR B C 1
ATOM 2710 O O . THR B 1 98 ? 6.372 51.746 12.193 1.00 32.17 122 THR B O 1
ATOM 2714 N N . ALA B 1 99 ? 5.885 49.772 11.209 1.00 32.94 123 ALA B N 1
ATOM 2715 C CA . ALA B 1 99 ? 5.280 50.358 10.015 1.00 33.39 123 ALA B CA 1
ATOM 2716 C C . ALA B 1 99 ? 4.054 51.250 10.309 1.00 38.61 123 ALA B C 1
ATOM 2717 O O . ALA B 1 99 ? 3.737 52.125 9.508 1.00 38.51 123 ALA B O 1
ATOM 2719 N N . ASP B 1 100 ? 3.389 51.032 11.448 1.00 36.71 124 ASP B N 1
ATOM 2720 C CA . ASP B 1 100 ? 2.214 51.814 11.840 1.00 39.15 124 ASP B CA 1
ATOM 2721 C C . ASP B 1 100 ? 2.567 52.937 12.818 1.00 41.94 124 ASP B C 1
ATOM 2722 O O . ASP B 1 100 ? 1.665 53.590 13.353 1.00 43.85 124 ASP B O 1
ATOM 2727 N N . SER B 1 101 ? 3.871 53.161 13.072 1.00 34.60 125 SER B N 1
ATOM 2728 C CA . SER B 1 101 ? 4.258 54.157 14.050 1.00 33.36 125 SER B CA 1
ATOM 2729 C C . SER B 1 101 ? 3.971 55.588 13.648 1.00 39.01 125 SER B C 1
ATOM 2730 O O . SER B 1 101 ? 4.358 55.991 12.549 1.00 38.53 125 SER B O 1
ATOM 2733 N N . PRO B 1 102 ? 3.456 56.402 14.605 1.00 38.90 126 PRO B N 1
ATOM 2734 C CA . PRO B 1 102 ? 3.293 57.848 14.353 1.00 39.33 126 PRO B CA 1
ATOM 2735 C C . PRO B 1 102 ? 4.640 58.541 14.110 1.00 41.33 126 PRO B C 1
ATOM 2736 O O . PRO B 1 102 ? 4.659 59.641 13.563 1.00 41.62 126 PRO B O 1
ATOM 2740 N N . LEU B 1 103 ? 5.763 57.899 14.487 1.00 35.74 127 LEU B N 1
ATOM 2741 C CA . LEU B 1 103 ? 7.108 58.452 14.248 1.00 34.20 127 LEU B CA 1
ATOM 2742 C C . LEU B 1 103 ? 7.389 58.637 12.756 1.00 37.94 127 LEU B C 1
ATOM 2743 O O . LEU B 1 103 ? 8.138 59.539 12.377 1.00 36.71 127 LEU B O 1
ATOM 2748 N N . LEU B 1 104 ? 6.771 57.788 11.912 1.00 34.12 128 LEU B N 1
ATOM 2749 C CA . LEU B 1 104 ? 6.951 57.819 10.461 1.00 34.18 128 LEU B CA 1
ATOM 2750 C C . LEU B 1 104 ? 6.372 59.061 9.791 1.00 40.64 128 LEU B C 1
ATOM 2751 O O . LEU B 1 104 ? 6.719 59.348 8.647 1.00 41.52 128 LEU B O 1
ATOM 2756 N N . LYS B 1 105 ? 5.501 59.800 10.482 1.00 39.48 129 LYS B N 1
ATOM 2757 C CA . LYS B 1 105 ? 4.924 61.011 9.901 1.00 41.63 129 LYS B CA 1
ATOM 2758 C C . LYS B 1 105 ? 5.836 62.210 10.004 1.00 45.34 129 LYS B C 1
ATOM 2759 O O . LYS B 1 105 ? 5.564 63.215 9.351 1.00 46.31 129 LYS B O 1
ATOM 2765 N N . THR B 1 106 ? 6.915 62.118 10.824 1.00 41.16 130 THR B N 1
ATOM 2766 C CA . THR B 1 106 ? 7.876 63.221 10.948 1.00 41.34 130 THR B CA 1
ATOM 2767 C C . THR B 1 106 ? 8.682 63.286 9.639 1.00 46.81 130 THR B C 1
ATOM 2768 O O . THR B 1 106 ? 9.352 62.309 9.319 1.00 44.65 130 THR B O 1
ATOM 2772 N N . GLN B 1 107 ? 8.577 64.366 8.853 1.00 46.17 131 GLN B N 1
ATOM 2773 C CA . GLN B 1 107 ? 9.299 64.414 7.575 1.00 45.68 131 GLN B CA 1
ATOM 2774 C C . GLN B 1 107 ? 10.816 64.544 7.750 1.00 46.22 131 GLN B C 1
ATOM 2775 O O . GLN B 1 107 ? 11.265 65.290 8.616 1.00 45.24 131 GLN B O 1
ATOM 2781 N N . VAL B 1 108 ? 11.592 63.820 6.923 1.00 40.39 132 VAL B N 1
ATOM 2782 C CA . VAL B 1 108 ? 13.053 63.894 6.945 1.00 39.34 132 VAL B CA 1
ATOM 2783 C C . VAL B 1 108 ? 13.468 65.047 6.019 1.00 43.17 132 VAL B C 1
ATOM 2784 O O . VAL B 1 108 ? 13.118 65.038 4.839 1.00 43.16 132 VAL B O 1
ATOM 2788 N N . ALA B 1 109 ? 14.176 66.049 6.568 1.00 38.98 133 ALA B N 1
ATOM 2789 C CA . ALA B 1 109 ? 14.656 67.210 5.817 1.00 39.62 133 ALA B CA 1
ATOM 2790 C C . ALA B 1 109 ? 16.067 66.975 5.274 1.00 42.55 133 ALA B C 1
ATOM 2791 O O . ALA B 1 109 ? 16.426 67.550 4.246 1.00 44.02 133 ALA B O 1
ATOM 2793 N N . ILE B 1 110 ? 16.877 66.173 5.990 1.00 36.71 134 ILE B N 1
ATOM 2794 C CA . ILE B 1 110 ? 18.258 65.871 5.606 1.00 35.47 134 ILE B CA 1
ATOM 2795 C C . ILE B 1 110 ? 18.399 64.371 5.510 1.00 37.84 134 ILE B C 1
ATOM 2796 O O . ILE B 1 110 ? 18.513 63.693 6.533 1.00 37.66 134 ILE B O 1
ATOM 2801 N N . GLU B 1 111 ? 18.377 63.853 4.278 1.00 35.55 135 GLU B N 1
ATOM 2802 C CA . GLU B 1 111 ? 18.467 62.422 4.008 1.00 34.83 135 GLU B CA 1
ATOM 2803 C C . GLU B 1 111 ? 19.790 61.827 4.494 1.00 37.40 135 GLU B C 1
ATOM 2804 O O . GLU B 1 111 ? 19.786 60.764 5.115 1.00 36.94 135 GLU B O 1
ATOM 2810 N N . ASN B 1 112 ? 20.910 62.493 4.169 1.00 32.23 136 ASN B N 1
ATOM 2811 C CA . ASN B 1 112 ? 22.252 62.043 4.531 1.00 31.40 136 ASN B CA 1
ATOM 2812 C C . ASN B 1 112 ? 22.855 63.092 5.445 1.00 34.35 136 ASN B C 1
ATOM 2813 O O . ASN B 1 112 ? 23.111 64.223 5.040 1.00 36.10 136 ASN B O 1
ATOM 2818 N N . LEU B 1 113 ? 23.012 62.715 6.708 1.00 30.02 137 LEU B N 1
ATOM 2819 C CA . LEU B 1 113 ? 23.407 63.599 7.782 1.00 30.47 137 LEU B CA 1
ATOM 2820 C C . LEU B 1 113 ? 24.808 63.287 8.348 1.00 32.55 137 LEU B C 1
ATOM 2821 O O . LEU B 1 113 ? 24.952 62.443 9.236 1.00 30.58 137 LEU B O 1
ATOM 2826 N N . PRO B 1 114 ? 25.859 63.944 7.825 1.00 29.29 138 PRO B N 1
ATOM 2827 C CA . PRO B 1 114 ? 27.203 63.714 8.366 1.00 28.78 138 PRO B CA 1
ATOM 2828 C C . PRO B 1 114 ? 27.359 64.438 9.710 1.00 31.17 138 PRO B C 1
ATOM 2829 O O . PRO B 1 114 ? 26.892 65.567 9.867 1.00 32.32 138 PRO B O 1
ATOM 2833 N N . LEU B 1 115 ? 27.977 63.776 10.691 1.00 27.03 139 LEU B N 1
ATOM 2834 C CA . LEU B 1 115 ? 28.118 64.346 12.044 1.00 27.15 139 LEU B CA 1
ATOM 2835 C C . LEU B 1 115 ? 29.474 64.951 12.346 1.00 29.95 139 LEU B C 1
ATOM 2836 O O . LEU B 1 115 ? 29.725 65.342 13.475 1.00 29.69 139 LEU B O 1
ATOM 2841 N N . ASP B 1 116 ? 30.362 65.003 11.366 1.00 28.17 140 ASP B N 1
ATOM 2842 C CA . ASP B 1 116 ? 31.721 65.485 11.598 1.00 28.15 140 ASP B CA 1
ATOM 2843 C C . ASP B 1 116 ? 31.816 66.962 11.968 1.00 32.67 140 ASP B C 1
ATOM 2844 O O . ASP B 1 116 ? 32.666 67.339 12.781 1.00 34.33 140 ASP B O 1
ATOM 2849 N N . ASN B 1 117 ? 30.950 67.797 11.380 1.00 30.15 141 ASN B N 1
ATOM 2850 C CA . ASN B 1 117 ? 30.945 69.246 11.618 1.00 32.74 141 ASN B CA 1
ATOM 2851 C C . ASN B 1 117 ? 29.509 69.787 11.588 1.00 38.09 141 ASN B C 1
ATOM 2852 O O . ASN B 1 117 ? 29.095 70.440 10.618 1.00 39.92 141 ASN B O 1
ATOM 2857 N N . ILE B 1 118 ? 28.753 69.511 12.652 1.00 31.60 142 ILE B N 1
ATOM 2858 C CA . ILE B 1 118 ? 27.307 69.786 12.726 1.00 30.13 142 ILE B CA 1
ATOM 2859 C C . ILE B 1 118 ? 26.957 71.273 12.520 1.00 32.21 142 ILE B C 1
ATOM 2860 O O . ILE B 1 118 ? 27.284 72.117 13.336 1.00 32.13 142 ILE B O 1
ATOM 2865 N N . THR B 1 119 ? 26.239 71.553 11.429 1.00 29.08 143 THR B N 1
ATOM 2866 C CA . THR B 1 119 ? 25.786 72.894 11.058 1.00 30.19 143 THR B CA 1
ATOM 2867 C C . THR B 1 119 ? 24.473 73.230 11.822 1.00 30.86 143 THR B C 1
ATOM 2868 O O . THR B 1 119 ? 23.859 72.317 12.358 1.00 31.18 143 THR B O 1
ATOM 2872 N N . PRO B 1 120 ? 24.007 74.503 11.859 1.00 31.09 144 PRO B N 1
ATOM 2873 C CA . PRO B 1 120 ? 22.719 74.790 12.527 1.00 30.46 144 PRO B CA 1
ATOM 2874 C C . PRO B 1 120 ? 21.583 73.980 11.892 1.00 33.99 144 PRO B C 1
ATOM 2875 O O . PRO B 1 120 ? 20.708 73.507 12.607 1.00 32.72 144 PRO B O 1
ATOM 2879 N N . GLU B 1 121 ? 21.615 73.780 10.551 1.00 31.53 145 GLU B N 1
ATOM 2880 C CA . GLU B 1 121 ? 20.586 72.995 9.836 1.00 31.91 145 GLU B CA 1
ATOM 2881 C C . GLU B 1 121 ? 20.584 71.525 10.278 1.00 33.76 145 GLU B C 1
ATOM 2882 O O . GLU B 1 121 ? 19.525 70.915 10.474 1.00 35.28 145 GLU B O 1
ATOM 2888 N N . GLN B 1 122 ? 21.778 70.955 10.441 1.00 29.87 146 GLN B N 1
ATOM 2889 C CA . GLN B 1 122 ? 21.929 69.577 10.878 1.00 28.43 146 GLN B CA 1
ATOM 2890 C C . GLN B 1 122 ? 21.517 69.438 12.331 1.00 31.03 146 GLN B C 1
ATOM 2891 O O . GLN B 1 122 ? 20.837 68.476 12.672 1.00 29.66 146 GLN B O 1
ATOM 2897 N N . LYS B 1 123 ? 21.866 70.424 13.172 1.00 29.48 147 LYS B N 1
ATOM 2898 C CA . LYS B 1 123 ? 21.451 70.405 14.574 1.00 29.88 147 LYS B CA 1
ATOM 2899 C C . LYS B 1 123 ? 19.927 70.486 14.660 1.00 34.35 147 LYS B C 1
ATOM 2900 O O . LYS B 1 123 ? 19.324 69.773 15.461 1.00 32.26 147 LYS B O 1
ATOM 2906 N N . ALA B 1 124 ? 19.303 71.320 13.813 1.00 32.97 148 ALA B N 1
ATOM 2907 C CA . ALA B 1 124 ? 17.845 71.465 13.813 1.00 34.13 148 ALA B CA 1
ATOM 2908 C C . ALA B 1 124 ? 17.168 70.129 13.483 1.00 35.56 148 ALA B C 1
ATOM 2909 O O . ALA B 1 124 ? 16.150 69.775 14.084 1.00 34.73 148 ALA B O 1
ATOM 2911 N N . GLU B 1 125 ? 17.755 69.368 12.546 1.00 31.53 149 GLU B N 1
ATOM 2912 C CA . GLU B 1 125 ? 17.223 68.067 12.160 1.00 30.40 149 GLU B CA 1
ATOM 2913 C C . GLU B 1 125 ? 17.382 67.064 13.297 1.00 32.91 149 GLU B C 1
ATOM 2914 O O . GLU B 1 125 ? 16.424 66.351 13.608 1.00 32.45 149 GLU B O 1
ATOM 2920 N N . LEU B 1 126 ? 18.556 67.054 13.961 1.00 29.90 150 LEU B N 1
ATOM 2921 C CA . LEU B 1 126 ? 18.761 66.150 15.100 1.00 29.47 150 LEU B CA 1
ATOM 2922 C C . LEU B 1 126 ? 17.807 66.515 16.233 1.00 34.25 150 LEU B C 1
ATOM 2923 O O . LEU B 1 126 ? 17.240 65.619 16.863 1.00 33.39 150 LEU B O 1
ATOM 2928 N N . ASP B 1 127 ? 17.593 67.821 16.459 1.00 31.09 151 ASP B N 1
ATOM 2929 C CA . ASP B 1 127 ? 16.698 68.272 17.524 1.00 31.77 151 ASP B CA 1
ATOM 2930 C C . ASP B 1 127 ? 15.249 67.888 17.253 1.00 38.46 151 ASP B C 1
ATOM 2931 O O . ASP B 1 127 ? 14.514 67.570 18.185 1.00 38.86 151 ASP B O 1
ATOM 2936 N N . LYS B 1 128 ? 14.842 67.907 15.978 1.00 35.98 152 LYS B N 1
ATOM 2937 C CA . LYS B 1 128 ? 13.500 67.544 15.546 1.00 36.52 152 LYS B CA 1
ATOM 2938 C C . LYS B 1 128 ? 13.216 66.070 15.892 1.00 37.70 152 LYS B C 1
ATOM 2939 O O . LYS B 1 128 ? 12.123 65.773 16.385 1.00 39.03 152 LYS B O 1
ATOM 2945 N N . PHE B 1 129 ? 14.200 65.162 15.661 1.00 32.82 153 PHE B N 1
ATOM 2946 C CA . PHE B 1 129 ? 14.066 63.738 15.982 1.00 31.37 153 PHE B CA 1
ATOM 2947 C C . PHE B 1 129 ? 14.182 63.466 17.468 1.00 34.58 153 PHE B C 1
ATOM 2948 O O . PHE B 1 129 ? 13.446 62.634 17.988 1.00 33.91 153 PHE B O 1
ATOM 2956 N N . THR B 1 130 ? 15.072 64.186 18.167 1.00 30.18 154 THR B N 1
ATOM 2957 C CA . THR B 1 130 ? 15.199 64.086 19.621 1.00 31.02 154 THR B CA 1
ATOM 2958 C C . THR B 1 130 ? 13.816 64.345 20.247 1.00 36.43 154 THR B C 1
ATOM 2959 O O . THR B 1 130 ? 13.419 63.589 21.126 1.00 36.98 154 THR B O 1
ATOM 2963 N N . LYS B 1 131 ? 13.095 65.390 19.770 1.00 34.91 155 LYS B N 1
ATOM 2964 C CA . LYS B 1 131 ? 11.777 65.796 20.276 1.00 36.21 155 LYS B CA 1
ATOM 2965 C C . LYS B 1 131 ? 10.753 64.668 20.174 1.00 41.18 155 LYS B C 1
ATOM 2966 O O . LYS B 1 131 ? 9.984 64.459 21.117 1.00 42.14 155 LYS B O 1
ATOM 2972 N N . ILE B 1 132 ? 10.744 63.942 19.046 1.00 37.05 156 ILE B N 1
ATOM 2973 C CA . ILE B 1 132 ? 9.774 62.853 18.870 1.00 35.85 156 ILE B CA 1
ATOM 2974 C C . ILE B 1 132 ? 10.131 61.612 19.695 1.00 38.84 156 ILE B C 1
ATOM 2975 O O . ILE B 1 132 ? 9.233 60.862 20.092 1.00 38.55 156 ILE B O 1
ATOM 2980 N N . PHE B 1 133 ? 11.432 61.405 19.961 1.00 34.15 157 PHE B N 1
ATOM 2981 C CA . PHE B 1 133 ? 11.922 60.262 20.731 1.00 32.98 157 PHE B CA 1
ATOM 2982 C C . PHE B 1 133 ? 11.733 60.430 22.233 1.00 38.59 157 PHE B C 1
ATOM 2983 O O . PHE B 1 133 ? 11.645 59.429 22.938 1.00 37.89 157 PHE B O 1
ATOM 2991 N N . GLU B 1 134 ? 11.655 61.684 22.726 1.00 37.52 158 GLU B N 1
ATOM 2992 C CA . GLU B 1 134 ? 11.379 61.938 24.142 1.00 38.91 158 GLU B CA 1
ATOM 2993 C C . GLU B 1 134 ? 9.944 61.400 24.384 1.00 48.44 158 GLU B C 1
ATOM 2994 O O . GLU B 1 134 ? 9.060 61.609 23.544 1.00 49.53 158 GLU B O 1
ATOM 3000 N N . GLY B 1 135 ? 9.746 60.634 25.447 1.00 48.05 159 GLY B N 1
ATOM 3001 C CA . GLY B 1 135 ? 8.429 60.046 25.715 1.00 49.13 159 GLY B CA 1
ATOM 3002 C C . GLY B 1 135 ? 8.165 58.688 25.067 1.00 52.12 159 GLY B C 1
ATOM 3003 O O . GLY B 1 135 ? 7.335 57.923 25.568 1.00 52.52 159 GLY B O 1
ATOM 3004 N N . VAL B 1 136 ? 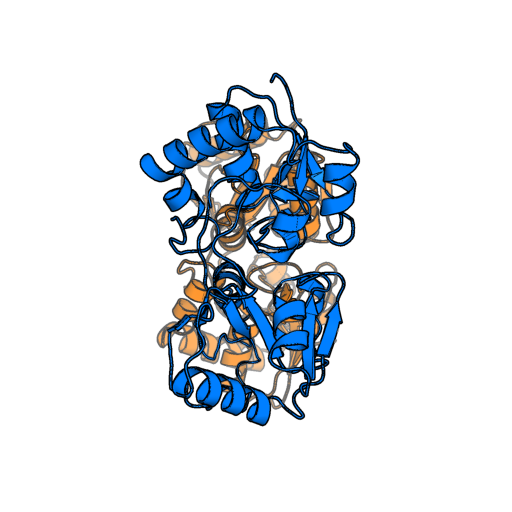8.851 58.380 23.941 1.00 46.17 160 VAL B N 1
ATOM 3005 C CA . VAL B 1 136 ? 8.767 57.106 23.207 1.00 45.18 160 VAL B CA 1
ATOM 3006 C C . VAL B 1 136 ? 9.698 56.108 23.939 1.00 45.88 160 VAL B C 1
ATOM 3007 O O . VAL B 1 136 ? 10.754 56.520 24.425 1.00 47.07 160 VAL B O 1
ATOM 3011 N N . LYS B 1 137 ? 9.318 54.805 24.028 1.00 37.98 161 LYS B N 1
ATOM 3012 C CA . LYS B 1 137 ? 10.182 53.795 24.652 1.00 35.70 161 LYS B CA 1
ATOM 3013 C C . LYS B 1 137 ? 11.268 53.447 23.626 1.00 35.62 161 LYS B C 1
ATOM 3014 O O . LYS B 1 137 ? 10.957 52.978 22.535 1.00 33.17 161 LYS B O 1
ATOM 3020 N N . PHE B 1 138 ? 12.519 53.762 23.948 1.00 31.32 162 PHE B N 1
ATOM 3021 C CA . PHE B 1 138 ? 13.643 53.570 23.030 1.00 29.13 162 PHE B CA 1
ATOM 3022 C C . PHE B 1 138 ? 14.606 52.510 23.570 1.00 32.60 162 PHE B C 1
ATOM 3023 O O . PHE B 1 138 ? 15.014 52.584 24.728 1.00 34.22 162 PHE B O 1
ATOM 3031 N N . GLY B 1 139 ? 14.968 51.541 22.732 1.00 27.96 163 GLY B N 1
ATOM 3032 C CA . GLY B 1 139 ? 15.866 50.476 23.141 1.00 27.03 163 GLY B CA 1
ATOM 3033 C C . GLY B 1 139 ? 17.055 50.352 22.224 1.00 29.54 163 GLY B C 1
ATOM 3034 O O . GLY B 1 139 ? 16.934 50.584 21.020 1.00 28.85 163 GLY B O 1
ATOM 3035 N N . VAL B 1 140 ? 18.210 50.017 22.790 1.00 26.78 164 VAL B N 1
ATOM 3036 C CA . VAL B 1 140 ? 19.436 49.833 22.003 1.00 26.91 164 VAL B CA 1
ATOM 3037 C C . VAL B 1 140 ? 20.213 48.665 22.567 1.00 28.86 164 VAL B C 1
ATOM 3038 O O . VAL B 1 140 ? 20.070 48.331 23.751 1.00 27.68 164 VAL B O 1
ATOM 3042 N N . GLN B 1 141 ? 21.110 48.104 21.754 1.00 25.86 165 GLN B N 1
ATOM 3043 C CA . GLN B 1 141 ? 22.019 47.101 22.276 1.00 25.02 165 GLN B CA 1
ATOM 3044 C C . GLN B 1 141 ? 23.072 47.834 23.146 1.00 28.30 165 GLN B C 1
ATOM 3045 O O . GLN B 1 141 ? 23.673 48.839 22.716 1.00 26.34 165 GLN B O 1
ATOM 3051 N N . ALA B 1 142 ? 23.298 47.319 24.363 1.00 26.93 166 ALA B N 1
ATOM 3052 C CA . ALA B 1 142 ? 24.292 47.890 25.277 1.00 27.56 166 ALA B CA 1
ATOM 3053 C C . ALA B 1 142 ? 25.709 47.806 24.685 1.00 30.31 166 ALA B C 1
ATOM 3054 O O . ALA B 1 142 ? 26.038 46.838 24.016 1.00 29.16 166 ALA B O 1
ATOM 3056 N N . GLY B 1 143 ? 26.537 48.808 24.980 1.00 27.82 167 GLY B N 1
ATOM 3057 C CA . GLY B 1 143 ? 27.934 48.811 24.567 1.00 27.91 167 GLY B CA 1
ATOM 3058 C C . GLY B 1 143 ? 28.202 49.087 23.109 1.00 30.84 167 GLY B C 1
ATOM 3059 O O . GLY B 1 143 ? 29.288 48.780 22.614 1.00 30.90 167 GLY B O 1
ATOM 3060 N N . THR B 1 144 ? 27.220 49.668 22.404 1.00 25.86 168 THR B N 1
ATOM 3061 C CA . THR B 1 144 ? 27.369 49.952 20.979 1.00 24.51 168 THR B CA 1
ATOM 3062 C C . THR B 1 144 ? 27.436 51.446 20.697 1.00 27.70 168 THR B C 1
ATOM 3063 O O . THR B 1 144 ? 27.133 52.270 21.578 1.00 27.81 168 THR B O 1
ATOM 3067 N N . SER B 1 145 ? 27.717 51.789 19.414 1.00 24.45 169 SER B N 1
ATOM 3068 C CA . SER B 1 145 ? 27.694 53.185 18.962 1.00 23.83 169 SER B CA 1
ATOM 3069 C C . SER B 1 145 ? 26.264 53.692 18.994 1.00 25.87 169 SER B C 1
ATOM 3070 O O . SER B 1 145 ? 26.049 54.902 19.099 1.00 27.54 169 SER B O 1
ATOM 3073 N N . HIS B 1 146 ? 25.285 52.764 18.939 1.00 24.03 170 HIS B N 1
ATOM 3074 C CA . HIS B 1 146 ? 23.857 53.097 19.021 1.00 23.59 170 HIS B CA 1
ATOM 3075 C C . HIS B 1 146 ? 23.596 53.703 20.404 1.00 27.99 170 HIS B C 1
ATOM 3076 O O . HIS B 1 146 ? 23.007 54.781 20.508 1.00 28.94 170 HIS B O 1
ATOM 3083 N N . GLU B 1 147 ? 24.070 53.026 21.469 1.00 23.53 171 GLU B N 1
ATOM 3084 C CA . GLU B 1 147 ? 23.930 53.529 22.837 1.00 24.11 171 GLU B CA 1
ATOM 3085 C C . GLU B 1 147 ? 24.716 54.849 22.995 1.00 29.38 171 GLU B C 1
ATOM 3086 O O . GLU B 1 147 ? 24.192 55.799 23.575 1.00 30.24 171 GLU B O 1
ATOM 3092 N N . ALA B 1 148 ? 25.966 54.900 22.482 1.00 25.72 172 ALA B N 1
ATOM 3093 C CA . ALA B 1 148 ? 26.812 56.103 22.579 1.00 25.58 172 ALA B CA 1
ATOM 3094 C C . ALA B 1 148 ? 26.146 57.312 21.946 1.00 28.89 172 ALA B C 1
ATOM 3095 O O . ALA B 1 148 ? 26.134 58.389 22.548 1.00 29.82 172 ALA B O 1
ATOM 3097 N N . PHE B 1 149 ? 25.559 57.125 20.744 1.00 26.12 173 PHE B N 1
ATOM 3098 C CA . PHE B 1 149 ? 24.866 58.203 20.063 1.00 25.57 173 PHE B CA 1
ATOM 3099 C C . PHE B 1 149 ? 23.711 58.721 20.912 1.00 30.35 173 PHE B C 1
ATOM 3100 O O . PHE B 1 149 ? 23.570 59.928 21.076 1.00 30.61 173 PHE B O 1
ATOM 3108 N N . MET B 1 150 ? 22.858 57.816 21.428 1.00 26.62 174 MET B N 1
ATOM 3109 C CA . MET B 1 150 ? 21.724 58.261 22.248 1.00 26.39 174 MET B CA 1
ATOM 3110 C C . MET B 1 150 ? 22.187 58.995 23.508 1.00 31.36 174 MET B C 1
ATOM 3111 O O . MET B 1 150 ? 21.679 60.079 23.819 1.00 31.58 174 MET B O 1
ATOM 3116 N N . LYS B 1 151 ? 23.196 58.449 24.201 1.00 28.28 175 LYS B N 1
ATOM 3117 C CA . LYS B 1 151 ? 23.744 59.070 25.419 1.00 29.43 175 LYS B CA 1
ATOM 3118 C C . LYS B 1 151 ? 24.384 60.443 25.176 1.00 34.01 175 LYS B C 1
ATOM 3119 O O . LYS B 1 151 ? 24.260 61.351 26.016 1.00 36.09 175 LYS B O 1
ATOM 3125 N N . GLN B 1 152 ? 25.088 60.591 24.059 1.00 30.70 176 GLN B N 1
ATOM 3126 C CA . GLN B 1 152 ? 25.818 61.828 23.757 1.00 31.49 176 GLN B CA 1
ATOM 3127 C C . GLN B 1 152 ? 25.024 62.865 22.968 1.00 35.72 176 GLN B C 1
ATOM 3128 O O . GLN B 1 152 ? 25.136 64.066 23.243 1.00 35.23 176 GLN B O 1
ATOM 3134 N N . MET B 1 153 ? 24.218 62.410 21.998 1.00 32.10 177 MET B N 1
ATOM 3135 C CA . MET B 1 153 ? 23.466 63.306 21.124 1.00 33.57 177 MET B CA 1
ATOM 3136 C C . MET B 1 153 ? 21.993 63.475 21.470 1.00 34.59 177 MET B C 1
ATOM 3137 O O . MET B 1 153 ? 21.380 64.455 21.046 1.00 34.71 177 MET B O 1
ATOM 3142 N N . MET B 1 154 ? 21.395 62.505 22.175 1.00 29.87 178 MET B N 1
ATOM 3143 C CA . MET B 1 154 ? 19.981 62.594 22.559 1.00 29.49 178 MET B CA 1
ATOM 3144 C C . MET B 1 154 ? 19.815 62.228 24.051 1.00 33.73 178 MET B C 1
ATOM 3145 O O . MET B 1 154 ? 19.016 61.345 24.405 1.00 32.47 178 MET B O 1
ATOM 3150 N N . PRO B 1 155 ? 20.585 62.902 24.941 1.00 32.20 179 PRO B N 1
ATOM 3151 C CA . PRO B 1 155 ? 20.528 62.567 26.368 1.00 33.04 179 PRO B CA 1
ATOM 3152 C C . PRO B 1 155 ? 19.167 62.681 27.024 1.00 38.70 179 PRO B C 1
ATOM 3153 O O . PRO B 1 155 ? 18.943 62.010 28.026 1.00 39.25 179 PRO B O 1
ATOM 3157 N N . SER B 1 156 ? 18.263 63.505 26.471 1.00 35.94 180 SER B N 1
ATOM 3158 C CA . SER B 1 156 ? 16.925 63.697 27.029 1.00 36.91 180 SER B CA 1
ATOM 3159 C C . SER B 1 156 ? 15.999 62.515 26.739 1.00 39.31 180 SER B C 1
ATOM 3160 O O . SER B 1 156 ? 14.888 62.467 27.278 1.00 39.23 180 SER B O 1
ATOM 3163 N N . VAL B 1 157 ? 16.437 61.578 25.859 1.00 34.30 181 VAL B N 1
ATOM 3164 C CA . VAL B 1 157 ? 15.651 60.396 25.531 1.00 32.81 181 VAL B CA 1
ATOM 3165 C C . VAL B 1 157 ? 16.020 59.289 26.511 1.00 38.16 181 VAL B C 1
ATOM 3166 O O . VAL B 1 157 ? 17.157 58.815 26.503 1.00 38.51 181 VAL B O 1
ATOM 3170 N N . GLN B 1 158 ? 15.049 58.864 27.336 1.00 37.98 182 GLN B N 1
ATOM 3171 C CA . GLN B 1 158 ? 15.268 57.757 28.264 1.00 38.33 182 GLN B CA 1
ATOM 3172 C C . GLN B 1 158 ? 15.383 56.504 27.400 1.00 39.58 182 GLN B C 1
ATOM 3173 O O . GLN B 1 158 ? 14.541 56.257 26.535 1.00 38.86 182 GLN B O 1
ATOM 3179 N N . ILE B 1 159 ? 16.475 55.775 27.568 1.00 34.24 183 ILE B N 1
ATOM 3180 C CA . ILE B 1 159 ? 16.707 54.574 26.765 1.00 33.31 183 ILE B CA 1
ATOM 3181 C C . ILE B 1 159 ? 16.791 53.323 27.649 1.00 37.30 183 ILE B C 1
ATOM 3182 O O . ILE B 1 159 ? 17.120 53.413 28.836 1.00 37.68 183 ILE B O 1
ATOM 3187 N N . SER B 1 160 ? 16.483 52.168 27.055 1.00 33.46 184 SER B N 1
ATOM 3188 C CA . SER B 1 160 ? 16.609 50.856 27.668 1.00 34.24 184 SER B CA 1
ATOM 3189 C C . SER B 1 160 ? 17.753 50.177 26.918 1.00 35.85 184 SER B C 1
ATOM 3190 O O . SER B 1 160 ? 17.864 50.366 25.711 1.00 34.18 184 SER B O 1
ATOM 3193 N N . THR B 1 161 ? 18.604 49.400 27.608 1.00 32.93 185 THR B N 1
ATOM 3194 C CA . THR B 1 161 ? 19.710 48.709 26.933 1.00 31.33 185 THR B CA 1
ATOM 3195 C C . THR B 1 161 ? 19.522 47.209 27.014 1.00 34.51 185 THR B C 1
ATOM 3196 O O . THR B 1 161 ? 18.941 46.690 27.979 1.00 34.77 185 THR B O 1
ATOM 3200 N N . TYR B 1 162 ? 19.974 46.518 25.965 1.00 29.83 186 TYR B N 1
ATOM 3201 C CA . TYR B 1 162 ? 19.802 45.090 25.815 1.00 29.09 186 TYR B CA 1
ATOM 3202 C C . TYR B 1 162 ? 21.110 44.375 25.587 1.00 32.47 186 TYR B C 1
ATOM 3203 O O . TYR B 1 162 ? 22.056 44.942 25.006 1.00 31.18 186 TYR B O 1
ATOM 3212 N N . ASP B 1 163 ? 21.135 43.082 25.967 1.00 29.42 187 ASP B N 1
ATOM 3213 C CA . ASP B 1 163 ? 22.327 42.261 25.760 1.00 29.04 187 ASP B CA 1
ATOM 3214 C C . ASP B 1 163 ? 22.607 42.101 24.260 1.00 31.83 187 ASP B C 1
ATOM 3215 O O . ASP B 1 163 ? 23.753 42.244 23.834 1.00 30.32 187 ASP B O 1
ATOM 3220 N N . THR B 1 164 ? 21.561 41.843 23.451 1.00 29.02 188 THR B N 1
ATOM 3221 C CA . THR B 1 164 ? 21.738 41.641 22.014 1.00 26.66 188 THR B CA 1
ATOM 3222 C C . THR B 1 164 ? 20.768 42.467 21.192 1.00 27.83 188 THR B C 1
ATOM 3223 O O . THR B 1 164 ? 19.682 42.795 21.673 1.00 26.73 188 THR B O 1
ATOM 3227 N N . ILE B 1 165 ? 21.110 42.700 19.909 1.00 24.81 189 ILE B N 1
ATOM 3228 C CA . ILE B 1 165 ? 20.190 43.399 19.002 1.00 24.73 189 ILE B CA 1
ATOM 3229 C C . ILE B 1 165 ? 18.953 42.519 18.755 1.00 25.98 189 ILE B C 1
ATOM 3230 O O . ILE B 1 165 ? 17.880 43.045 18.470 1.00 25.08 189 ILE B O 1
ATOM 3235 N N . ASP B 1 166 ? 19.102 41.190 18.870 1.00 24.06 190 ASP B N 1
ATOM 3236 C CA . ASP B 1 166 ? 17.980 40.288 18.662 1.00 23.19 190 ASP B CA 1
ATOM 3237 C C . ASP B 1 166 ? 16.909 40.548 19.699 1.00 27.05 190 ASP B C 1
ATOM 3238 O O . ASP B 1 166 ? 15.720 40.520 19.373 1.00 27.88 190 ASP B O 1
ATOM 3243 N N . ASN B 1 167 ? 17.329 40.836 20.942 1.00 25.02 191 ASN B N 1
ATOM 3244 C CA . ASN B 1 167 ? 16.363 41.146 21.992 1.00 25.21 191 ASN B CA 1
ATOM 3245 C C . ASN B 1 167 ? 15.716 42.511 21.782 1.00 26.53 191 ASN B C 1
ATOM 3246 O O . ASN B 1 167 ? 14.530 42.673 22.093 1.00 26.93 191 ASN B O 1
ATOM 3251 N N . VAL B 1 168 ? 16.468 43.471 21.193 1.00 23.47 192 VAL B N 1
ATOM 3252 C CA . VAL B 1 168 ? 15.915 44.784 20.848 1.00 23.97 192 VAL B CA 1
ATOM 3253 C C . VAL B 1 168 ? 14.794 44.561 19.823 1.00 25.13 192 VAL B C 1
ATOM 3254 O O . VAL B 1 168 ? 13.671 45.038 20.017 1.00 26.16 192 VAL B O 1
ATOM 3258 N N . VAL B 1 169 ? 15.109 43.815 18.742 1.00 23.37 193 VAL B N 1
ATOM 3259 C CA . VAL B 1 169 ? 14.146 43.568 17.669 1.00 23.63 193 VAL B CA 1
ATOM 3260 C C . VAL B 1 169 ? 12.912 42.807 18.199 1.00 26.31 193 VAL B C 1
ATOM 3261 O O . VAL B 1 169 ? 11.782 43.164 17.872 1.00 26.25 193 VAL B O 1
ATOM 3265 N N . MET B 1 170 ? 13.131 41.798 19.052 1.00 25.18 194 MET B N 1
ATOM 3266 C CA . MET B 1 170 ? 12.048 41.019 19.664 1.00 26.88 194 MET B CA 1
ATOM 3267 C C . MET B 1 170 ? 11.128 41.970 20.424 1.00 30.28 194 MET B C 1
ATOM 3268 O O . MET B 1 170 ? 9.923 41.921 20.235 1.00 29.47 194 MET B O 1
ATOM 3273 N N . ASP B 1 171 ? 11.705 42.885 21.245 1.00 27.19 195 ASP B N 1
ATOM 3274 C CA . ASP B 1 171 ? 10.865 43.798 22.011 1.00 28.12 195 ASP B CA 1
ATOM 3275 C C . ASP B 1 171 ? 10.142 44.849 21.163 1.00 31.32 195 ASP B C 1
ATOM 3276 O O . ASP B 1 171 ? 9.024 45.236 21.502 1.00 32.09 195 ASP B O 1
ATOM 3281 N N . LEU B 1 172 ? 10.746 45.271 20.032 1.00 27.28 196 LEU B N 1
ATOM 3282 C CA . LEU B 1 172 ? 10.088 46.227 19.143 1.00 27.70 196 LEU B CA 1
ATOM 3283 C C . LEU B 1 172 ? 8.913 45.538 18.462 1.00 31.30 196 LEU B C 1
ATOM 3284 O O . LEU B 1 172 ? 7.815 46.104 18.369 1.00 31.09 196 LEU B O 1
ATOM 3289 N N . LYS B 1 173 ? 9.141 44.301 18.001 1.00 27.96 197 LYS B N 1
ATOM 3290 C CA . LYS B 1 173 ? 8.083 43.514 17.379 1.00 28.40 197 LYS B CA 1
ATOM 3291 C C . LYS B 1 173 ? 6.931 43.269 18.360 1.00 35.20 197 LYS B C 1
ATOM 3292 O O . LYS B 1 173 ? 5.768 43.362 17.959 1.00 38.51 197 LYS B O 1
ATOM 3298 N N . ALA B 1 174 ? 7.258 42.975 19.641 1.00 31.85 198 ALA B N 1
ATOM 3299 C CA . ALA B 1 174 ? 6.280 42.684 20.703 1.00 33.03 198 ALA B CA 1
ATOM 3300 C C . ALA B 1 174 ? 5.588 43.929 21.287 1.00 39.16 198 ALA B C 1
ATOM 3301 O O . ALA B 1 174 ? 4.643 43.786 22.064 1.00 41.02 198 ALA B O 1
ATOM 3303 N N . GLY B 1 175 ? 6.065 45.122 20.909 1.00 35.30 199 GLY B N 1
ATOM 3304 C CA . GLY B 1 175 ? 5.513 46.396 21.353 1.00 35.82 199 GLY B CA 1
ATOM 3305 C C . GLY B 1 175 ? 5.982 46.840 22.722 1.00 39.79 199 GLY B C 1
ATOM 3306 O O . GLY B 1 175 ? 5.389 47.750 23.304 1.00 40.21 199 GLY B O 1
ATOM 3307 N N . ARG B 1 176 ? 7.047 46.211 23.249 1.00 36.10 200 ARG B N 1
ATOM 3308 C CA . ARG B 1 176 ? 7.611 46.581 24.553 1.00 36.16 200 ARG B CA 1
ATOM 3309 C C . ARG B 1 176 ? 8.455 47.847 24.428 1.00 38.14 200 ARG B C 1
ATOM 3310 O O . ARG B 1 176 ? 8.575 48.604 25.386 1.00 38.26 200 ARG B O 1
ATOM 3318 N N . ILE B 1 177 ? 9.027 48.090 23.230 1.00 31.92 201 ILE B N 1
ATOM 3319 C CA . ILE B 1 177 ? 9.726 49.335 22.906 1.00 30.38 201 ILE B CA 1
ATOM 3320 C C . ILE B 1 177 ? 9.137 49.880 21.611 1.00 34.09 201 ILE B C 1
ATOM 3321 O O . ILE B 1 177 ? 8.474 49.155 20.867 1.00 32.78 201 ILE B O 1
ATOM 3326 N N . ASP B 1 178 ? 9.386 51.148 21.340 1.00 31.98 202 ASP B N 1
ATOM 3327 C CA . ASP B 1 178 ? 8.805 51.818 20.190 1.00 31.89 202 ASP B CA 1
ATOM 3328 C C . ASP B 1 178 ? 9.776 52.125 19.069 1.00 33.09 202 ASP B C 1
ATOM 3329 O O . ASP B 1 178 ? 9.331 52.288 17.939 1.00 33.19 202 ASP B O 1
ATOM 3334 N N . ALA B 1 179 ? 11.075 52.228 19.361 1.00 29.67 203 ALA B N 1
ATOM 3335 C CA . ALA B 1 179 ? 12.073 52.571 18.344 1.00 28.20 203 ALA B CA 1
ATOM 3336 C C . ALA B 1 179 ? 13.453 52.134 18.751 1.00 28.74 203 ALA B C 1
ATOM 3337 O O . ALA B 1 179 ? 13.696 51.838 19.921 1.00 28.28 203 ALA B O 1
ATOM 3339 N N . SER B 1 180 ? 14.351 52.059 17.758 1.00 25.25 204 SER B N 1
ATOM 3340 C CA . SER B 1 180 ? 15.756 51.758 17.992 1.00 23.39 204 SER B CA 1
ATOM 3341 C C . SER B 1 180 ? 16.611 52.481 16.946 1.00 26.80 204 SER B C 1
ATOM 3342 O O . SER B 1 180 ? 16.095 53.258 16.137 1.00 24.32 204 SER B O 1
ATOM 3345 N N . LEU B 1 181 ? 17.914 52.221 16.980 1.00 24.21 205 LEU B N 1
ATOM 3346 C CA . LEU B 1 181 ? 18.889 52.801 16.093 1.00 24.04 205 LEU B CA 1
ATOM 3347 C C . LEU B 1 181 ? 19.899 51.714 15.790 1.00 24.67 205 LEU B C 1
ATOM 3348 O O . LEU B 1 181 ? 20.283 50.992 16.706 1.00 24.48 205 LEU B O 1
ATOM 3353 N N . ALA B 1 182 ? 20.332 51.602 14.524 1.00 23.19 206 ALA B N 1
ATOM 3354 C CA . ALA B 1 182 ? 21.384 50.663 14.110 1.00 22.55 206 ALA B CA 1
ATOM 3355 C C . ALA B 1 182 ? 21.916 51.038 12.723 1.00 25.47 206 ALA B C 1
ATOM 3356 O O . ALA B 1 182 ? 21.403 51.970 12.100 1.00 25.56 206 ALA B O 1
ATOM 3358 N N . SER B 1 183 ? 22.910 50.309 12.213 1.00 21.81 207 SER B N 1
ATOM 3359 C CA . SER B 1 183 ? 23.377 50.653 10.871 1.00 21.18 207 SER B CA 1
ATOM 3360 C C . SER B 1 183 ? 22.386 50.234 9.803 1.00 22.90 207 SER B C 1
ATOM 3361 O O . SER B 1 183 ? 21.619 49.284 9.988 1.00 23.12 207 SER B O 1
ATOM 3364 N N . VAL B 1 184 ? 22.449 50.915 8.641 1.00 20.99 208 VAL B N 1
ATOM 3365 C CA . VAL B 1 184 ? 21.669 50.500 7.484 1.00 20.56 208 VAL B CA 1
ATOM 3366 C C . VAL B 1 184 ? 22.107 49.078 7.096 1.00 22.50 208 VAL B C 1
ATOM 3367 O O . VAL B 1 184 ? 21.261 48.290 6.662 1.00 22.50 208 VAL B O 1
ATOM 3371 N N . SER B 1 185 ? 23.402 48.715 7.279 1.00 21.27 209 SER B N 1
ATOM 3372 C CA . SER B 1 185 ? 23.827 47.358 6.912 1.00 20.87 209 SER B CA 1
ATOM 3373 C C . SER B 1 185 ? 23.108 46.281 7.733 1.00 23.46 209 SER B C 1
ATOM 3374 O O . SER B 1 185 ? 22.884 45.185 7.227 1.00 23.50 209 SER B O 1
ATOM 3377 N N . PHE B 1 186 ? 22.678 46.615 8.966 1.00 20.55 210 PHE B N 1
ATOM 3378 C CA . PHE B 1 186 ? 21.895 45.661 9.752 1.00 20.25 210 PHE B CA 1
ATOM 3379 C C . PHE B 1 186 ? 20.386 45.805 9.409 1.00 22.33 210 PHE B C 1
ATOM 3380 O O . PHE B 1 186 ? 19.651 44.814 9.278 1.00 22.55 210 PHE B O 1
ATOM 3388 N N . LEU B 1 187 ? 19.913 47.058 9.324 1.00 20.40 211 LEU B N 1
ATOM 3389 C CA . LEU B 1 187 ? 18.487 47.331 9.157 1.00 20.90 211 LEU B CA 1
ATOM 3390 C C . LEU B 1 187 ? 17.916 47.047 7.787 1.00 23.14 211 LEU B C 1
ATOM 3391 O O . LEU B 1 187 ? 16.730 46.704 7.703 1.00 22.78 211 LEU B O 1
ATOM 3396 N N . LYS B 1 188 ? 18.708 47.222 6.718 1.00 20.51 212 LYS B N 1
ATOM 3397 C CA . LYS B 1 188 ? 18.218 46.959 5.361 1.00 21.44 212 LYS B CA 1
ATOM 3398 C C . LYS B 1 188 ? 17.901 45.475 5.195 1.00 24.93 212 LYS B C 1
ATOM 3399 O O . LYS B 1 188 ? 16.732 45.159 4.898 1.00 25.12 212 LYS B O 1
ATOM 3405 N N . PRO B 1 189 ? 18.840 44.525 5.461 1.00 22.59 213 PRO B N 1
ATOM 3406 C CA . PRO B 1 189 ? 18.459 43.109 5.341 1.00 23.59 213 PRO B CA 1
ATOM 3407 C C . PRO B 1 189 ? 17.333 42.742 6.304 1.00 26.18 213 PRO B C 1
ATOM 3408 O O . PRO B 1 189 ? 16.474 41.954 5.909 1.00 25.98 213 PRO B O 1
ATOM 3412 N N . LEU B 1 190 ? 17.289 43.341 7.520 1.00 23.53 214 LEU B N 1
ATOM 3413 C CA . LEU B 1 190 ? 16.210 43.047 8.467 1.00 22.59 214 LEU B CA 1
ATOM 3414 C C . LEU B 1 190 ? 14.845 43.442 7.892 1.00 25.20 214 LEU B C 1
ATOM 3415 O O . LEU B 1 190 ? 13.918 42.635 7.885 1.00 25.31 214 LEU B O 1
ATOM 3420 N N . THR B 1 191 ? 14.724 44.680 7.405 1.00 22.48 215 THR B N 1
ATOM 3421 C CA . THR B 1 191 ? 13.454 45.188 6.889 1.00 23.05 215 THR B CA 1
ATOM 3422 C C . THR B 1 191 ? 13.103 44.687 5.505 1.00 26.67 215 THR B C 1
ATOM 3423 O O . THR B 1 191 ? 11.940 44.780 5.122 1.00 27.10 215 THR B O 1
ATOM 3427 N N . ASP B 1 192 ? 14.083 44.143 4.756 1.00 24.47 216 ASP B N 1
ATOM 3428 C CA . ASP B 1 192 ? 13.807 43.566 3.430 1.00 25.15 216 ASP B CA 1
ATOM 3429 C C . ASP B 1 192 ? 13.131 42.210 3.552 1.00 28.05 216 ASP B C 1
ATOM 3430 O O . ASP B 1 192 ? 12.532 41.736 2.573 1.00 28.47 216 ASP B O 1
ATOM 3435 N N . LYS B 1 193 ? 13.258 41.554 4.717 1.00 24.30 217 LYS B N 1
ATOM 3436 C CA . LYS B 1 193 ? 12.639 40.238 4.890 1.00 24.96 217 LYS B CA 1
ATOM 3437 C C . LYS B 1 193 ? 11.130 40.416 4.881 1.00 25.71 217 LYS B C 1
ATOM 3438 O O . LYS B 1 193 ? 10.619 41.322 5.554 1.00 25.47 217 LYS B O 1
ATOM 3444 N N . PRO B 1 194 ? 10.393 39.520 4.194 1.00 24.44 218 PRO B N 1
ATOM 3445 C CA . PRO B 1 194 ? 8.928 39.615 4.228 1.00 24.70 218 PRO B CA 1
ATOM 3446 C C . PRO B 1 194 ? 8.420 39.448 5.673 1.00 28.61 218 PRO B C 1
ATOM 3447 O O . PRO B 1 194 ? 7.375 39.975 6.034 1.00 27.81 218 PRO B O 1
ATOM 3451 N N . ASP B 1 195 ? 9.207 38.757 6.510 1.00 24.86 219 ASP B N 1
ATOM 3452 C CA . ASP B 1 195 ? 8.913 38.527 7.926 1.00 26.03 219 ASP B CA 1
ATOM 3453 C C . ASP B 1 195 ? 8.729 39.871 8.652 1.00 28.95 219 ASP B C 1
ATOM 3454 O O . ASP B 1 195 ? 8.011 39.947 9.659 1.00 30.04 219 ASP B O 1
ATOM 3459 N N . ASN B 1 196 ? 9.419 40.900 8.165 1.00 25.48 220 ASN B N 1
ATOM 3460 C CA . ASN B 1 196 ? 9.483 42.211 8.808 1.00 24.88 220 ASN B CA 1
ATOM 3461 C C . ASN B 1 196 ? 8.830 43.338 8.025 1.00 29.56 220 ASN B C 1
ATOM 3462 O O . ASN B 1 196 ? 9.250 44.487 8.152 1.00 30.13 220 ASN B O 1
ATOM 3467 N N . LYS B 1 197 ? 7.743 43.027 7.273 1.00 28.22 221 LYS B N 1
ATOM 3468 C CA . LYS B 1 197 ? 7.010 44.061 6.529 1.00 28.83 221 LYS B CA 1
ATOM 3469 C C . LYS B 1 197 ? 6.368 45.090 7.492 1.00 33.55 221 LYS B C 1
ATOM 3470 O O . LYS B 1 197 ? 6.063 46.219 7.095 1.00 34.22 221 LYS B O 1
ATOM 3476 N N . ASP B 1 198 ? 6.228 44.695 8.761 1.00 31.06 222 ASP B N 1
ATOM 3477 C CA . ASP B 1 198 ? 5.700 45.528 9.850 1.00 31.83 222 ASP B CA 1
ATOM 3478 C C . ASP B 1 198 ? 6.780 46.411 10.505 1.00 32.38 222 ASP B C 1
ATOM 3479 O O . ASP B 1 198 ? 6.475 47.105 11.481 1.00 32.76 222 ASP B O 1
ATOM 3484 N N . LEU B 1 199 ? 8.037 46.360 10.001 1.00 27.40 223 LEU B N 1
ATOM 3485 C CA . LEU B 1 199 ? 9.142 47.208 10.512 1.00 26.35 223 LEU B CA 1
ATOM 3486 C C . LEU B 1 199 ? 9.594 48.151 9.428 1.00 30.03 223 LEU B C 1
ATOM 3487 O O . LEU B 1 199 ? 9.582 47.798 8.244 1.00 29.43 223 LEU B O 1
ATOM 3492 N N . LYS B 1 200 ? 10.027 49.353 9.826 1.00 27.02 224 LYS B N 1
ATOM 3493 C CA . LYS B 1 200 ? 10.464 50.329 8.848 1.00 26.83 224 LYS B CA 1
ATOM 3494 C C . LYS B 1 200 ? 11.665 51.087 9.361 1.00 28.46 224 LYS B C 1
ATOM 3495 O O . LYS B 1 200 ? 11.698 51.480 10.533 1.00 27.71 224 LYS B O 1
ATOM 3501 N N . MET B 1 201 ? 12.651 51.283 8.477 1.00 26.08 225 MET B N 1
ATOM 3502 C CA . MET B 1 201 ? 13.811 52.146 8.743 1.00 26.15 225 MET B CA 1
ATOM 3503 C C . MET B 1 201 ? 13.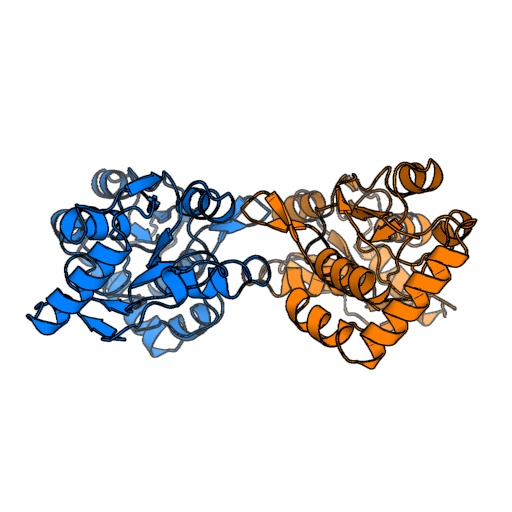281 53.572 8.520 1.00 29.34 225 MET B C 1
ATOM 3504 O O . MET B 1 201 ? 12.504 53.787 7.598 1.00 29.18 225 MET B O 1
ATOM 3509 N N . PHE B 1 202 ? 13.763 54.556 9.273 1.00 24.69 226 PHE B N 1
ATOM 3510 C CA . PHE B 1 202 ? 13.280 55.924 9.044 1.00 25.82 226 PHE B CA 1
ATOM 3511 C C . PHE B 1 202 ? 14.278 56.881 9.613 1.00 29.84 226 PHE B C 1
ATOM 3512 O O . PHE B 1 202 ? 15.140 56.509 10.426 1.00 28.05 226 PHE B O 1
ATOM 3520 N N . GLY B 1 203 ? 14.097 58.131 9.248 1.00 28.69 227 GLY B N 1
ATOM 3521 C CA . GLY B 1 203 ? 14.943 59.195 9.745 1.00 28.37 227 GLY B CA 1
ATOM 3522 C C . GLY B 1 203 ? 16.162 59.449 8.885 1.00 30.73 227 GLY B C 1
ATOM 3523 O O . GLY B 1 203 ? 16.366 58.850 7.824 1.00 31.45 227 GLY B O 1
ATOM 3524 N N . PRO B 1 204 ? 16.990 60.385 9.324 1.00 28.95 228 PRO B N 1
ATOM 3525 C CA . PRO B 1 204 ? 18.218 60.661 8.572 1.00 27.52 228 PRO B CA 1
ATOM 3526 C C . PRO B 1 204 ? 19.165 59.459 8.602 1.00 29.44 228 PRO B C 1
ATOM 3527 O O . PRO B 1 204 ? 19.087 58.643 9.530 1.00 30.48 228 PRO B O 1
ATOM 3531 N N . ARG B 1 205 ? 20.025 59.346 7.577 1.00 25.55 229 ARG B N 1
ATOM 3532 C CA . ARG B 1 205 ? 21.087 58.332 7.498 1.00 25.03 229 ARG B CA 1
ATOM 3533 C C . ARG B 1 205 ? 22.341 59.063 7.941 1.00 29.33 229 ARG B C 1
ATOM 3534 O O . ARG B 1 205 ? 22.824 59.941 7.233 1.00 29.94 229 ARG B O 1
ATOM 3542 N N . MET B 1 206 ? 22.846 58.722 9.128 1.00 24.52 230 MET B N 1
ATOM 3543 C CA . MET B 1 206 ? 23.951 59.448 9.733 1.00 23.80 230 MET B CA 1
ATOM 3544 C C . MET B 1 206 ? 25.288 58.781 9.557 1.00 26.87 230 MET B C 1
ATOM 3545 O O . MET B 1 206 ? 25.378 57.562 9.548 1.00 25.03 230 MET B O 1
ATOM 3550 N N . THR B 1 207 ? 26.338 59.579 9.447 1.00 23.77 231 THR B N 1
ATOM 3551 C CA . THR B 1 207 ? 27.692 59.057 9.320 1.00 23.05 231 THR B CA 1
ATOM 3552 C C . THR B 1 207 ? 28.624 59.918 10.127 1.00 27.94 231 THR B C 1
ATOM 3553 O O . THR B 1 207 ? 28.290 61.065 10.456 1.00 27.68 231 THR B O 1
ATOM 3557 N N . GLY B 1 208 ? 29.809 59.375 10.389 1.00 25.84 232 GLY B N 1
ATOM 3558 C CA . GLY B 1 208 ? 30.887 60.112 11.033 1.00 25.17 232 GLY B CA 1
ATOM 3559 C C . GLY B 1 208 ? 30.659 60.494 12.484 1.00 27.93 232 GLY B C 1
ATOM 3560 O O . GLY B 1 208 ? 29.816 59.919 13.177 1.00 27.30 232 GLY B O 1
ATOM 3561 N N . GLY B 1 209 ? 31.415 61.477 12.948 1.00 27.84 233 GLY B N 1
ATOM 3562 C CA . GLY B 1 209 ? 31.335 61.865 14.345 1.00 27.31 233 GLY B CA 1
ATOM 3563 C C . GLY B 1 209 ? 31.692 60.692 15.233 1.00 28.65 233 GLY B C 1
ATOM 3564 O O . GLY B 1 209 ? 32.645 59.958 14.929 1.00 28.88 233 GLY B O 1
ATOM 3565 N N . LEU B 1 210 ? 30.887 60.449 16.279 1.00 25.51 234 LEU B N 1
ATOM 3566 C CA . LEU B 1 210 ? 31.197 59.368 17.210 1.00 27.16 234 LEU B CA 1
ATOM 3567 C C . LEU B 1 210 ? 31.133 57.980 16.575 1.00 28.78 234 LEU B C 1
ATOM 3568 O O . LEU B 1 210 ? 31.727 57.045 17.112 1.00 28.89 234 LEU B O 1
ATOM 3573 N N . PHE B 1 211 ? 30.426 57.856 15.440 1.00 26.30 235 PHE B N 1
ATOM 3574 C CA . PHE B 1 211 ? 30.316 56.566 14.751 1.00 24.05 235 PHE B CA 1
ATOM 3575 C C . PHE B 1 211 ? 31.608 56.186 14.062 1.00 28.44 235 PHE B C 1
ATOM 3576 O O . PHE B 1 211 ? 31.810 55.000 13.763 1.00 28.75 235 PHE B O 1
ATOM 3584 N N . GLY B 1 212 ? 32.458 57.184 13.783 1.00 26.32 236 GLY B N 1
ATOM 3585 C CA . GLY B 1 212 ? 33.684 56.967 13.041 1.00 25.89 236 GLY B CA 1
ATOM 3586 C C . GLY B 1 212 ? 33.341 56.623 11.606 1.00 28.85 236 GLY B C 1
ATOM 3587 O O . GLY B 1 212 ? 32.292 57.044 11.085 1.00 27.75 236 GLY B O 1
ATOM 3588 N N . LYS B 1 213 ? 34.201 55.826 10.973 1.00 25.59 237 LYS B N 1
ATOM 3589 C CA . LYS B 1 213 ? 33.951 55.446 9.590 1.00 25.82 237 LYS B CA 1
ATOM 3590 C C . LYS B 1 213 ? 34.402 54.027 9.366 1.00 28.35 237 LYS B C 1
ATOM 3591 O O . LYS B 1 213 ? 35.571 53.696 9.596 1.00 29.31 237 LYS B O 1
ATOM 3597 N N . GLY B 1 214 ? 33.480 53.221 8.891 1.00 25.30 238 GLY B N 1
ATOM 3598 C CA . GLY B 1 214 ? 33.749 51.847 8.537 1.00 24.46 238 GLY B CA 1
ATOM 3599 C C . GLY B 1 214 ? 33.620 50.846 9.658 1.00 25.88 238 GLY B C 1
ATOM 3600 O O . GLY B 1 214 ? 33.496 51.196 10.832 1.00 25.09 238 GLY B O 1
ATOM 3601 N N . VAL B 1 215 ? 33.610 49.586 9.256 1.00 21.99 239 VAL B N 1
ATOM 3602 C CA . VAL B 1 215 ? 33.607 48.415 10.112 1.00 21.61 239 VAL B CA 1
ATOM 3603 C C . VAL B 1 215 ? 34.975 47.793 9.895 1.00 24.88 239 VAL B C 1
ATOM 3604 O O . VAL B 1 215 ? 35.403 47.666 8.745 1.00 24.84 239 VAL B O 1
ATOM 3608 N N . GLY B 1 216 ? 35.649 47.446 10.974 1.00 23.57 240 GLY B N 1
ATOM 3609 C CA . GLY B 1 216 ? 37.000 46.904 10.877 1.00 23.69 240 GLY B CA 1
ATOM 3610 C C . GLY B 1 216 ? 37.278 45.744 11.802 1.00 25.64 240 GLY B C 1
ATOM 3611 O O . GLY B 1 216 ? 36.478 45.435 12.692 1.00 24.05 240 GLY B O 1
ATOM 3612 N N . VAL B 1 217 ? 38.432 45.102 11.591 1.00 23.28 241 VAL B N 1
ATOM 3613 C CA . VAL B 1 217 ? 38.890 44.013 12.454 1.00 23.38 241 VAL B CA 1
ATOM 3614 C C . VAL B 1 217 ? 39.547 44.700 13.681 1.00 26.69 241 VAL B C 1
ATOM 3615 O O . VAL B 1 217 ? 40.475 45.499 13.510 1.00 27.35 241 VAL B O 1
ATOM 3619 N N . GLY B 1 218 ? 39.108 44.353 14.886 1.00 25.11 242 GLY B N 1
ATOM 3620 C CA . GLY B 1 218 ? 39.698 44.898 16.111 1.00 24.68 242 GLY B CA 1
ATOM 3621 C C . GLY B 1 218 ? 40.935 44.096 16.456 1.00 27.63 242 GLY B C 1
ATOM 3622 O O . GLY B 1 218 ? 40.888 42.864 16.423 1.00 27.07 242 GLY B O 1
ATOM 3623 N N . ILE B 1 219 ? 42.065 44.775 16.715 1.00 25.96 243 ILE B N 1
ATOM 3624 C CA . ILE B 1 219 ? 43.352 44.128 17.004 1.00 27.24 243 ILE B CA 1
ATOM 3625 C C . ILE B 1 219 ? 44.037 44.876 18.147 1.00 30.89 243 ILE B C 1
ATOM 3626 O O . ILE B 1 219 ? 43.877 46.091 18.245 1.00 30.64 243 ILE B O 1
ATOM 3631 N N . ARG B 1 220 ? 44.833 44.186 18.984 1.00 28.97 244 ARG B N 1
ATOM 3632 C CA . ARG B 1 220 ? 45.546 44.895 20.050 1.00 30.08 244 ARG B CA 1
ATOM 3633 C C . ARG B 1 220 ? 46.503 45.911 19.420 1.00 35.22 244 ARG B C 1
ATOM 3634 O O . ARG B 1 220 ? 47.098 45.629 18.375 1.00 34.25 244 ARG B O 1
ATOM 3642 N N . LYS B 1 221 ? 46.680 47.075 20.061 1.00 33.88 245 LYS B N 1
ATOM 3643 C CA . LYS B 1 221 ? 47.569 48.118 19.538 1.00 36.00 245 LYS B CA 1
ATOM 3644 C C . LYS B 1 221 ? 49.014 47.665 19.345 1.00 42.13 245 LYS B C 1
ATOM 3645 O O . LYS B 1 221 ? 49.667 48.112 18.396 1.00 43.37 245 LYS B O 1
ATOM 3651 N N . GLU B 1 222 ? 49.506 46.783 20.226 1.00 39.28 246 GLU B N 1
ATOM 3652 C CA . GLU B 1 222 ? 50.881 46.290 20.142 1.00 41.44 246 GLU B CA 1
ATOM 3653 C C . GLU B 1 222 ? 51.108 45.337 18.961 1.00 44.93 246 GLU B C 1
ATOM 3654 O O . GLU B 1 222 ? 52.256 45.142 18.548 1.00 46.99 246 GLU B O 1
ATOM 3660 N N . ASP B 1 223 ? 50.020 44.747 18.419 1.00 38.45 247 ASP B N 1
ATOM 3661 C CA . ASP B 1 223 ? 50.112 43.796 17.316 1.00 37.10 247 ASP B CA 1
ATOM 3662 C C . ASP B 1 223 ? 50.138 44.481 15.948 1.00 40.33 247 ASP B C 1
ATOM 3663 O O . ASP B 1 223 ? 49.262 44.258 15.105 1.00 36.93 247 ASP B O 1
ATOM 3668 N N . ALA B 1 224 ? 51.183 45.303 15.721 1.00 39.63 248 ALA B N 1
ATOM 3669 C CA . ALA B 1 224 ? 51.350 46.054 14.474 1.00 40.20 248 ALA B CA 1
ATOM 3670 C C . ALA B 1 224 ? 51.491 45.144 13.255 1.00 42.84 248 ALA B C 1
ATOM 3671 O O . ALA B 1 224 ? 50.917 45.442 12.206 1.00 40.81 248 ALA B O 1
ATOM 3673 N N . ASP B 1 225 ? 52.228 44.024 13.400 1.00 39.83 249 ASP B N 1
ATOM 3674 C CA . ASP B 1 225 ? 52.436 43.069 12.308 1.00 39.63 249 ASP B CA 1
ATOM 3675 C C . ASP B 1 225 ? 51.125 42.394 11.911 1.00 40.12 249 ASP B C 1
ATOM 3676 O O . ASP B 1 225 ? 50.865 42.236 10.715 1.00 39.26 249 ASP B O 1
ATOM 3681 N N . LEU B 1 226 ? 50.285 42.023 12.907 1.00 34.14 250 LEU B N 1
ATOM 3682 C CA . LEU B 1 226 ? 48.996 41.399 12.613 1.00 32.28 250 LEU B CA 1
ATOM 3683 C C . LEU B 1 226 ? 48.077 42.380 11.892 1.00 34.24 250 LEU B C 1
ATOM 3684 O O . LEU B 1 226 ? 47.406 41.981 10.943 1.00 32.93 250 LEU B O 1
ATOM 3689 N N . LYS B 1 227 ? 48.084 43.666 12.299 1.00 31.95 251 LYS B N 1
ATOM 3690 C CA . LYS B 1 227 ? 47.296 44.694 11.613 1.00 30.26 251 LYS B CA 1
ATOM 3691 C C . LYS B 1 227 ? 47.775 44.836 10.156 1.00 34.84 251 LYS B C 1
ATOM 3692 O O . LYS B 1 227 ? 46.941 44.941 9.255 1.00 32.77 251 LYS B O 1
ATOM 3698 N N . ALA B 1 228 ? 49.104 44.825 9.925 1.00 33.01 252 ALA B N 1
ATOM 3699 C CA . ALA B 1 228 ? 49.645 44.943 8.570 1.00 32.99 252 ALA B CA 1
ATOM 3700 C C . ALA B 1 228 ? 49.214 43.752 7.704 1.00 37.11 252 ALA B C 1
ATOM 3701 O O . ALA B 1 228 ? 48.877 43.949 6.532 1.00 35.49 252 ALA B O 1
ATOM 3703 N N . LEU B 1 229 ? 49.172 42.538 8.293 1.00 34.30 253 LEU B N 1
ATOM 3704 C CA . LEU B 1 229 ? 48.734 41.331 7.593 1.00 34.30 253 LEU B CA 1
ATOM 3705 C C . LEU B 1 229 ? 47.259 41.446 7.224 1.00 35.21 253 LEU B C 1
ATOM 3706 O O . LEU B 1 229 ? 46.897 41.151 6.085 1.00 33.81 253 LEU B O 1
ATOM 3711 N N . PHE B 1 230 ? 46.408 41.880 8.170 1.00 30.21 254 PHE B N 1
ATOM 3712 C CA . PHE B 1 230 ? 44.984 42.059 7.877 1.00 28.47 254 PHE B CA 1
ATOM 3713 C C . PHE B 1 230 ? 44.764 43.156 6.823 1.00 32.12 254 PHE B C 1
ATOM 3714 O O . PHE B 1 230 ? 43.944 42.968 5.930 1.00 31.16 254 PHE B O 1
ATOM 3722 N N . ASP B 1 231 ? 45.477 44.295 6.931 1.00 29.07 255 ASP B N 1
ATOM 3723 C CA . ASP B 1 231 ? 45.331 45.420 5.995 1.00 28.82 255 ASP B CA 1
ATOM 3724 C C . ASP B 1 231 ? 45.661 45.003 4.577 1.00 32.02 255 ASP B C 1
ATOM 3725 O O . ASP B 1 231 ? 44.931 45.365 3.662 1.00 31.64 255 ASP B O 1
ATOM 3730 N N . LYS B 1 232 ? 46.738 44.220 4.400 1.00 30.08 256 LYS B N 1
ATOM 3731 C CA . LYS B 1 232 ? 47.141 43.726 3.076 1.00 30.41 256 LYS B CA 1
ATOM 3732 C C . LYS B 1 232 ? 46.043 42.807 2.507 1.00 33.41 256 LYS B C 1
ATOM 3733 O O . LYS B 1 232 ? 45.657 42.960 1.341 1.00 32.49 256 LYS B O 1
ATOM 3739 N N . ALA B 1 233 ? 45.525 41.880 3.348 1.00 29.95 257 ALA B N 1
ATOM 3740 C CA . ALA B 1 233 ? 44.494 40.934 2.947 1.00 30.37 257 ALA B CA 1
ATOM 3741 C C . ALA B 1 233 ? 43.187 41.636 2.608 1.00 31.38 257 ALA B C 1
ATOM 3742 O O . ALA B 1 233 ? 42.570 41.306 1.593 1.00 29.45 257 ALA B O 1
ATOM 3744 N N . ILE B 1 234 ? 42.771 42.621 3.436 1.00 27.68 258 ILE B N 1
ATOM 3745 C CA . ILE B 1 234 ? 41.546 43.388 3.176 1.00 26.10 258 ILE B CA 1
ATOM 3746 C C . ILE B 1 234 ? 41.685 44.176 1.875 1.00 29.87 258 ILE B C 1
ATOM 3747 O O . ILE B 1 234 ? 40.759 44.150 1.056 1.00 29.38 258 ILE B O 1
ATOM 3752 N N . ASP B 1 235 ? 42.821 44.870 1.682 1.00 28.63 259 ASP B N 1
ATOM 3753 C CA . ASP B 1 235 ? 43.041 45.618 0.445 1.00 29.38 259 ASP B CA 1
ATOM 3754 C C . ASP B 1 235 ? 42.878 44.692 -0.761 1.00 33.36 259 ASP B C 1
ATOM 3755 O O . ASP B 1 235 ? 42.221 45.076 -1.728 1.00 32.27 259 ASP B O 1
ATOM 3760 N N . ALA B 1 236 ? 43.455 43.468 -0.691 1.00 30.31 260 ALA B N 1
ATOM 3761 C CA . ALA B 1 236 ? 43.396 42.490 -1.783 1.00 30.95 260 ALA B CA 1
ATOM 3762 C C . ALA B 1 236 ? 41.982 41.970 -2.009 1.00 33.73 260 ALA B C 1
ATOM 3763 O O . ALA B 1 236 ? 41.586 41.787 -3.165 1.00 33.58 260 ALA B O 1
ATOM 3765 N N . ALA B 1 237 ? 41.223 41.737 -0.920 1.00 30.00 261 ALA B N 1
ATOM 3766 C CA . ALA B 1 237 ? 39.847 41.240 -1.005 1.00 28.42 261 ALA B CA 1
ATOM 3767 C C . ALA B 1 237 ? 38.914 42.307 -1.550 1.00 30.06 261 ALA B C 1
ATOM 3768 O O . ALA B 1 237 ? 37.936 41.963 -2.213 1.00 28.97 261 ALA B O 1
ATOM 3770 N N . ILE B 1 238 ? 39.213 43.593 -1.301 1.00 27.50 262 ILE B N 1
ATOM 3771 C CA . ILE B 1 238 ? 38.397 44.669 -1.872 1.00 26.93 262 ILE B CA 1
ATOM 3772 C C . ILE B 1 238 ? 38.739 44.765 -3.367 1.00 31.10 262 ILE B C 1
ATOM 3773 O O . ILE B 1 238 ? 37.843 44.775 -4.216 1.00 30.25 262 ILE B O 1
ATOM 3778 N N . ALA B 1 239 ? 40.042 44.819 -3.678 1.00 29.54 263 ALA B N 1
ATOM 3779 C CA . ALA B 1 239 ? 40.536 44.974 -5.057 1.00 30.50 263 ALA B CA 1
ATOM 3780 C C . ALA B 1 239 ? 40.050 43.895 -6.011 1.00 35.05 263 ALA B C 1
ATOM 3781 O O . ALA B 1 239 ? 39.786 44.197 -7.172 1.00 35.97 263 ALA B O 1
ATOM 3783 N N . ASP B 1 240 ? 39.958 42.639 -5.557 1.00 32.32 264 ASP B N 1
ATOM 3784 C CA . ASP B 1 240 ? 39.521 41.567 -6.446 1.00 32.02 264 ASP B CA 1
ATOM 3785 C C . ASP B 1 240 ? 38.010 41.339 -6.511 1.00 35.22 264 ASP B C 1
ATOM 3786 O O . ASP B 1 240 ? 37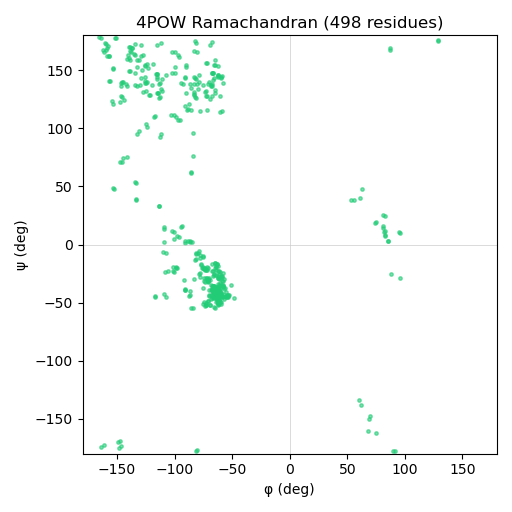.568 40.402 -7.179 1.00 36.37 264 ASP B O 1
ATOM 3791 N N . GLY B 1 241 ? 37.240 42.173 -5.803 1.00 31.22 265 GLY B N 1
ATOM 3792 C CA . GLY B 1 241 ? 35.783 42.087 -5.801 1.00 30.46 265 GLY B CA 1
ATOM 3793 C C . GLY B 1 241 ? 35.177 41.117 -4.803 1.00 32.71 265 GLY B C 1
ATOM 3794 O O . GLY B 1 241 ? 33.951 40.944 -4.799 1.00 32.14 265 GLY B O 1
ATOM 3795 N N . THR B 1 242 ? 36.024 40.462 -3.956 1.00 28.66 266 THR B N 1
ATOM 3796 C CA . THR B 1 242 ? 35.560 39.500 -2.947 1.00 28.68 266 THR B CA 1
ATOM 3797 C C . THR B 1 242 ? 34.633 40.180 -1.936 1.00 28.94 266 THR B C 1
ATOM 3798 O O . THR B 1 242 ? 33.577 39.632 -1.616 1.00 28.54 266 THR B O 1
ATOM 3802 N N . VAL B 1 243 ? 35.033 41.350 -1.403 1.00 26.49 267 VAL B N 1
ATOM 3803 C CA . VAL B 1 243 ? 34.176 42.016 -0.415 1.00 25.49 267 VAL B CA 1
ATOM 3804 C C . VAL B 1 243 ? 32.816 42.385 -1.028 1.00 29.16 267 VAL B C 1
ATOM 3805 O O . VAL B 1 243 ? 31.776 42.140 -0.418 1.00 27.30 267 VAL B O 1
ATOM 3809 N N . GLN B 1 244 ? 32.824 42.914 -2.270 1.00 27.77 268 GLN B N 1
ATOM 3810 C CA . GLN B 1 244 ? 31.575 43.236 -2.960 1.00 27.13 268 GLN B CA 1
ATOM 3811 C C . GLN B 1 244 ? 30.687 41.989 -3.125 1.00 28.98 268 GLN B C 1
ATOM 3812 O O . GLN B 1 244 ? 29.485 42.037 -2.829 1.00 27.61 268 GLN B O 1
ATOM 3818 N N . LYS B 1 245 ? 31.294 40.864 -3.534 1.00 26.14 269 LYS B N 1
ATOM 3819 C CA . LYS B 1 245 ? 30.585 39.601 -3.738 1.00 27.67 269 LYS B CA 1
ATOM 3820 C C . LYS B 1 245 ? 29.940 39.138 -2.424 1.00 30.09 269 LYS B C 1
ATOM 3821 O O . LYS B 1 245 ? 28.747 38.813 -2.403 1.00 29.41 269 LYS B O 1
ATOM 3827 N N . LEU B 1 246 ? 30.722 39.119 -1.331 1.00 25.78 270 LEU B N 1
ATOM 3828 C CA . LEU B 1 246 ? 30.186 38.696 -0.032 1.00 25.08 270 LEU B CA 1
ATOM 3829 C C . LEU B 1 246 ? 29.138 39.651 0.488 1.00 26.05 270 LEU B C 1
ATOM 3830 O O . LEU B 1 246 ? 28.166 39.214 1.117 1.00 25.51 270 LEU B O 1
ATOM 3835 N N . SER B 1 247 ? 29.324 40.969 0.243 1.00 24.52 271 SER B N 1
ATOM 3836 C CA . SER B 1 247 ? 28.342 41.957 0.692 1.00 23.48 271 SER B CA 1
ATOM 3837 C C . SER B 1 247 ? 27.000 41.698 -0.005 1.00 26.69 271 SER B C 1
ATOM 3838 O O . SER B 1 247 ? 25.957 41.662 0.654 1.00 24.61 271 SER B O 1
ATOM 3841 N N . GLN B 1 248 ? 27.031 41.477 -1.331 1.00 25.26 272 GLN B N 1
ATOM 3842 C CA . GLN B 1 248 ? 25.799 41.197 -2.056 1.00 25.21 272 GLN B CA 1
ATOM 3843 C C . GLN B 1 248 ? 25.132 39.927 -1.533 1.00 28.74 272 GLN B C 1
ATOM 3844 O O . GLN B 1 248 ? 23.909 39.888 -1.367 1.00 29.05 272 GLN B O 1
ATOM 3850 N N . GLN B 1 249 ? 25.942 38.897 -1.248 1.00 25.67 273 GLN B N 1
ATOM 3851 C CA . GLN B 1 249 ? 25.414 37.620 -0.792 1.00 26.34 273 GLN B CA 1
ATOM 3852 C C . GLN B 1 249 ? 24.680 37.735 0.527 1.00 28.68 273 GLN B C 1
ATOM 3853 O O . GLN B 1 249 ? 23.599 37.162 0.678 1.00 29.56 273 GLN B O 1
ATOM 3859 N N . TRP B 1 250 ? 25.299 38.439 1.493 1.00 24.38 274 TRP B N 1
ATOM 3860 C CA . TRP B 1 250 ? 24.765 38.509 2.837 1.00 23.40 274 TRP B CA 1
ATOM 3861 C C . TRP B 1 250 ? 23.812 39.676 3.100 1.00 26.75 274 TRP B C 1
ATOM 3862 O O . TRP B 1 250 ? 22.838 39.520 3.863 1.00 26.00 274 TRP B O 1
ATOM 3873 N N . PHE B 1 251 ? 24.113 40.856 2.525 1.00 22.92 275 PHE B N 1
ATOM 3874 C CA . PHE B 1 251 ? 23.305 42.058 2.786 1.00 21.96 275 PHE B CA 1
ATOM 3875 C C . PHE B 1 251 ? 22.262 42.358 1.717 1.00 27.20 275 PHE B C 1
ATOM 3876 O O . PHE B 1 251 ? 21.342 43.156 1.971 1.00 28.26 275 PHE B O 1
ATOM 3884 N N . GLY B 1 252 ? 22.447 41.794 0.513 1.00 25.91 276 GLY B N 1
ATOM 3885 C CA . GLY B 1 252 ? 21.531 42.061 -0.599 1.00 26.37 276 GLY B CA 1
ATOM 3886 C C . GLY B 1 252 ? 21.857 43.357 -1.322 1.00 31.42 276 GLY B C 1
ATOM 3887 O O . GLY B 1 252 ? 21.075 43.818 -2.161 1.00 31.30 276 GLY B O 1
ATOM 3888 N N . TYR B 1 253 ? 23.002 43.976 -0.980 1.00 26.74 277 TYR B N 1
ATOM 3889 C CA . TYR B 1 253 ? 23.494 45.193 -1.620 1.00 26.96 277 TYR B CA 1
ATOM 3890 C C . TYR B 1 253 ? 24.996 45.301 -1.381 1.00 28.00 277 TYR B C 1
ATOM 3891 O O . TYR B 1 253 ? 25.567 44.532 -0.590 1.00 26.08 277 TYR B O 1
ATOM 3900 N N . ASP B 1 254 ? 25.631 46.226 -2.079 1.00 27.51 278 ASP B N 1
ATOM 3901 C CA . ASP B 1 254 ? 27.064 46.413 -1.997 1.00 28.11 278 ASP B CA 1
ATOM 3902 C C . ASP B 1 254 ? 27.437 47.501 -1.001 1.00 29.65 278 ASP B C 1
ATOM 3903 O O . ASP B 1 254 ? 27.267 48.698 -1.278 1.00 29.08 278 ASP B O 1
ATOM 3908 N N . ALA B 1 255 ? 27.979 47.085 0.157 1.00 24.87 279 ALA B N 1
ATOM 3909 C CA . ALA B 1 255 ? 28.431 48.032 1.176 1.00 23.88 279 ALA B CA 1
ATOM 3910 C C . ALA B 1 255 ? 29.979 48.049 1.256 1.00 27.84 279 ALA B C 1
ATOM 3911 O O . ALA B 1 255 ? 30.540 48.619 2.201 1.00 27.43 279 ALA B O 1
ATOM 3913 N N . SER B 1 256 ? 30.667 47.455 0.259 1.00 27.02 280 SER B N 1
ATOM 3914 C CA . SER B 1 256 ? 32.125 47.405 0.253 1.00 27.06 280 SER B CA 1
ATOM 3915 C C . SER B 1 256 ? 32.746 48.793 0.092 1.00 30.64 280 SER B C 1
ATOM 3916 O O . SER B 1 256 ? 32.150 49.656 -0.575 1.00 31.41 280 SER B O 1
ATOM 3919 N N . PRO B 1 257 ? 33.930 49.028 0.703 1.00 27.77 281 PRO B N 1
ATOM 3920 C CA . PRO B 1 257 ? 34.577 50.345 0.585 1.00 32.19 281 PRO B CA 1
ATOM 3921 C C . PRO B 1 257 ? 35.100 50.604 -0.824 1.00 58.76 281 PRO B C 1
ATOM 3922 O O . PRO B 1 257 ? 35.357 49.654 -1.559 1.00 36.78 281 PRO B O 1
#

Radius of gyration: 25.84 Å; Cα contacts (8 Å, |Δi|>4): 1047; chains: 2; bounding box: 73×75×45 Å

Sequence (508 aa):
YKSITIATEGSYAPYNFKDAGGKLIGFDIDLGNDLCKRMNIECCKFVEQAWDGIIPSLTAGRYDAIMAAMGIQPAREKVIAFSRPYLLTPMTFLTTADSPLLKTQVAIENLPLDNITPEQKAELDKFTKIFEGVKFGVQAGTSHEAFMKQMMPSVQISTYDDTIDNVVMMDLKAGRIDASLASVSFLKPLTDKPDNKDLKMMFGPRMTGGLFGKGVGVGIRKEDADLKALFDKAIDAAIADGTVQKLSQQQWFGYDASPYKSITIATEGSYAPYNFKDAGGKLIGFDIDLGNDLCKRMNIECCKFVEQAWDGIIPSLTAGRYDAIMAAMGIQPAREKVIAFSRPYLLTPMTFLTTADSPLLKTQVAIENLPLDNITPEQKAELDKFTKIFEGVKFGVQAGTSHEAFMKQMMPSVQISTYDTIDNVVMDLKAGRIDASLASVSFLKPLTDKPDNKDLKMFGPRMTGGLFGKGVGVGIRKEDADLKALFDKAIDAAIADGTVQKLSQQWFGYDASP

Organism: Agrobacterium fabrum (strain C58 / ATCC 33970) (NCBI:txid176299)

CATH classification: 3.40.190.10 (+1 more: 3.40.190.10)

B-factor: mean 30.67, std 12.55, range [13.65, 112.33]

Secondary structure (DSSP, 8-state):
--EEEEEE-S-BTTTBEE-TTS-EESHHHHHHHHHHHHHT-EEEEEE--GGGHHHHHHTTSSSEE-SS-B--HHHHTT-EEPSPSB---EEEEEETT-GGGG---S-SEEE-TT--HHHHHHHHHHHHHHTTSPEEEETTSHHHHHHHHH-TTS-EEEESSHHHHHHHHHHTS-SEEEEEHHHHHHHHHSGGGTTEEEEEEEEESGGG-SSB--EE-TT-HHHHHHHHHHHHHHHHTTHHHHHHHHHHSS----/--EEEEEE-S-BTTTBEE-TTS-EESHHHHHHHHHHHHHT-EEEEEE--GGGHHHHHHTTSSSEE-SS-B--HHHHTT-EE-S-SB---EEEEEETT-GGGGS--S-SEEE-TT--HHHHHHHHHHHHHHTTS-EEEETTSHHHHHHHHH-TTS-EEEES-HHHHHHHHHHTS--BEEEEHHHHHHHHHSGGGTTEEEEEEEEESGGG-S-B--EE-TT-HHHHHHHHHHHHHHHHTTHHHHHHHHHHSS----

Solvent-accessible surface area: 22068 Å² total; per-residue (Å²): 126,183,68,6,35,0,0,0,10,8,26,19,30,12,3,0,34,95,15,46,29,45,144,25,19,0,0,0,15,30,0,0,71,34,0,5,169,87,20,132,12,128,25,138,33,44,97,41,72,32,138,23,2,28,77,13,0,62,77,48,185,8,32,0,0,0,2,21,0,20,18,15,67,60,21,84,167,76,1,22,14,3,61,26,0,0,62,28,28,15,4,2,2,0,33,43,130,16,94,14,61,162,28,145,60,80,26,121,94,1,64,10,123,132,66,56,120,126,26,122,61,6,10,60,62,2,16,146,61,0,76,77,24,89,0,0,0,5,37,50,14,15,10,28,29,0,1,109,116,62,1,99,67,6,110,43,46,64,36,122,31,3,71,62,1,7,85,24,1,33,52,51,151,5,47,0,2,0,1,8,3,0,7,1,58,17,25,20,87,89,36,32,8,97,56,0,92,59,22,14,3,81,0,61,10,22,35,14,15,148,12,7,0,0,0,0,33,108,134,23,68,108,0,65,62,58,0,29,159,4,0,75,40,0,42,90,91,26,18,0,83,117,11,0,93,82,12,2,57,49,61,7,29,48,128,180,59,3,29,0,0,0,9,7,25,20,36,12,3,0,32,95,17,44,39,43,146,27,22,0,0,0,14,31,0,0,72,34,0,4,167,79,16,136,16,121,25,127,36,36,98,42,61,26,123,20,2,33,77,2,0,62,76,48,176,9,33,0,0,0,3,20,0,19,16,12,64,64,21,83,165,78,1,22,12,3,72,30,0,0,61,30,25,14,2,1,2,0,32,44,131,15,95,11,61,167,27,154,56,78,38,124,91,1,58,12,109,129,64,54,108,120,26,123,60,6,10,74,73,1,19,155,42,0,78,89,34,117,1,0,0,4,38,48,13,13,10,24,23,0,2,128,116,64,0,101,69,5,167,42,55,66,37,93,27,2,73,50,0,8,82,21,0,29,45,49,138,7,46,0,3,0,1,8,2,0,7,0,68,18,26,28,87,95,37,33,9,102,55,2,105,49,21,12,2,86,0,59,9,26,31,14,15,148,12,6,0,0,0,0,34,107,132,25,67,108,0,66,62,57,0,30,158,4,0,74,40,0,41,91,90,26,17,0,90,134,11,0,93,64,12,3,54,45,58,6,28,49

InterPro domains:
  IPR001320 Ionotropic glutamate receptor, C-terminal [SM00079] (30-277)
  IPR001638 Solute-binding protein family 3/N-terminal domain of MltF [PF00497] (31-276)
  IPR001638 Solute-binding protein family 3/N-terminal domain of MltF [SM00062] (30-278)
  IPR005768 Specific amino acids and opine-binding periplasmic protein, ABC transporter [TIGR01096] (6-275)
  IPR018313 Solute-binding protein family 3, conserved site [PS01039] (53-66)